Protein AF-0000000087256854 (afdb_homodimer)

Foldseek 3Di:
DPDPPVLQVVLVVLQVVQHWDWDWDWDDDPNATFTKIWIYGSNSDTPAMATAQDQPDCRVVGHDHDALQRFDFDQDPVGTEGEHEACSLVVVQSLVVCLLNPHAEYEYEYADQDPCVLVSQLVSLLQSLHKYWYWYDWDFLLNDDDPPVDDDPPDPDRDDRGHIPRQIQTFIAGSNSHTQWDGDRPGDDDTDGDHDSVSSVVSVVVPRDNPPVDDCVVDPHDGDNDDDDPDDDDPPD/DPDPPVLQVVLVVLQVVQHWDWDWDWDDDPNATFTKIWTYGSNSDTPAMATAQDQPDCRVVGHDHDAQQRFDFDQDPVGTEGEHEACSLVVVQSLVVCLLNPHAEYEYEYADQDPCVLVSQLVSLLQSLHKYWYWYDWDFLLNDDDPPVDDDPPDPDRDDRGHIPGQIQTFIAGSNSHTQWDGDRPGDDDTDGDHDSVSSVVSVVVPRDNPPVDDCVVDNHDGDNDDDDPDDDDPPD

Sequence (474 aa):
MCLGPEVSRLAALAGKYKVFLVIGVVERAGYTLYNTVLSFDSLGKYLGKHRKLMPTSLERVFWGFGDGSTIPVYDTPLGKIGAVICWENRMPLIRTAMYAKGVQIYCAPTADALPSWQASMTHIALEGGCFVLTANQFCRRKDFPPSPEYTFGGHEEEPSPETAVCPGGSAIISPSGTVLAGPNYEGEALLTADLDLGEIVRAKFDFDVVGHYARPEVLSLTVKTEPKHAVSFTSTVMCLGPEVSRLAALAGKYKVFLVIGVVERAGYTLYNTVLSFDSLGKYLGKHRKLMPTSLERVFWGFGDGSTIPVYDTPLGKIGAVICWENRMPLIRTAMYAKGVQIYCAPTADALPSWQASMTHIALEGGCFVLTANQFCRRKDFPPSPEYTFGGHEEEPSPETAVCPGGSAIISPSGTVLAGPNYEGEALLTADLDLGEIVRAKFDFDVVGHYARPEVLSLTVKTEPKHAVSFTSTV

InterPro domains:
  IPR000132 Nitrilase/cyanide hydratase, conserved site [PS00921] (82-95)
  IPR003010 Carbon-nitrogen hydrolase [PF00795] (3-204)
  IPR003010 Carbon-nitrogen hydrolase [PS50263] (1-197)
  IPR036526 Carbon-nitrogen hydrolase superfamily [G3DSA:3.60.110.10] (2-209)
  IPR036526 Carbon-nitrogen hydrolase superfamily [SSF56317] (4-224)
  IPR044149 Nitrilase/Cyanide hydratase [PTHR46044] (4-235)
  IPR044149 Nitrilase/Cyanide hydratase [cd07564] (4-225)

Organism: Triticum turgidum subsp. durum (NCBI:txid4567)

Solvent-accessible surface area (backbone atoms only — not comparable to full-atom values): 26018 Å² total; per-residue (Å²): 126,86,68,53,72,67,52,53,50,52,19,48,50,19,28,75,68,54,32,70,42,77,45,80,46,84,40,74,57,90,95,38,34,29,54,26,35,39,35,27,35,39,78,24,44,79,72,50,55,28,37,34,57,61,52,61,72,76,37,52,78,62,33,44,67,30,54,35,55,27,71,60,58,46,85,48,98,90,41,24,38,26,67,44,52,42,74,46,67,53,33,45,67,62,51,50,52,43,46,67,68,52,35,38,38,37,32,32,49,28,81,57,65,56,76,63,53,59,25,39,48,34,29,48,7,43,36,51,13,13,30,28,43,31,49,32,46,58,41,36,42,59,78,44,70,61,75,82,81,39,76,71,84,94,52,94,60,83,71,54,54,80,37,65,70,23,47,21,48,24,31,32,28,34,18,82,38,48,73,68,26,65,64,38,66,86,50,92,79,88,83,71,74,88,81,62,71,67,48,29,58,56,27,37,71,69,40,27,51,80,50,91,58,43,50,66,88,29,47,39,77,46,74,40,51,60,77,77,67,94,74,80,86,78,78,82,118,127,85,70,51,72,67,53,52,50,52,19,49,49,18,28,73,69,54,33,71,42,75,46,80,45,84,39,74,58,89,93,37,34,29,54,27,35,40,35,25,35,37,80,23,45,79,72,50,53,28,38,34,56,60,51,61,70,77,39,52,79,62,33,45,67,29,54,34,55,27,72,61,56,46,84,47,99,91,42,24,39,26,66,45,52,44,74,47,67,53,32,46,65,62,51,50,52,43,46,66,67,51,35,38,39,38,34,34,47,28,82,56,63,55,77,62,53,57,24,39,50,34,29,47,7,44,37,52,14,12,31,27,42,32,49,31,45,59,41,35,42,59,80,46,70,61,74,84,81,40,77,71,84,93,50,95,60,83,72,53,54,81,37,65,71,24,47,21,48,24,30,31,30,34,19,83,41,47,70,67,27,65,64,37,65,85,51,90,79,88,84,70,74,89,80,62,72,68,47,30,57,56,27,36,70,69,39,27,53,81,50,88,57,42,51,66,88,30,46,39,78,45,74,39,50,58,77,78,67,94,74,82,85,79,79,82,118

pLDDT: mean 91.75, std 9.47, range [39.03, 98.81]

Nearest PDB structures (foldseek):
  6i00-assembly1_J  TM=9.586E-01  e=1.980E-29  Arabidopsis thaliana
  8uxu-assembly1_B  TM=8.811E-01  e=8.481E-22  Rhodococcus sp. (in: high G+C Gram-positive bacteria)
  9er3-assembly1_B  TM=8.770E-01  e=8.483E-20  Bacillus pumilus
  8c5i-assembly1_H  TM=8.549E-01  e=7.073E-19  Bacillus pumilus
  8p4i-assembly1_I  TM=8.651E-01  e=1.017E-18  Bacillus pumilus

Radius of gyration: 24.36 Å; Cα contacts (8 Å, |Δi|>4): 1000; chains: 2; bounding box: 49×76×76 Å

Structure (mmCIF, N/CA/C/O backbone):
data_AF-0000000087256854-model_v1
#
loop_
_entity.id
_entity.type
_entity.pdbx_description
1 polymer 'CN hydrolase domain-containing protein'
#
loop_
_atom_site.group_PDB
_atom_site.id
_atom_site.type_symbol
_atom_site.label_atom_id
_atom_site.label_alt_id
_atom_site.label_comp_id
_atom_site.label_asym_id
_atom_site.label_entity_id
_atom_site.label_seq_id
_atom_site.pdbx_PDB_ins_code
_atom_site.Cartn_x
_atom_site.Cartn_y
_atom_site.Cartn_z
_atom_site.occupancy
_atom_site.B_iso_or_equiv
_atom_site.auth_seq_id
_atom_site.auth_comp_id
_atom_site.auth_asym_id
_atom_site.auth_atom_id
_atom_site.pdbx_PDB_model_num
ATOM 1 N N . MET A 1 1 ? -3.072 21.438 28 1 40.56 1 MET A N 1
ATOM 2 C CA . MET A 1 1 ? -2.211 21.781 26.859 1 40.56 1 MET A CA 1
ATOM 3 C C . MET A 1 1 ? -2.602 23.141 26.266 1 40.56 1 MET A C 1
ATOM 5 O O . MET A 1 1 ? -3.77 23.359 25.938 1 40.56 1 MET A O 1
ATOM 9 N N . CYS A 1 2 ? -2.025 24.141 26.766 1 49.62 2 CYS A N 1
ATOM 10 C CA . CYS A 1 2 ? -2.434 25.453 26.266 1 49.62 2 CYS A CA 1
ATOM 11 C C . CYS A 1 2 ? -2.324 25.516 24.75 1 49.62 2 CYS A C 1
ATOM 13 O O . CYS A 1 2 ? -1.233 25.375 24.188 1 49.62 2 CYS A O 1
ATOM 15 N N . LEU A 1 3 ? -3.387 25.203 24.078 1 69.88 3 LEU A N 1
ATOM 16 C CA . LEU A 1 3 ? -3.441 25.344 22.625 1 69.88 3 LEU A CA 1
ATOM 17 C C . LEU A 1 3 ? -3.129 26.781 22.219 1 69.88 3 LEU A C 1
ATOM 19 O O . LEU A 1 3 ? -3.48 27.719 22.922 1 69.88 3 LEU A O 1
ATOM 23 N N . GLY A 1 4 ? -2.078 27.094 21.562 1 79.31 4 GLY A N 1
ATOM 24 C CA . GLY A 1 4 ? -1.67 28.406 21.109 1 79.31 4 GLY A CA 1
ATOM 25 C C . GLY A 1 4 ? -2.775 29.156 20.391 1 79.31 4 GLY A C 1
ATOM 26 O O . GLY A 1 4 ? -3.828 28.594 20.094 1 79.31 4 GLY A O 1
ATOM 27 N N . PRO A 1 5 ? -2.713 30.406 20.375 1 88.94 5 PRO A N 1
ATOM 28 C CA . PRO A 1 5 ? -3.723 31.266 19.75 1 88.94 5 PRO A CA 1
ATOM 29 C C . PRO A 1 5 ? -4.098 30.797 18.344 1 88.94 5 PRO A C 1
ATOM 31 O O . PRO A 1 5 ? -5.246 30.953 17.922 1 88.94 5 PRO A O 1
ATOM 34 N N . GLU A 1 6 ? -3.139 30.281 17.609 1 91.75 6 GLU A N 1
ATOM 35 C CA . GLU A 1 6 ? -3.422 29.781 16.266 1 91.75 6 GLU A CA 1
ATOM 36 C C . GLU A 1 6 ? -4.43 28.641 16.312 1 91.75 6 GLU A C 1
ATOM 38 O O . GLU A 1 6 ? -5.297 28.531 15.438 1 91.75 6 GLU A O 1
ATOM 43 N N . VAL A 1 7 ? -4.309 27.797 17.266 1 93.44 7 VAL A N 1
ATOM 44 C CA . VAL A 1 7 ? -5.203 26.656 17.391 1 93.44 7 VAL A CA 1
ATOM 45 C C . VAL A 1 7 ? -6.617 27.141 17.719 1 93.44 7 VAL A C 1
ATOM 47 O O . VAL A 1 7 ? -7.598 26.625 17.172 1 93.44 7 VAL A O 1
ATOM 50 N N . SER A 1 8 ? -6.684 28.125 18.547 1 93.94 8 SER A N 1
ATOM 51 C CA . SER A 1 8 ? -7.98 28.703 18.891 1 93.94 8 SER A CA 1
ATOM 52 C C . SER A 1 8 ? -8.648 29.312 17.672 1 93.94 8 SER A C 1
ATOM 54 O O . SER A 1 8 ? -9.867 29.219 17.5 1 93.94 8 SER A O 1
ATOM 56 N N . ARG A 1 9 ? -7.852 29.969 16.922 1 95.31 9 ARG A N 1
ATOM 57 C CA . ARG A 1 9 ? -8.383 30.562 15.703 1 95.31 9 ARG A CA 1
ATOM 58 C C . ARG A 1 9 ? -8.93 29.5 14.758 1 95.31 9 ARG A C 1
ATOM 60 O O . ARG A 1 9 ? -10 29.672 14.18 1 95.31 9 ARG A O 1
ATOM 67 N N . LEU A 1 10 ? -8.195 28.453 14.562 1 95.62 10 LEU A N 1
ATOM 68 C CA . LEU A 1 10 ? -8.633 27.344 13.703 1 95.62 10 LEU A CA 1
ATOM 69 C C . LEU A 1 10 ? -9.922 26.719 14.234 1 95.62 10 LEU A C 1
ATOM 71 O O . LEU A 1 10 ? -10.836 26.422 13.461 1 95.62 10 LEU A O 1
ATOM 75 N N . ALA A 1 11 ? -9.977 26.562 15.477 1 96.12 11 ALA A N 1
ATOM 76 C CA . ALA A 1 11 ? -11.18 26.016 16.109 1 96.12 11 ALA A CA 1
ATOM 77 C C . ALA A 1 11 ? -12.383 26.922 15.852 1 96.12 11 ALA A C 1
ATOM 79 O O . ALA A 1 11 ? -13.469 26.422 15.508 1 96.12 11 ALA A O 1
ATOM 80 N N . ALA A 1 12 ? -12.148 28.156 16.031 1 96.44 12 ALA A N 1
ATOM 81 C CA . ALA A 1 12 ? -13.219 29.125 15.812 1 96.44 12 ALA A CA 1
ATOM 82 C C . ALA A 1 12 ? -13.727 29.078 14.367 1 96.44 12 ALA A C 1
ATOM 84 O O . ALA A 1 12 ? -14.922 29.188 14.117 1 96.44 12 ALA A O 1
ATOM 85 N N . LEU A 1 13 ? -12.812 28.984 13.461 1 96.25 13 LEU A N 1
ATOM 86 C CA . LEU A 1 13 ? -13.18 28.906 12.055 1 96.25 13 LEU A CA 1
ATOM 87 C C . LEU A 1 13 ? -14 27.656 11.766 1 96.25 13 LEU A C 1
ATOM 89 O O . LEU A 1 13 ? -15 27.719 11.047 1 96.25 13 LEU A O 1
ATOM 93 N N . ALA A 1 14 ? -13.555 26.5 12.32 1 96.81 14 ALA A N 1
ATOM 94 C CA . ALA A 1 14 ? -14.289 25.25 12.156 1 96.81 14 ALA A CA 1
ATOM 95 C C . ALA A 1 14 ? -15.719 25.375 12.68 1 96.81 14 ALA A C 1
ATOM 97 O O . ALA A 1 14 ? -16.672 24.953 12.016 1 96.81 14 ALA A O 1
ATOM 98 N N . GLY A 1 15 ? -15.812 26 13.828 1 96.81 15 GLY A N 1
ATOM 99 C CA . GLY A 1 15 ? -17.125 26.219 14.398 1 96.81 15 GLY A CA 1
ATOM 100 C C . GLY A 1 15 ? -17.984 27.172 13.586 1 96.81 15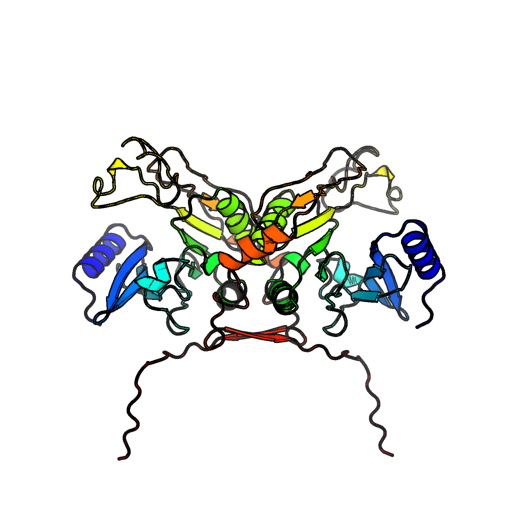 GLY A C 1
ATOM 101 O O . GLY A 1 15 ? -19.156 26.891 13.32 1 96.81 15 GLY A O 1
ATOM 102 N N . LYS A 1 16 ? -17.422 28.25 13.211 1 97.69 16 LYS A N 1
ATOM 103 C CA . LYS A 1 16 ? -18.141 29.281 12.461 1 97.69 16 LYS A CA 1
ATOM 104 C C . LYS A 1 16 ? -18.719 28.719 11.172 1 97.69 16 LYS A C 1
ATOM 106 O O . LYS A 1 16 ? -19.859 29 10.82 1 97.69 16 LYS A O 1
ATOM 111 N N . TYR A 1 17 ? -17.938 27.906 10.484 1 97 17 TYR A N 1
ATOM 112 C CA . TYR A 1 17 ? -18.359 27.422 9.172 1 97 17 TYR A CA 1
ATOM 113 C C . TYR A 1 17 ? -18.938 26.016 9.258 1 97 17 TYR A C 1
ATOM 115 O O . TYR A 1 17 ? -19.297 25.422 8.234 1 97 17 TYR A O 1
ATOM 123 N N . LYS A 1 18 ? -18.969 25.484 10.422 1 96.88 18 LYS A N 1
ATOM 124 C CA . LYS A 1 18 ? -19.562 24.172 10.695 1 96.88 18 LYS A CA 1
ATOM 125 C C . LYS A 1 18 ? -18.906 23.078 9.859 1 96.88 18 LYS A C 1
ATOM 127 O O . LYS A 1 18 ? -19.594 22.312 9.195 1 96.88 18 LYS A O 1
ATOM 132 N N . VAL A 1 19 ? -17.562 23.062 9.891 1 95.81 19 VAL A N 1
ATOM 133 C CA . VAL A 1 19 ? -16.812 22.078 9.125 1 95.81 19 VAL A CA 1
ATOM 134 C C . VAL A 1 19 ? -15.93 21.266 10.07 1 95.81 19 VAL A C 1
ATOM 136 O O . VAL A 1 19 ? -15.5 21.75 11.109 1 95.81 19 VAL A O 1
ATOM 139 N N . PHE A 1 20 ? -15.758 19.984 9.758 1 96.31 20 PHE A N 1
ATOM 140 C CA . PHE A 1 20 ? -14.664 19.234 10.336 1 96.31 20 PHE A CA 1
ATOM 141 C C . PHE A 1 20 ? -13.344 19.578 9.664 1 96.31 20 PHE A C 1
ATOM 143 O O . PHE A 1 20 ? -13.203 19.438 8.445 1 96.31 20 PHE A O 1
ATOM 150 N N . LEU A 1 21 ? -12.43 20.094 10.398 1 97.06 21 LEU A N 1
ATOM 151 C CA . LEU A 1 21 ? -11.188 20.625 9.852 1 97.06 21 LEU A CA 1
ATOM 152 C C . LEU A 1 21 ? -10.008 19.734 10.211 1 97.06 21 LEU A C 1
ATOM 154 O O . LEU A 1 21 ? -9.789 19.422 11.383 1 97.06 21 LEU A O 1
ATOM 158 N N . VAL A 1 22 ? -9.359 19.156 9.211 1 97.5 22 VAL A N 1
ATOM 159 C CA . VAL A 1 22 ? -8.094 18.453 9.336 1 97.5 22 VAL A CA 1
ATOM 160 C C . VAL A 1 22 ? -6.98 19.25 8.656 1 97.5 22 VAL A C 1
ATOM 162 O O . VAL A 1 22 ? -7.023 19.469 7.445 1 97.5 22 VAL A O 1
ATOM 165 N N . ILE A 1 23 ? -5.953 19.703 9.445 1 96.81 23 ILE A N 1
ATOM 166 C CA . ILE A 1 23 ? -5 20.656 8.883 1 96.81 23 ILE A CA 1
ATOM 167 C C . ILE A 1 23 ? -3.598 20.344 9.398 1 96.81 23 ILE A C 1
ATOM 169 O O . ILE A 1 23 ? -3.414 20.062 10.586 1 96.81 23 ILE A O 1
ATOM 173 N N . GLY A 1 24 ? -2.623 20.328 8.461 1 95.75 24 GLY A N 1
ATOM 174 C CA . GLY A 1 24 ? -1.228 20.188 8.852 1 95.75 24 GLY A CA 1
ATOM 175 C C . GLY A 1 24 ? -0.646 21.438 9.469 1 95.75 24 GLY A C 1
ATOM 176 O O . GLY A 1 24 ? -0.941 22.547 9.023 1 95.75 24 GLY A O 1
ATOM 177 N N . VAL A 1 25 ? 0.22 21.281 10.531 1 94.06 25 VAL A N 1
ATOM 178 C CA . VAL A 1 25 ? 0.861 22.422 11.188 1 94.06 25 VAL A CA 1
ATOM 179 C C . VAL A 1 25 ? 2.283 22.047 11.594 1 94.06 25 VAL A C 1
ATOM 181 O O . VAL A 1 25 ? 2.639 20.859 11.625 1 94.06 25 VAL A O 1
ATOM 184 N N . VAL A 1 26 ? 3.076 23.078 11.836 1 92.69 26 VAL A N 1
ATOM 185 C CA . VAL A 1 26 ? 4.336 22.906 12.547 1 92.69 26 VAL A CA 1
ATOM 186 C C . VAL A 1 26 ? 4.113 23.109 14.047 1 92.69 26 VAL A C 1
ATOM 188 O O . VAL A 1 26 ? 3.701 24.203 14.469 1 92.69 26 VAL A O 1
ATOM 191 N N . GLU A 1 27 ? 4.309 22.078 14.82 1 92.75 27 GLU A N 1
ATOM 192 C CA . GLU A 1 27 ? 4.129 22.109 16.266 1 92.75 27 GLU A CA 1
ATOM 193 C C . GLU A 1 27 ? 5.465 22.234 16.984 1 92.75 27 GLU A C 1
ATOM 195 O O . GLU A 1 27 ? 6.426 21.547 16.656 1 92.75 27 GLU A O 1
ATOM 200 N N . ARG A 1 28 ? 5.5 23.156 17.875 1 91.56 28 ARG A N 1
ATOM 201 C CA . ARG A 1 28 ? 6.668 23.25 18.734 1 91.56 28 ARG A CA 1
ATOM 202 C C . ARG A 1 28 ? 6.359 22.719 20.141 1 91.56 28 ARG A C 1
ATOM 204 O O . ARG A 1 28 ? 5.387 23.141 20.766 1 91.56 28 ARG A O 1
ATOM 211 N N . ALA A 1 29 ? 7.043 21.766 20.562 1 88.69 29 ALA A N 1
ATOM 212 C CA . ALA A 1 29 ? 7.016 21.266 21.938 1 88.69 29 ALA A CA 1
ATOM 213 C C . ALA A 1 29 ? 8.406 21.328 22.578 1 88.69 29 ALA A C 1
ATOM 215 O O . ALA A 1 29 ? 9.305 20.562 22.188 1 88.69 29 ALA A O 1
ATOM 216 N N . GLY A 1 30 ? 8.492 22.172 23.562 1 86.56 30 GLY A N 1
ATOM 217 C CA . GLY A 1 30 ? 9.844 22.438 24.047 1 86.56 30 GLY A CA 1
ATOM 218 C C . GLY A 1 30 ? 10.758 23 22.969 1 86.56 30 GLY A C 1
ATOM 219 O O . GLY A 1 30 ? 10.422 24 22.328 1 86.56 30 GLY A O 1
ATOM 220 N N . TYR A 1 31 ? 11.836 22.406 22.672 1 89.75 31 TYR A N 1
ATOM 221 C CA . TYR A 1 31 ? 12.781 22.891 21.672 1 89.75 31 TYR A CA 1
ATOM 222 C C . TYR A 1 31 ? 12.742 22.031 20.406 1 89.75 31 TYR A C 1
ATOM 224 O O . TYR A 1 31 ? 13.633 22.125 19.562 1 89.75 31 TYR A O 1
ATOM 232 N N . THR A 1 32 ? 11.719 21.219 20.406 1 90.19 32 THR A N 1
ATOM 233 C CA . THR A 1 32 ? 11.594 20.312 19.266 1 90.19 32 THR A CA 1
ATOM 234 C C . THR A 1 32 ? 10.391 20.688 18.406 1 90.19 32 THR A C 1
ATOM 236 O O . THR A 1 32 ? 9.328 21.031 18.938 1 90.19 32 THR A O 1
ATOM 239 N N . LEU A 1 33 ? 10.609 20.594 17.078 1 92.81 33 LEU A N 1
ATOM 240 C CA . LEU A 1 33 ? 9.508 20.781 16.141 1 92.81 33 LEU A CA 1
ATOM 241 C C . LEU A 1 33 ? 8.945 19.438 15.695 1 92.81 33 LEU A C 1
ATOM 243 O O . LEU A 1 33 ? 9.68 18.453 15.602 1 92.81 33 LEU A O 1
ATOM 247 N N . TYR A 1 34 ? 7.637 19.453 15.469 1 94.06 34 TYR A N 1
ATOM 248 C CA . TYR A 1 34 ? 6.953 18.266 14.961 1 94.06 34 TYR A CA 1
ATOM 249 C C . TYR A 1 34 ? 6.09 18.625 13.75 1 94.06 34 TYR A C 1
ATOM 251 O O . TYR A 1 34 ? 5.508 19.703 13.695 1 94.06 34 TYR A O 1
ATOM 259 N N . ASN A 1 35 ? 6.164 17.734 12.75 1 95.62 35 ASN A N 1
ATOM 260 C CA . ASN A 1 35 ? 5.152 17.75 11.695 1 95.62 35 ASN A CA 1
ATOM 261 C C . ASN A 1 35 ? 3.838 17.141 12.18 1 95.62 35 ASN A C 1
ATOM 263 O O . ASN A 1 35 ? 3.742 15.93 12.359 1 95.62 35 ASN A O 1
ATOM 267 N N . THR A 1 36 ? 2.791 18 12.359 1 96.12 36 THR A N 1
ATOM 268 C CA . THR A 1 36 ? 1.596 17.594 13.094 1 96.12 36 THR A CA 1
ATOM 269 C C . THR A 1 36 ? 0.336 17.922 12.297 1 96.12 36 THR A C 1
ATOM 271 O O . THR A 1 36 ? 0.286 18.922 11.586 1 96.12 36 THR A O 1
ATOM 274 N N . VAL A 1 37 ? -0.588 17.031 12.367 1 97.38 37 VAL A N 1
ATOM 275 C CA . VAL A 1 37 ? -1.93 17.312 11.859 1 97.38 37 VAL A CA 1
ATOM 276 C C . VAL A 1 37 ? -2.891 17.5 13.031 1 97.38 37 VAL A C 1
ATOM 278 O O . VAL A 1 37 ? -2.865 16.734 14 1 97.38 37 VAL A O 1
ATOM 281 N N . LEU A 1 38 ? -3.707 18.578 12.93 1 97.19 38 LEU A N 1
ATOM 282 C CA . LEU A 1 38 ? -4.742 18.844 13.922 1 97.19 38 LEU A CA 1
ATOM 283 C C . LEU A 1 38 ? -6.129 18.562 13.352 1 97.19 38 LEU A C 1
ATOM 285 O O . LEU A 1 38 ? -6.359 18.734 12.156 1 97.19 38 LEU A O 1
ATOM 289 N N . SER A 1 39 ? -7.02 18.141 14.242 1 97.69 39 SER A N 1
ATOM 290 C CA . SER A 1 39 ? -8.398 17.875 13.852 1 97.69 39 SER A CA 1
ATOM 291 C C . SER A 1 39 ? -9.383 18.609 14.758 1 97.69 39 SER A C 1
ATOM 293 O O . SER A 1 39 ? -9.203 18.656 15.977 1 97.69 39 SER A O 1
ATOM 295 N N . PHE A 1 40 ? -10.375 19.25 14.094 1 97.25 40 PHE A N 1
ATOM 296 C CA . PHE A 1 40 ? -11.438 19.969 14.773 1 97.25 40 PHE A CA 1
ATOM 297 C C . PHE A 1 40 ? -12.805 19.5 14.305 1 97.25 40 PHE A C 1
ATOM 299 O O . PHE A 1 40 ? -12.977 19.156 13.133 1 97.25 40 PHE A O 1
ATOM 306 N N . ASP A 1 41 ? -13.758 19.516 15.227 1 97.19 41 ASP A N 1
ATOM 307 C CA . ASP A 1 41 ? -15.094 19.141 14.789 1 97.19 41 ASP A CA 1
ATOM 308 C C . ASP A 1 41 ? -15.883 20.359 14.32 1 97.19 41 ASP A C 1
ATOM 310 O O . ASP A 1 41 ? -15.352 21.469 14.289 1 97.19 41 ASP A O 1
ATOM 314 N N . SER A 1 42 ? -17.094 20.125 13.906 1 96.44 42 SER A N 1
ATOM 315 C CA . SER A 1 42 ? -17.906 21.156 13.281 1 96.44 42 SER A CA 1
ATOM 316 C C . SER A 1 42 ? -18.438 22.141 14.32 1 96.44 42 SER A C 1
ATOM 318 O O . SER A 1 42 ? -19.016 23.172 13.961 1 96.44 42 SER A O 1
ATOM 320 N N . LEU A 1 43 ? -18.234 21.875 15.578 1 96.38 43 LEU A N 1
ATOM 321 C CA . LEU A 1 43 ? -18.641 22.781 16.656 1 96.38 43 LEU A CA 1
ATOM 322 C C . LEU A 1 43 ? -17.469 23.594 17.141 1 96.38 43 LEU A C 1
ATOM 324 O O . LEU A 1 43 ? -17.609 24.406 18.062 1 96.38 43 LEU A O 1
ATOM 328 N N . GLY A 1 44 ? -16.312 23.359 16.531 1 95.44 44 GLY A N 1
ATOM 329 C CA . GLY A 1 44 ? -15.117 24.109 16.891 1 95.44 44 GLY A CA 1
ATOM 330 C C . GLY A 1 44 ? -14.32 23.453 18 1 95.44 44 GLY A C 1
ATOM 331 O O . GLY A 1 44 ? -13.422 24.078 18.578 1 95.44 44 GLY A O 1
ATOM 332 N N . LYS A 1 45 ? -14.641 22.281 18.344 1 95.69 45 LYS A N 1
ATOM 333 C CA . LYS A 1 45 ? -13.906 21.547 19.375 1 95.69 45 LYS A CA 1
ATOM 334 C C . LYS A 1 45 ? -12.625 20.938 18.812 1 95.69 45 LYS A C 1
ATOM 336 O O . LYS A 1 45 ? -12.648 20.344 17.734 1 95.69 45 LYS A O 1
ATOM 341 N N . TYR A 1 46 ? -11.602 21.156 19.578 1 96.31 46 TYR A N 1
ATOM 342 C CA . TYR A 1 46 ? -10.344 20.484 19.266 1 96.31 46 TYR A CA 1
ATOM 343 C C . TYR A 1 46 ? -10.43 18.984 19.578 1 96.31 46 TYR A C 1
ATOM 345 O O . TYR A 1 46 ? -10.648 18.594 20.719 1 96.31 46 TYR A O 1
ATOM 353 N N . LEU A 1 47 ? -10.258 18.109 18.578 1 96 47 LEU A N 1
ATOM 354 C CA . LEU A 1 47 ? -10.383 16.672 18.766 1 96 47 LEU A CA 1
ATOM 355 C C . LEU A 1 47 ? -9.047 16.062 19.172 1 96 47 LEU A C 1
ATOM 357 O O . LEU A 1 47 ? -9.008 15.148 20 1 96 47 LEU A O 1
ATOM 361 N N . GLY A 1 48 ? -7.977 16.531 18.547 1 95.31 48 GLY A N 1
ATOM 362 C CA . GLY A 1 48 ? -6.66 15.992 18.844 1 95.31 48 GLY A CA 1
ATOM 363 C C . GLY A 1 48 ? -5.676 16.141 17.703 1 95.31 48 GLY A C 1
ATOM 364 O O . GLY A 1 48 ? -5.898 16.938 16.781 1 95.31 48 GLY A O 1
ATOM 365 N N . LYS A 1 49 ? -4.523 15.484 17.875 1 95.88 49 LYS A N 1
ATOM 366 C CA . LYS A 1 49 ? -3.467 15.648 16.875 1 95.88 49 LYS A CA 1
ATOM 367 C C . LYS A 1 49 ? -2.836 14.305 16.531 1 95.88 49 LYS A C 1
ATOM 369 O O . LYS A 1 49 ? -3.004 13.32 17.25 1 95.88 49 LYS A O 1
ATOM 374 N N . HIS A 1 50 ? -2.25 14.25 15.398 1 97.19 50 HIS A N 1
ATOM 375 C CA . HIS A 1 50 ? -1.315 13.219 14.961 1 97.19 50 HIS A CA 1
ATOM 376 C C . HIS A 1 50 ? 0.048 13.82 14.625 1 97.19 50 HIS A C 1
ATOM 378 O O . HIS A 1 50 ? 0.157 14.688 13.758 1 97.19 50 HIS A O 1
ATOM 384 N N . ARG A 1 51 ? 1.065 13.383 15.414 1 95.81 51 ARG A N 1
ATOM 385 C CA . ARG A 1 51 ? 2.441 13.727 15.07 1 95.81 51 ARG A CA 1
ATOM 386 C C . ARG A 1 51 ? 3.037 12.703 14.117 1 95.81 51 ARG A C 1
ATOM 388 O O . ARG A 1 51 ? 2.92 11.492 14.336 1 95.81 51 ARG A O 1
ATOM 395 N N . LYS A 1 52 ? 3.666 13.266 13.102 1 95.75 52 LYS A N 1
ATOM 396 C CA . LYS A 1 52 ? 4.301 12.383 12.133 1 95.75 52 LYS A CA 1
ATOM 397 C C . LYS A 1 52 ? 5.199 11.359 12.828 1 95.75 52 LYS A C 1
ATOM 399 O O . LYS A 1 52 ? 6.078 11.734 13.609 1 95.75 52 LYS A O 1
ATOM 404 N N . LEU A 1 53 ? 4.867 10.148 12.484 1 94.56 53 LEU A N 1
ATOM 405 C CA . LEU A 1 53 ? 5.559 9.055 13.172 1 94.56 53 LEU A CA 1
ATOM 406 C C . LEU A 1 53 ? 7.027 9.008 12.773 1 94.56 53 LEU A C 1
ATOM 408 O O . LEU A 1 53 ? 7.895 8.766 13.609 1 94.56 53 LEU A O 1
ATOM 412 N N . MET A 1 54 ? 7.289 9.195 11.5 1 92.75 54 MET A N 1
ATOM 413 C CA . MET A 1 54 ? 8.641 9.117 10.953 1 92.75 54 MET A CA 1
ATOM 414 C C . MET A 1 54 ? 8.914 10.273 10 1 92.75 54 MET A C 1
ATOM 416 O O . MET A 1 54 ? 8.469 10.25 8.852 1 92.75 54 MET A O 1
ATOM 420 N N . PRO A 1 55 ? 9.719 11.242 10.398 1 91.62 55 PRO A N 1
ATOM 421 C CA . PRO A 1 55 ? 10.094 12.32 9.477 1 91.62 55 PRO A CA 1
ATOM 422 C C . PRO A 1 55 ? 10.82 11.812 8.234 1 91.62 55 PRO A C 1
ATOM 424 O O . PRO A 1 55 ? 11.609 10.875 8.32 1 91.62 55 PRO A O 1
ATOM 427 N N . THR A 1 56 ? 10.578 12.508 7.125 1 90.69 56 THR A N 1
ATOM 428 C CA . THR A 1 56 ? 11.07 12.055 5.828 1 90.69 56 THR A CA 1
ATOM 429 C C . THR A 1 56 ? 12.422 12.688 5.52 1 90.69 56 THR A C 1
ATOM 431 O O . THR A 1 56 ? 12.602 13.898 5.676 1 90.69 56 THR A O 1
ATOM 434 N N . SER A 1 57 ? 13.367 11.805 5.098 1 86.12 57 SER A N 1
ATOM 435 C CA . SER A 1 57 ? 14.664 12.234 4.602 1 86.12 57 SER A CA 1
ATOM 436 C C . SER A 1 57 ? 15.297 13.273 5.523 1 86.12 57 SER A C 1
ATOM 438 O O . SER A 1 57 ? 15.477 13.023 6.719 1 86.12 57 SER A O 1
ATOM 440 N N . LEU A 1 58 ? 15.484 14.562 5.023 1 77.62 58 LEU A N 1
ATOM 441 C CA . LEU A 1 58 ? 16.188 15.602 5.766 1 77.62 58 LEU A CA 1
ATOM 442 C C . LEU A 1 58 ? 15.312 16.172 6.875 1 77.62 58 LEU A C 1
ATOM 444 O O . LEU A 1 58 ? 15.812 16.844 7.781 1 77.62 58 LEU A O 1
ATOM 448 N N . GLU A 1 59 ? 14.008 15.789 6.863 1 83.38 59 GLU A N 1
ATOM 449 C CA . GLU A 1 59 ? 13.117 16.172 7.961 1 83.38 59 GLU A CA 1
ATOM 450 C C . GLU A 1 59 ? 13.641 15.641 9.297 1 83.38 59 GLU A C 1
ATOM 452 O O . GLU A 1 59 ? 13.383 16.234 10.344 1 83.38 59 GLU A O 1
ATOM 457 N N . ARG A 1 60 ? 14.383 14.602 9.195 1 84 60 ARG A N 1
ATOM 458 C CA . ARG A 1 60 ? 14.844 13.898 10.391 1 84 60 ARG A CA 1
ATOM 459 C C . ARG A 1 60 ? 15.867 14.734 11.156 1 84 60 ARG A C 1
ATOM 461 O O . ARG A 1 60 ? 16.141 14.484 12.328 1 84 60 ARG A O 1
ATOM 468 N N . VAL A 1 61 ? 16.359 15.727 10.367 1 82 61 VAL A N 1
ATOM 469 C CA . VAL A 1 61 ? 17.344 16.594 10.992 1 82 61 VAL A CA 1
ATOM 470 C C . VAL A 1 61 ? 16.641 17.594 11.914 1 82 61 VAL A C 1
ATOM 472 O O . VAL A 1 61 ? 17.188 17.984 12.953 1 82 61 VAL A O 1
ATOM 475 N N . PHE A 1 62 ? 15.344 17.891 11.617 1 83.31 62 PHE A N 1
ATOM 476 C CA . PHE A 1 62 ? 14.75 19.031 12.289 1 83.31 62 PHE A CA 1
ATOM 477 C C . PHE A 1 62 ? 13.477 18.641 13.023 1 83.31 62 PHE A C 1
ATOM 479 O O . PHE A 1 62 ? 13.094 19.281 14.008 1 83.31 62 PHE A O 1
ATOM 486 N N . TRP A 1 63 ? 12.898 17.516 12.617 1 89.38 63 TRP A N 1
ATOM 487 C CA . TRP A 1 63 ? 11.602 17.156 13.18 1 89.38 63 TRP A CA 1
ATOM 488 C C . TRP A 1 63 ? 11.734 16.047 14.211 1 89.38 63 TRP A C 1
ATOM 490 O O . TRP A 1 63 ? 12.531 15.117 14.031 1 89.38 63 TRP A O 1
ATOM 500 N N . GLY A 1 64 ? 11 16.203 15.281 1 90.25 64 GLY A N 1
ATOM 501 C CA . GLY A 1 64 ? 10.875 15.094 16.219 1 90.25 64 GLY A CA 1
ATOM 502 C C . GLY A 1 64 ? 10.016 13.961 15.688 1 90.25 64 GLY A C 1
ATOM 503 O O . GLY A 1 64 ? 9.273 14.141 14.719 1 90.25 64 GLY A O 1
ATOM 504 N N . PHE A 1 65 ? 10.156 12.812 16.312 1 92.88 65 PHE A N 1
ATOM 505 C CA . PHE A 1 65 ? 9.375 11.633 15.953 1 92.88 65 PHE A CA 1
ATOM 506 C C . PHE A 1 65 ? 8.086 11.57 16.766 1 92.88 65 PHE A C 1
ATOM 508 O O . PHE A 1 65 ? 8.102 11.711 17.984 1 92.88 65 PHE A O 1
ATOM 515 N N . GLY A 1 66 ? 6.961 11.422 16.047 1 93.38 66 GLY A N 1
ATOM 516 C CA . GLY A 1 66 ? 5.762 11.039 16.781 1 93.38 66 GLY A CA 1
ATOM 517 C C . GLY A 1 66 ? 5.82 9.625 17.328 1 93.38 66 GLY A C 1
ATOM 518 O O . GLY A 1 66 ? 6.746 8.875 17.016 1 93.38 66 GLY A O 1
ATOM 519 N N . ASP A 1 67 ? 4.852 9.352 18.219 1 93.44 67 ASP A N 1
ATOM 520 C CA . ASP A 1 67 ? 4.758 7.992 18.719 1 93.44 67 ASP A CA 1
ATOM 521 C C . ASP A 1 67 ? 3.332 7.457 18.609 1 93.44 67 ASP A C 1
ATOM 523 O O . ASP A 1 67 ? 2.508 8.023 17.891 1 93.44 67 ASP A O 1
ATOM 527 N N . GLY A 1 68 ? 3.133 6.297 19.219 1 94.12 68 GLY A N 1
ATOM 528 C CA . GLY A 1 68 ? 1.858 5.617 19.031 1 94.12 68 GLY A CA 1
ATOM 529 C C . GLY A 1 68 ? 0.708 6.309 19.734 1 94.12 68 GLY A C 1
ATOM 530 O O . GLY A 1 68 ? -0.459 6.012 19.469 1 94.12 68 GLY A O 1
ATOM 531 N N . SER A 1 69 ? 0.969 7.27 20.562 1 93.81 69 SER A N 1
ATOM 532 C CA . SER A 1 69 ? -0.068 7.93 21.344 1 93.81 69 SER A CA 1
ATOM 533 C C . SER A 1 69 ? -0.856 8.922 20.5 1 93.81 69 SER A C 1
ATOM 535 O O . SER A 1 69 ? -1.922 9.391 20.906 1 93.81 69 SER A O 1
ATOM 537 N N . THR A 1 70 ? -0.403 9.219 19.281 1 93.62 70 THR A N 1
ATOM 538 C CA . THR A 1 70 ? -1.096 10.156 18.406 1 93.62 70 THR A CA 1
ATOM 539 C C . THR A 1 70 ? -1.415 9.516 17.062 1 93.62 70 THR A C 1
ATOM 541 O O . THR A 1 70 ? -1.132 10.086 16.016 1 93.62 70 THR A O 1
ATOM 544 N N . ILE A 1 71 ? -2.02 8.438 17.078 1 94.5 71 ILE A N 1
ATOM 545 C CA . ILE A 1 71 ? -2.539 7.777 15.883 1 94.5 71 ILE A CA 1
ATOM 546 C C . ILE A 1 71 ? -4.059 7.668 15.977 1 94.5 71 ILE A C 1
ATOM 548 O O . ILE A 1 71 ? -4.609 6.566 16 1 94.5 71 ILE A O 1
ATOM 552 N N . PRO A 1 72 ? -4.711 8.742 15.984 1 94.19 72 PRO A N 1
ATOM 553 C CA . PRO A 1 72 ? -6.152 8.711 16.25 1 94.19 72 PRO A CA 1
ATOM 554 C C . PRO A 1 72 ? -6.98 8.492 14.992 1 94.19 72 PRO A C 1
ATOM 556 O O . PRO A 1 72 ? -6.539 8.836 13.891 1 94.19 72 PRO A O 1
ATOM 559 N N . VAL A 1 73 ? -8.133 7.891 15.156 1 97.38 73 VAL A N 1
ATOM 560 C CA . VAL A 1 73 ? -9.273 7.926 14.242 1 97.38 73 VAL A CA 1
ATOM 561 C C . VAL A 1 73 ? -10.516 8.43 14.992 1 97.38 73 VAL A C 1
ATOM 563 O O . VAL A 1 73 ? -10.953 7.809 15.961 1 97.38 73 VAL A O 1
ATOM 566 N N . TYR A 1 74 ? -11.039 9.57 14.562 1 97.44 74 TYR A N 1
ATOM 567 C CA . TYR A 1 74 ? -12.133 10.211 15.289 1 97.44 74 TYR A CA 1
ATOM 568 C C . TYR A 1 74 ? -13.484 9.766 14.734 1 97.44 74 TYR A C 1
ATOM 570 O O . TYR A 1 74 ? -13.711 9.812 13.523 1 97.44 74 TYR A O 1
ATOM 578 N N . ASP A 1 75 ? -14.344 9.352 15.641 1 96.31 75 ASP A N 1
ATOM 579 C CA . ASP A 1 75 ? -15.727 9.055 15.281 1 96.31 75 ASP A CA 1
ATOM 580 C C . ASP A 1 75 ? -16.547 10.336 15.172 1 96.31 75 ASP A C 1
ATOM 582 O O . ASP A 1 75 ? -16.703 11.07 16.141 1 96.31 75 ASP A O 1
ATOM 586 N N . THR A 1 76 ? -17.062 10.68 13.922 1 95.06 76 THR A N 1
ATOM 587 C CA . THR A 1 76 ? -17.828 11.906 13.672 1 95.06 76 THR A CA 1
ATOM 588 C C . THR A 1 76 ? -19.125 11.594 12.938 1 95.06 76 THR A C 1
ATOM 590 O O . THR A 1 76 ? -19.281 10.516 12.375 1 95.06 76 THR A O 1
ATOM 593 N N . PRO A 1 77 ? -20.031 12.531 12.953 1 93.38 77 PRO A N 1
ATOM 594 C CA . PRO A 1 77 ? -21.266 12.328 12.195 1 93.38 77 PRO A CA 1
ATOM 595 C C . PRO A 1 77 ? -21.016 12.172 10.695 1 93.38 77 PRO A C 1
ATOM 597 O O . PRO A 1 77 ? -21.859 11.648 9.977 1 93.38 77 PRO A O 1
ATOM 600 N N . LEU A 1 78 ? -19.875 12.547 10.211 1 94.31 78 LEU A N 1
ATOM 601 C CA . LEU A 1 78 ? -19.531 12.438 8.797 1 94.31 78 LEU A CA 1
ATOM 602 C C . LEU A 1 78 ? -18.891 11.086 8.5 1 94.31 78 LEU A C 1
ATOM 604 O O . LEU A 1 78 ? -18.75 10.711 7.332 1 94.31 78 LEU A O 1
ATOM 608 N N . GLY A 1 79 ? -18.531 10.375 9.539 1 95.25 79 GLY A N 1
ATOM 609 C CA . GLY A 1 79 ? -17.75 9.156 9.438 1 95.25 79 GLY A CA 1
ATOM 610 C C . GLY A 1 79 ? -16.484 9.188 10.281 1 95.25 79 GLY A C 1
ATOM 611 O O . GLY A 1 79 ? -16.219 10.18 10.969 1 95.25 79 GLY A O 1
ATOM 612 N N . LYS A 1 80 ? -15.797 8.125 10.305 1 97.75 80 LYS A N 1
ATOM 613 C CA . LYS A 1 80 ? -14.555 8.039 11.055 1 97.75 80 LYS A CA 1
ATOM 614 C C . LYS A 1 80 ? -13.391 8.648 10.273 1 97.75 80 LYS A C 1
ATOM 616 O O . LYS A 1 80 ? -13.078 8.195 9.172 1 97.75 80 LYS A O 1
ATOM 621 N N . ILE A 1 81 ? -12.766 9.656 10.859 1 98 81 ILE A N 1
ATOM 622 C CA . ILE A 1 81 ? -11.781 10.461 10.148 1 98 81 ILE A CA 1
ATOM 623 C C . ILE A 1 81 ? -10.398 10.234 10.758 1 98 81 ILE A C 1
ATOM 625 O O . ILE A 1 81 ? -10.234 10.266 11.984 1 98 81 ILE A O 1
ATOM 629 N N . GLY A 1 82 ? -9.422 9.898 9.977 1 97.75 82 GLY A N 1
ATOM 630 C CA . GLY A 1 82 ? -8.023 9.781 10.359 1 97.75 82 GLY A CA 1
ATOM 631 C C . GLY A 1 82 ? -7.078 10.43 9.367 1 97.75 82 GLY A C 1
ATOM 632 O O . GLY A 1 82 ? -7.461 10.711 8.227 1 97.75 82 GLY A O 1
ATOM 633 N N . ALA A 1 83 ? -5.883 10.703 9.828 1 98.25 83 ALA A N 1
ATOM 634 C CA . ALA A 1 83 ? -4.906 11.367 8.961 1 98.25 83 ALA A CA 1
ATOM 635 C C . ALA A 1 83 ? -3.527 10.734 9.109 1 98.25 83 ALA A C 1
ATOM 637 O O . ALA A 1 83 ? -3.115 10.383 10.219 1 98.25 83 ALA A O 1
ATOM 638 N N . VAL A 1 84 ? -2.875 10.5 8.023 1 97.62 84 VAL A N 1
ATOM 639 C CA . VAL A 1 84 ? -1.492 10.047 7.934 1 97.62 84 VAL A CA 1
ATOM 640 C C . VAL A 1 84 ? -0.695 10.984 7.031 1 97.62 84 VAL A C 1
ATOM 642 O O . VAL A 1 84 ? -1.157 11.359 5.949 1 97.62 84 VAL A O 1
ATOM 645 N N . ILE A 1 85 ? 0.527 11.391 7.445 1 97.12 85 ILE A N 1
ATOM 646 C CA . ILE A 1 85 ? 1.204 12.539 6.848 1 97.12 85 ILE A CA 1
ATOM 647 C C . ILE A 1 85 ? 2.24 12.055 5.832 1 97.12 85 ILE A C 1
ATOM 649 O O . ILE A 1 85 ? 3.16 11.312 6.184 1 97.12 85 ILE A O 1
ATOM 653 N N . CYS A 1 86 ? 2.121 12.477 4.609 1 96.25 86 CYS A N 1
ATOM 654 C CA . CYS A 1 86 ? 3.168 12.391 3.598 1 96.25 86 CYS A CA 1
ATOM 655 C C . CYS A 1 86 ? 3.67 10.961 3.445 1 96.25 86 CYS A C 1
ATOM 657 O O . CYS A 1 86 ? 2.877 10.039 3.248 1 96.25 86 CYS A O 1
ATOM 659 N N . TRP A 1 87 ? 4.926 10.594 3.582 1 95.06 87 TRP A N 1
ATOM 660 C CA . TRP A 1 87 ? 5.488 9.281 3.275 1 95.06 87 TRP A CA 1
ATOM 661 C C . TRP A 1 87 ? 5.137 8.273 4.363 1 95.06 87 TRP A C 1
ATOM 663 O O . TRP A 1 87 ? 5.316 7.066 4.18 1 95.06 87 TRP A O 1
ATOM 673 N N . GLU A 1 88 ? 4.492 8.742 5.461 1 94.81 88 GLU A N 1
ATOM 674 C CA . GLU A 1 88 ? 3.865 7.785 6.363 1 94.81 88 GLU A CA 1
ATOM 675 C C . GLU A 1 88 ? 2.891 6.879 5.617 1 94.81 88 GLU A C 1
ATOM 677 O O . GLU A 1 88 ? 2.717 5.715 5.977 1 94.81 88 GLU A O 1
ATOM 682 N N . ASN A 1 89 ? 2.371 7.48 4.578 1 97.31 89 ASN A N 1
ATOM 683 C CA . ASN A 1 89 ? 1.368 6.742 3.818 1 97.31 89 ASN A CA 1
ATOM 684 C C . ASN A 1 89 ? 1.981 5.551 3.088 1 97.31 89 ASN A C 1
ATOM 686 O O . ASN A 1 89 ? 1.263 4.668 2.619 1 97.31 89 ASN A O 1
ATOM 690 N N . ARG A 1 90 ? 3.248 5.492 2.984 1 96.69 90 ARG A N 1
ATOM 691 C CA . ARG A 1 90 ? 3.908 4.344 2.367 1 96.69 90 ARG A CA 1
ATOM 692 C C . ARG A 1 90 ? 4.223 3.271 3.404 1 96.69 90 ARG A C 1
ATOM 694 O O . ARG A 1 90 ? 4.645 2.168 3.055 1 96.69 90 ARG A O 1
ATOM 701 N N . MET A 1 91 ? 4.066 3.613 4.695 1 97.31 91 MET A N 1
ATOM 702 C CA . MET A 1 91 ? 4.293 2.643 5.762 1 97.31 91 MET A CA 1
ATOM 703 C C . MET A 1 91 ? 3.078 1.739 5.941 1 97.31 91 MET A C 1
ATOM 705 O O . MET A 1 91 ? 2.041 2.18 6.441 1 97.31 91 MET A O 1
ATOM 709 N N . PRO A 1 92 ? 3.225 0.475 5.617 1 98.06 92 PRO A N 1
ATOM 710 C CA . PRO A 1 92 ? 2.049 -0.399 5.617 1 98.06 92 PRO A CA 1
ATOM 711 C C . PRO A 1 92 ? 1.504 -0.652 7.02 1 98.06 92 PRO A C 1
ATOM 713 O O . PRO A 1 92 ? 0.29 -0.777 7.203 1 98.06 92 PRO A O 1
ATOM 716 N N . LEU A 1 93 ? 2.344 -0.665 8.031 1 97.5 93 LEU A N 1
ATOM 717 C CA . LEU A 1 93 ? 1.895 -1.031 9.367 1 97.5 93 LEU A CA 1
ATOM 718 C C . LEU A 1 93 ? 1.041 0.076 9.977 1 97.5 93 LEU A C 1
ATOM 720 O O . LEU A 1 93 ? 0.035 -0.2 10.633 1 97.5 93 LEU A O 1
ATOM 724 N N . ILE A 1 94 ? 1.359 1.354 9.773 1 97.38 94 ILE A N 1
ATOM 725 C CA . ILE A 1 94 ? 0.517 2.418 10.305 1 97.38 94 ILE A CA 1
ATOM 726 C C . ILE A 1 94 ? -0.803 2.463 9.539 1 97.38 94 ILE A C 1
ATOM 728 O O . ILE A 1 94 ? -1.854 2.748 10.117 1 97.38 94 ILE A O 1
ATOM 732 N N . ARG A 1 95 ? -0.776 2.203 8.219 1 98.31 95 ARG A N 1
ATOM 733 C CA . ARG A 1 95 ? -2.027 2.129 7.477 1 98.31 95 ARG A CA 1
ATOM 734 C C . ARG A 1 95 ? -2.936 1.04 8.039 1 98.31 95 ARG A C 1
ATOM 736 O O . ARG A 1 95 ? -4.133 1.26 8.227 1 98.31 95 A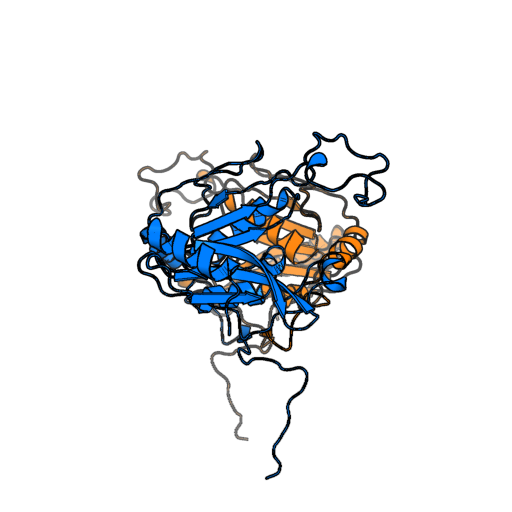RG A O 1
ATOM 743 N N . THR A 1 96 ? -2.307 -0.108 8.32 1 98.12 96 THR A N 1
ATOM 744 C CA . THR A 1 96 ? -3.082 -1.208 8.883 1 98.12 96 THR A CA 1
ATOM 745 C C . THR A 1 96 ? -3.701 -0.806 10.219 1 98.12 96 THR A C 1
ATOM 747 O O . THR A 1 96 ? -4.852 -1.145 10.5 1 98.12 96 THR A O 1
ATOM 750 N N . ALA A 1 97 ? -2.938 -0.072 11.047 1 97.56 97 ALA A N 1
ATOM 751 C CA . ALA A 1 97 ? -3.463 0.424 12.312 1 97.56 97 ALA A CA 1
ATOM 752 C C . ALA A 1 97 ? -4.672 1.327 12.094 1 97.56 97 ALA A C 1
ATOM 754 O O . ALA A 1 97 ? -5.664 1.233 12.82 1 97.56 97 ALA A O 1
ATOM 755 N N . MET A 1 98 ? -4.582 2.17 11.094 1 98 98 MET A N 1
ATOM 756 C CA . MET A 1 98 ? -5.695 3.061 10.766 1 98 98 MET A CA 1
ATOM 757 C C . MET A 1 98 ? -6.922 2.266 10.336 1 98 98 MET A C 1
ATOM 759 O O . MET A 1 98 ? -8.039 2.562 10.766 1 98 98 MET A O 1
ATOM 763 N N . TYR A 1 99 ? -6.691 1.263 9.508 1 98.19 99 TYR A N 1
ATOM 764 C CA . TYR A 1 99 ? -7.789 0.418 9.055 1 98.19 99 TYR A CA 1
ATOM 765 C C . TYR A 1 99 ? -8.438 -0.309 10.227 1 98.19 99 TYR A C 1
ATOM 767 O O . TYR A 1 99 ? -9.664 -0.44 10.289 1 98.19 99 TYR A O 1
ATOM 775 N N . ALA A 1 100 ? -7.609 -0.78 11.141 1 97.06 100 ALA A N 1
ATOM 776 C CA . ALA A 1 100 ? -8.102 -1.508 12.312 1 97.06 100 ALA A CA 1
ATOM 777 C C . ALA A 1 100 ? -8.992 -0.624 13.172 1 97.06 100 ALA A C 1
ATOM 779 O O . ALA A 1 100 ? -9.938 -1.11 13.805 1 97.06 100 ALA A O 1
ATOM 780 N N . LYS A 1 101 ? -8.719 0.666 13.156 1 97 101 LYS A N 1
ATOM 781 C CA . LYS A 1 101 ? -9.523 1.613 13.93 1 97 101 LYS A CA 1
ATOM 782 C C . LYS A 1 101 ? -10.773 2.021 13.156 1 97 101 LYS A C 1
ATOM 784 O O . LYS A 1 101 ? -11.602 2.787 13.664 1 97 101 LYS A O 1
ATOM 789 N N . GLY A 1 102 ? -10.891 1.569 11.898 1 97 102 GLY A N 1
ATOM 790 C CA . GLY A 1 102 ? -12.117 1.717 11.133 1 97 102 GLY A CA 1
ATOM 791 C C . GLY A 1 102 ? -12.188 3.021 10.367 1 97 102 GLY A C 1
ATOM 792 O O . GLY A 1 102 ? -13.281 3.539 10.109 1 97 102 GLY A O 1
ATOM 793 N N . VAL A 1 103 ? -11.102 3.557 9.945 1 98.25 103 VAL A N 1
ATOM 794 C CA . VAL A 1 103 ? -11.086 4.832 9.234 1 98.25 103 VAL A CA 1
ATOM 795 C C . VAL A 1 103 ? -11.977 4.75 8 1 98.25 103 VAL A C 1
ATOM 797 O O . VAL A 1 103 ? -11.969 3.746 7.285 1 98.25 103 VAL A O 1
ATOM 800 N N . GLN A 1 104 ? -12.82 5.762 7.781 1 98.5 104 GLN A N 1
ATOM 801 C CA . GLN A 1 104 ? -13.727 5.844 6.637 1 98.5 104 GLN A CA 1
ATOM 802 C C . GLN A 1 104 ? -13.32 6.977 5.699 1 98.5 104 GLN A C 1
ATOM 804 O O . GLN A 1 104 ? -13.539 6.891 4.488 1 98.5 104 GLN A O 1
ATOM 809 N N . ILE A 1 105 ? -12.852 8.023 6.266 1 98.56 105 ILE A N 1
ATOM 810 C CA . ILE A 1 105 ? -12.305 9.164 5.539 1 98.56 105 ILE A CA 1
ATOM 811 C C . ILE A 1 105 ? -10.828 9.352 5.906 1 98.56 105 ILE A C 1
ATOM 813 O O . ILE A 1 105 ? -10.508 9.836 6.992 1 98.56 105 ILE A O 1
ATOM 817 N N . TYR A 1 106 ? -9.977 8.883 5.02 1 98.75 106 TYR A N 1
ATOM 818 C CA . TYR A 1 106 ? -8.523 8.883 5.176 1 98.75 106 TYR A CA 1
ATOM 819 C C . TYR A 1 106 ? -7.914 10.164 4.621 1 98.75 106 TYR A C 1
ATOM 821 O O . TYR A 1 106 ? -7.895 10.367 3.404 1 98.75 106 TYR A O 1
ATOM 829 N N . CYS A 1 107 ? -7.43 11.031 5.504 1 98.69 107 CYS A N 1
ATOM 830 C CA . CYS A 1 107 ? -6.793 12.273 5.078 1 98.69 107 CYS A CA 1
ATOM 831 C C . CYS A 1 107 ? -5.289 12.094 4.941 1 98.69 107 CYS A C 1
ATOM 833 O O . CYS A 1 107 ? -4.645 11.516 5.816 1 98.69 107 CYS A O 1
ATOM 835 N N . ALA A 1 108 ? -4.777 12.57 3.846 1 98.19 108 ALA A N 1
ATOM 836 C CA . ALA A 1 108 ? -3.35 12.43 3.562 1 98.19 108 ALA A CA 1
ATOM 837 C C . ALA A 1 108 ? -2.732 13.766 3.162 1 98.19 108 ALA A C 1
ATOM 839 O O . ALA A 1 108 ? -2.455 14 1.984 1 98.19 108 ALA A O 1
ATOM 840 N N . PRO A 1 109 ? -2.453 14.648 4.129 1 97.06 109 PRO A N 1
ATOM 841 C CA . PRO A 1 109 ? -1.697 15.859 3.795 1 97.06 109 PRO A CA 1
ATOM 842 C C . PRO A 1 109 ? -0.26 15.555 3.377 1 97.06 109 PRO A C 1
ATOM 844 O O . PRO A 1 109 ? 0.4 14.711 3.986 1 97.06 109 PRO A O 1
ATOM 847 N N . THR A 1 110 ? 0.149 16.203 2.332 1 94.31 110 THR A N 1
ATOM 848 C CA . THR A 1 110 ? 1.429 15.797 1.758 1 94.31 110 THR A CA 1
ATOM 849 C C . THR A 1 110 ? 2.105 16.984 1.069 1 94.31 110 THR A C 1
ATOM 851 O O . THR A 1 110 ? 1.438 17.938 0.658 1 94.31 110 THR A O 1
ATOM 854 N N . ALA A 1 111 ? 3.467 17 1.104 1 91.19 111 ALA A N 1
ATOM 855 C CA . ALA A 1 111 ? 4.301 17.781 0.198 1 91.19 111 ALA A CA 1
ATOM 856 C C . ALA A 1 111 ? 5.227 16.875 -0.615 1 91.19 111 ALA A C 1
ATOM 858 O O . ALA A 1 111 ? 6.391 16.688 -0.255 1 91.19 111 ALA A O 1
ATOM 859 N N . ASP A 1 112 ? 4.688 16.266 -1.537 1 87.31 112 ASP A N 1
ATOM 860 C CA . ASP A 1 112 ? 5.395 15.336 -2.404 1 87.31 112 ASP A CA 1
ATOM 861 C C . ASP A 1 112 ? 5.164 15.664 -3.875 1 87.31 112 ASP A C 1
ATOM 863 O O . ASP A 1 112 ? 4.039 15.578 -4.367 1 87.31 112 ASP A O 1
ATOM 867 N N . ALA A 1 113 ? 6.168 15.93 -4.578 1 82.44 113 ALA A N 1
ATOM 868 C CA . ALA A 1 113 ? 6.078 16.375 -5.965 1 82.44 113 ALA A CA 1
ATOM 869 C C . ALA A 1 113 ? 6.066 15.188 -6.926 1 82.44 113 ALA A C 1
ATOM 871 O O . ALA A 1 113 ? 5.891 15.367 -8.133 1 82.44 113 ALA A O 1
ATOM 872 N N . LEU A 1 114 ? 6.188 14.016 -6.406 1 86.12 114 LEU A N 1
ATOM 873 C CA . LEU A 1 114 ? 6.305 12.852 -7.281 1 86.12 114 LEU A CA 1
ATOM 874 C C . LEU A 1 114 ? 4.938 12.445 -7.824 1 86.12 114 LEU A C 1
ATOM 876 O O . LEU A 1 114 ? 3.975 12.32 -7.066 1 86.12 114 LEU A O 1
ATOM 880 N N . PRO A 1 115 ? 4.902 12.188 -9.078 1 87.75 115 PRO A N 1
ATOM 881 C CA . PRO A 1 115 ? 3.625 11.766 -9.664 1 87.75 115 PRO A CA 1
ATOM 882 C C . PRO A 1 115 ? 3.131 10.438 -9.102 1 87.75 115 PRO A C 1
ATOM 884 O O . PRO A 1 115 ? 1.926 10.164 -9.102 1 87.75 115 PRO A O 1
ATOM 887 N N . SER A 1 116 ? 3.996 9.656 -8.586 1 91.75 116 SER A N 1
ATOM 888 C CA . SER A 1 116 ? 3.662 8.32 -8.094 1 91.75 116 SER A CA 1
ATOM 889 C C . SER A 1 116 ? 2.787 8.398 -6.844 1 91.75 116 SER A C 1
ATOM 891 O O . SER A 1 116 ? 2.203 7.398 -6.43 1 91.75 116 SER A O 1
ATOM 893 N N . TRP A 1 117 ? 2.662 9.602 -6.336 1 94.19 117 TRP A N 1
ATOM 894 C CA . TRP A 1 117 ? 1.831 9.781 -5.148 1 94.19 117 TRP A CA 1
ATOM 895 C C . TRP A 1 117 ? 0.388 9.375 -5.43 1 94.19 117 TRP A C 1
ATOM 897 O O . TRP A 1 117 ? -0.281 8.797 -4.566 1 94.19 117 TRP A O 1
ATOM 907 N N . GLN A 1 118 ? -0.003 9.648 -6.633 1 95.81 118 GLN A N 1
ATOM 908 C CA . GLN A 1 118 ? -1.378 9.328 -6.996 1 95.81 118 GLN A CA 1
ATOM 909 C C . GLN A 1 118 ? -1.63 7.824 -6.922 1 95.81 118 GLN A C 1
ATOM 911 O O . GLN A 1 118 ? -2.701 7.391 -6.492 1 95.81 118 GLN A O 1
ATOM 916 N N . ALA A 1 119 ? -0.66 7.031 -7.312 1 97.19 119 ALA A N 1
ATOM 917 C CA . ALA A 1 119 ? -0.784 5.578 -7.242 1 97.19 119 ALA A CA 1
ATOM 918 C C . ALA A 1 119 ? -0.949 5.109 -5.797 1 97.19 119 ALA A C 1
ATOM 920 O O . ALA A 1 119 ? -1.772 4.238 -5.512 1 97.19 119 ALA A O 1
ATOM 921 N N . SER A 1 120 ? -0.215 5.707 -4.895 1 97.94 120 SER A N 1
ATOM 922 C CA . SER A 1 120 ? -0.305 5.34 -3.488 1 97.94 120 SER A CA 1
ATOM 923 C C . SER A 1 120 ? -1.676 5.676 -2.914 1 97.94 120 SER A C 1
ATOM 925 O O . SER A 1 120 ? -2.252 4.891 -2.16 1 97.94 120 SER A O 1
ATOM 927 N N . MET A 1 121 ? -2.195 6.809 -3.299 1 98.19 121 MET A N 1
ATOM 928 C CA . MET A 1 121 ? -3.498 7.219 -2.785 1 98.19 121 MET A CA 1
ATOM 929 C C . MET A 1 121 ? -4.598 6.285 -3.275 1 98.19 121 MET A C 1
ATOM 931 O O . MET A 1 121 ? -5.473 5.887 -2.502 1 98.19 121 MET A O 1
ATOM 935 N N . THR A 1 122 ? -4.508 5.957 -4.539 1 98.12 122 THR A N 1
ATOM 936 C CA . THR A 1 122 ? -5.484 5.02 -5.082 1 98.12 122 THR A CA 1
ATOM 937 C C . THR A 1 122 ? -5.367 3.66 -4.402 1 98.12 122 THR A C 1
ATOM 939 O O . THR A 1 122 ? -6.375 3.059 -4.023 1 98.12 122 THR A O 1
ATOM 942 N N . HIS A 1 123 ? -4.164 3.199 -4.25 1 98.31 123 HIS A N 1
ATOM 943 C CA . HIS A 1 123 ? -3.934 1.921 -3.588 1 98.31 123 HIS A CA 1
ATOM 944 C C . HIS A 1 123 ? -4.508 1.92 -2.174 1 98.31 123 HIS A C 1
ATOM 946 O O . HIS A 1 123 ? -5.148 0.95 -1.761 1 98.31 123 HIS A O 1
ATOM 952 N N . ILE A 1 124 ? -4.281 2.988 -1.463 1 98.62 124 ILE A N 1
ATOM 953 C CA . ILE A 1 124 ? -4.742 3.086 -0.081 1 98.62 124 ILE A CA 1
ATOM 954 C C . ILE A 1 124 ? -6.266 3.049 -0.039 1 98.62 124 ILE A C 1
ATOM 956 O O . ILE A 1 124 ? -6.852 2.414 0.841 1 98.62 124 ILE A O 1
ATOM 960 N N . ALA A 1 125 ? -6.875 3.707 -0.999 1 98.62 125 ALA A N 1
ATOM 961 C CA . ALA A 1 125 ? -8.336 3.66 -1.068 1 98.62 125 ALA A CA 1
ATOM 962 C C . ALA A 1 125 ? -8.828 2.229 -1.234 1 98.62 125 ALA A C 1
ATOM 964 O O . ALA A 1 125 ? -9.766 1.805 -0.55 1 98.62 125 ALA A O 1
ATOM 965 N N . LEU A 1 126 ? -8.18 1.473 -2.062 1 97.62 126 LEU A N 1
ATOM 966 C CA . LEU A 1 126 ? -8.539 0.085 -2.332 1 97.62 126 LEU A CA 1
ATOM 967 C C . LEU A 1 126 ? -8.227 -0.802 -1.133 1 97.62 126 LEU A C 1
ATOM 969 O O . LEU A 1 126 ? -9.062 -1.608 -0.716 1 97.62 126 LEU A O 1
ATOM 973 N N . GLU A 1 127 ? -7.07 -0.616 -0.609 1 97.44 127 GLU A N 1
ATOM 974 C CA . GLU A 1 127 ? -6.57 -1.413 0.506 1 97.44 127 GLU A CA 1
ATOM 975 C C . GLU A 1 127 ? -7.434 -1.23 1.749 1 97.44 127 GLU A C 1
ATOM 977 O O . GLU A 1 127 ? -7.762 -2.203 2.432 1 97.44 127 GLU A O 1
ATOM 982 N N . GLY A 1 128 ? -7.875 0.018 1.983 1 97.5 128 GLY A N 1
ATOM 983 C CA . GLY A 1 128 ? -8.625 0.33 3.189 1 97.5 128 GLY A CA 1
ATOM 984 C C . GLY A 1 128 ? -10.125 0.354 2.971 1 97.5 128 GLY A C 1
ATOM 985 O O . GLY A 1 128 ? -10.898 0.394 3.93 1 97.5 128 GLY A O 1
ATOM 986 N N . GLY A 1 129 ? -10.539 0.244 1.73 1 97.81 129 GLY A N 1
ATOM 987 C CA . GLY A 1 129 ? -11.953 0.443 1.474 1 97.81 129 GLY A CA 1
ATOM 988 C C . GLY A 1 129 ? -12.492 1.736 2.059 1 97.81 129 GLY A C 1
ATOM 989 O O . GLY A 1 129 ? -13.516 1.735 2.75 1 97.81 129 GLY A O 1
ATOM 990 N N . CYS A 1 130 ? -11.812 2.799 1.852 1 98.69 130 CYS A N 1
ATOM 991 C CA . CYS A 1 130 ? -12.156 4.086 2.447 1 98.69 130 CYS A CA 1
ATOM 992 C C . CYS A 1 130 ? -11.969 5.219 1.444 1 98.69 130 CYS A C 1
ATOM 994 O O . CYS A 1 130 ? -11.32 5.039 0.412 1 98.69 130 CYS A O 1
ATOM 996 N N . PHE A 1 131 ? -12.562 6.332 1.699 1 98.81 131 PHE A N 1
ATOM 997 C CA . PHE A 1 131 ? -12.273 7.539 0.927 1 98.81 131 PHE A CA 1
ATOM 998 C C . PHE A 1 131 ? -10.906 8.094 1.28 1 98.81 131 PHE A C 1
ATOM 1000 O O . PHE A 1 131 ? -10.508 8.102 2.449 1 98.81 131 PHE A O 1
ATOM 1007 N N . VAL A 1 132 ? -10.227 8.523 0.279 1 98.81 132 VAL A N 1
ATOM 1008 C CA . VAL A 1 132 ? -8.93 9.164 0.507 1 98.81 132 VAL A CA 1
ATOM 1009 C C . VAL A 1 132 ? -8.992 10.625 0.067 1 98.81 132 VAL A C 1
ATOM 1011 O O . VAL A 1 132 ? -9.375 10.922 -1.068 1 98.81 132 VAL A O 1
ATOM 1014 N N . LEU A 1 133 ? -8.742 11.547 0.989 1 98.5 133 LEU A N 1
ATOM 1015 C CA . LEU A 1 133 ? -8.586 12.969 0.714 1 98.5 133 LEU A CA 1
ATOM 1016 C C . LEU A 1 133 ? -7.129 13.391 0.858 1 98.5 133 LEU A C 1
ATOM 1018 O O . LEU A 1 133 ? -6.621 13.516 1.976 1 98.5 133 LEU A O 1
ATOM 1022 N N . THR A 1 134 ? -6.5 13.586 -0.281 1 97.88 134 THR A N 1
ATOM 1023 C CA . THR A 1 134 ? -5.113 14.031 -0.212 1 97.88 134 THR A CA 1
ATOM 1024 C C . THR A 1 134 ? -5.004 15.508 -0.578 1 97.88 134 THR A C 1
ATOM 1026 O O . THR A 1 134 ? -5.527 15.938 -1.606 1 97.88 134 THR A O 1
ATOM 1029 N N . ALA A 1 135 ? -4.461 16.25 0.319 1 96.62 135 ALA A N 1
ATOM 1030 C CA . ALA A 1 135 ? -4.09 17.641 0.079 1 96.62 135 ALA A CA 1
ATOM 1031 C C . ALA A 1 135 ? -2.58 17.781 -0.105 1 96.62 135 ALA A C 1
ATOM 1033 O O . ALA A 1 135 ? -1.816 17.641 0.852 1 96.62 135 ALA A O 1
ATOM 1034 N N . ASN A 1 136 ? -2.193 17.984 -1.318 1 94.94 136 ASN A N 1
ATOM 1035 C CA . ASN A 1 136 ? -0.779 18.125 -1.652 1 94.94 136 ASN A CA 1
ATOM 1036 C C . ASN A 1 136 ? -0.402 19.578 -1.907 1 94.94 136 ASN A C 1
ATOM 1038 O O . ASN A 1 136 ? -1.077 20.281 -2.668 1 94.94 136 ASN A O 1
ATOM 1042 N N . GLN A 1 137 ? 0.666 20 -1.327 1 92.69 137 GLN A N 1
ATOM 1043 C CA . GLN A 1 137 ? 1.068 21.391 -1.34 1 92.69 137 GLN A CA 1
ATOM 1044 C C . GLN A 1 137 ? 1.415 21.859 -2.754 1 92.69 137 GLN A C 1
ATOM 1046 O O . GLN A 1 137 ? 2.043 21.125 -3.516 1 92.69 137 GLN A O 1
ATOM 1051 N N . PHE A 1 138 ? 0.951 23 -3.049 1 93.94 138 PHE A N 1
ATOM 1052 C CA . PHE A 1 138 ? 1.424 23.703 -4.234 1 93.94 138 PHE A CA 1
ATOM 1053 C C . PHE A 1 138 ? 2.279 24.906 -3.846 1 93.94 138 PHE A C 1
ATOM 1055 O O . PHE A 1 138 ? 1.866 25.734 -3.027 1 93.94 138 PHE A O 1
ATOM 1062 N N . CYS A 1 139 ? 3.438 24.938 -4.398 1 92.19 139 CYS A N 1
ATOM 1063 C CA . CYS A 1 139 ? 4.309 26.094 -4.145 1 92.19 139 CYS A CA 1
ATOM 1064 C C . CYS A 1 139 ? 5.184 26.391 -5.355 1 92.19 139 CYS A C 1
ATOM 1066 O O . CYS A 1 139 ? 5.523 25.484 -6.121 1 92.19 139 CYS A O 1
ATOM 1068 N N . ARG A 1 140 ? 5.465 27.625 -5.461 1 91.75 140 ARG A N 1
ATOM 1069 C CA . ARG A 1 140 ? 6.402 28.109 -6.473 1 91.75 140 ARG A CA 1
ATOM 1070 C C . ARG A 1 140 ? 7.707 28.578 -5.832 1 91.75 140 ARG A C 1
ATOM 1072 O O . ARG A 1 140 ? 7.777 28.75 -4.613 1 91.75 140 ARG A O 1
ATOM 1079 N N . ARG A 1 141 ? 8.688 28.688 -6.746 1 89.81 141 ARG A N 1
ATOM 1080 C CA . ARG A 1 141 ? 9.984 29.141 -6.246 1 89.81 141 ARG A CA 1
ATOM 1081 C C . ARG A 1 141 ? 9.859 30.453 -5.5 1 89.81 141 ARG A C 1
ATOM 1083 O O . ARG A 1 141 ? 10.516 30.656 -4.477 1 89.81 141 ARG A O 1
ATOM 1090 N N . LYS A 1 142 ? 9.047 31.297 -5.938 1 89.56 142 LYS A N 1
ATOM 1091 C CA . LYS A 1 142 ? 8.922 32.656 -5.379 1 89.56 142 LYS A CA 1
ATOM 1092 C C . LYS A 1 142 ? 8.32 32.594 -3.979 1 89.56 142 LYS A C 1
ATOM 1094 O O . LYS A 1 142 ? 8.352 33.594 -3.252 1 89.56 142 LYS A O 1
ATOM 1099 N N . ASP A 1 143 ? 7.66 31.547 -3.672 1 90.12 143 ASP A N 1
ATOM 1100 C CA . ASP A 1 143 ? 7.031 31.406 -2.359 1 90.12 143 ASP A CA 1
ATOM 1101 C C . ASP A 1 143 ? 8.07 31.125 -1.279 1 90.12 143 ASP A C 1
ATOM 1103 O O . ASP A 1 143 ? 7.746 31.094 -0.091 1 90.12 143 ASP A O 1
ATOM 1107 N N . PHE A 1 144 ? 9.344 30.906 -1.68 1 87.94 144 PHE A N 1
ATOM 1108 C CA . PHE A 1 144 ? 10.445 30.688 -0.757 1 87.94 144 PHE A CA 1
ATOM 1109 C C . PHE A 1 144 ? 11.398 31.875 -0.75 1 87.94 144 PHE A C 1
ATOM 1111 O O . PHE A 1 144 ? 11.422 32.656 -1.695 1 87.94 144 PHE A O 1
ATOM 1118 N N . PRO A 1 145 ? 12.18 32 0.323 1 86.62 145 PRO A N 1
ATOM 1119 C CA . PRO A 1 145 ? 13.172 33.062 0.328 1 86.62 145 PRO A CA 1
ATOM 1120 C C . PRO A 1 145 ? 14.188 32.938 -0.81 1 86.62 145 PRO A C 1
ATOM 1122 O O . PRO A 1 145 ? 14.406 31.844 -1.319 1 86.62 145 PRO A O 1
ATOM 1125 N N . PRO A 1 146 ? 14.734 34.094 -1.239 1 81.06 146 PRO A N 1
ATOM 1126 C CA . PRO A 1 146 ? 15.734 34.031 -2.309 1 81.06 146 PRO A CA 1
ATOM 1127 C C . PRO A 1 146 ? 17.062 33.438 -1.838 1 81.06 146 PRO A C 1
ATOM 1129 O O . PRO A 1 146 ? 17.312 33.344 -0.633 1 81.06 146 PRO A O 1
ATOM 1132 N N . SER A 1 147 ? 17.922 32.969 -2.908 1 75.44 147 SER A N 1
ATOM 1133 C CA . SER A 1 147 ? 19.297 32.562 -2.582 1 75.44 147 SER A CA 1
ATOM 1134 C C . SER A 1 147 ? 20.078 33.719 -1.961 1 75.44 147 SER A C 1
ATOM 1136 O O . SER A 1 147 ? 19.875 34.875 -2.324 1 75.44 147 SER A O 1
ATOM 1138 N N . PRO A 1 148 ? 21 33.344 -1.155 1 75.31 148 PRO A N 1
ATOM 1139 C CA . PRO A 1 148 ? 21.484 32.031 -0.683 1 75.31 148 PRO A CA 1
ATOM 1140 C C . PRO A 1 148 ? 20.703 31.547 0.534 1 75.31 148 PRO A C 1
ATOM 1142 O O . PRO A 1 148 ? 21.078 30.531 1.137 1 75.31 148 PRO A O 1
ATOM 1145 N N . GLU A 1 149 ? 19.766 32.438 0.911 1 71.69 149 GLU A N 1
ATOM 1146 C CA . GLU A 1 149 ? 19.031 32.062 2.113 1 71.69 149 GLU A CA 1
ATOM 1147 C C . GLU A 1 149 ? 18.406 30.688 1.962 1 71.69 149 GLU A C 1
ATOM 1149 O O . GLU A 1 149 ? 18.234 29.969 2.947 1 71.69 149 GLU A O 1
ATOM 1154 N N . TYR A 1 150 ? 18.031 30.484 0.742 1 73 150 TYR A N 1
ATOM 1155 C CA . TYR A 1 150 ? 17.422 29.188 0.452 1 73 150 TYR A CA 1
ATOM 1156 C C . TYR A 1 150 ? 17.953 28.625 -0.863 1 73 150 TYR A C 1
ATOM 1158 O O . TYR A 1 150 ? 18.109 29.359 -1.839 1 73 150 TYR A O 1
ATOM 1166 N N . THR A 1 151 ? 18.484 27.328 -0.84 1 71.69 151 THR A N 1
ATOM 1167 C CA . THR A 1 151 ? 18.875 26.641 -2.066 1 71.69 151 THR A CA 1
ATOM 1168 C C . THR A 1 151 ? 18.094 25.344 -2.24 1 71.69 151 THR A C 1
ATOM 1170 O O . THR A 1 151 ? 17.828 24.641 -1.266 1 71.69 151 THR A O 1
ATOM 1173 N N . PHE A 1 152 ? 17.484 25.234 -3.402 1 67.75 152 PHE A N 1
ATOM 1174 C CA . PHE A 1 152 ? 16.797 23.984 -3.711 1 67.75 152 PHE A CA 1
ATOM 1175 C C . PHE A 1 152 ? 17.797 22.922 -4.188 1 67.75 152 PHE A C 1
ATOM 1177 O O . PHE A 1 152 ? 18.562 23.172 -5.117 1 67.75 152 PHE A O 1
ATOM 1184 N N . GLY A 1 153 ? 17.875 21.797 -3.412 1 64.31 153 GLY A N 1
ATOM 1185 C CA . GLY A 1 153 ? 18.75 20.703 -3.809 1 64.31 153 GLY A CA 1
ATOM 1186 C C . GLY A 1 153 ? 18.375 20.094 -5.141 1 64.31 153 GLY A C 1
ATOM 1187 O O . GLY A 1 153 ? 17.188 19.984 -5.469 1 64.31 153 GLY A O 1
ATOM 1188 N N . GLY A 1 154 ? 19.328 19.703 -6.039 1 62.12 154 GLY A N 1
ATOM 1189 C CA . GLY A 1 154 ? 19.125 18.984 -7.285 1 62.12 154 GLY A CA 1
ATOM 1190 C C . GLY A 1 154 ? 19.078 19.891 -8.5 1 62.12 154 GLY A C 1
ATOM 1191 O O . GLY A 1 154 ? 18.969 19.406 -9.633 1 62.12 154 GLY A O 1
ATOM 1192 N N . HIS A 1 155 ? 18.969 21.219 -8.219 1 64.38 155 HIS A N 1
ATOM 1193 C CA . HIS A 1 155 ? 18.922 22.141 -9.359 1 64.38 155 HIS A CA 1
ATOM 1194 C C . HIS A 1 155 ? 20.297 22.75 -9.609 1 64.38 155 HIS A C 1
ATOM 1196 O O . HIS A 1 155 ? 20.969 23.203 -8.672 1 64.38 155 HIS A O 1
ATOM 1202 N N . GLU A 1 156 ? 20.828 22.531 -10.781 1 65.56 156 GLU A N 1
ATOM 1203 C CA . GLU A 1 156 ? 22.078 23.156 -11.18 1 65.56 156 GLU A CA 1
ATOM 1204 C C . GLU A 1 156 ? 21.969 24.688 -11.18 1 65.56 156 GLU A C 1
ATOM 1206 O O . GLU A 1 156 ? 22.906 25.375 -10.781 1 65.56 156 GLU A O 1
ATOM 1211 N N . GLU A 1 157 ? 20.812 25.172 -11.703 1 75.75 157 GLU A N 1
ATOM 1212 C CA . GLU A 1 157 ? 20.531 26.609 -11.734 1 75.75 157 GLU A CA 1
ATOM 1213 C C . GLU A 1 157 ? 19.281 26.938 -10.914 1 75.75 157 GLU A C 1
ATOM 1215 O O . GLU A 1 157 ? 18.406 26.094 -10.719 1 75.75 157 GLU A O 1
ATOM 1220 N N . GLU A 1 158 ? 19.312 28.109 -10.375 1 78.88 158 GLU A N 1
ATOM 1221 C CA . GLU A 1 158 ? 18.172 28.594 -9.609 1 78.88 158 GLU A CA 1
ATOM 1222 C C . GLU A 1 158 ? 16.906 28.625 -10.469 1 78.88 158 GLU A C 1
ATOM 1224 O O . GLU A 1 158 ? 16.891 29.25 -11.531 1 78.88 158 GLU A O 1
ATOM 1229 N N . PRO A 1 159 ? 15.969 27.938 -10.031 1 83.25 159 PRO A N 1
ATOM 1230 C CA . PRO A 1 159 ? 14.734 27.969 -10.812 1 83.25 159 PRO A CA 1
ATOM 1231 C C . PRO A 1 159 ? 14.125 29.375 -10.898 1 83.25 159 PRO A C 1
ATOM 1233 O O . PRO A 1 159 ? 14.375 30.203 -10.031 1 83.25 159 PRO A O 1
ATOM 1236 N N . SER A 1 160 ? 13.453 29.656 -11.969 1 87.31 160 SER A N 1
ATOM 1237 C CA . SER A 1 160 ? 12.727 30.906 -12.102 1 87.31 160 SER A CA 1
ATOM 1238 C C . SER A 1 160 ? 11.688 31.062 -11 1 87.31 160 SER A C 1
ATOM 1240 O O . SER A 1 160 ? 11.188 30.078 -10.461 1 87.31 160 SER A O 1
ATOM 1242 N N . PRO A 1 161 ? 11.375 32.25 -10.648 1 87.69 161 PRO A N 1
ATOM 1243 C CA . PRO A 1 161 ? 10.398 32.531 -9.586 1 87.69 161 PRO A CA 1
ATOM 1244 C C . PRO A 1 161 ? 9.055 31.844 -9.852 1 87.69 161 PRO A C 1
ATOM 1246 O O . PRO A 1 161 ? 8.336 31.516 -8.906 1 87.69 161 PRO A O 1
ATOM 1249 N N . GLU A 1 162 ? 8.766 31.625 -11.102 1 90.56 162 GLU A N 1
ATOM 1250 C CA . GLU A 1 162 ? 7.449 31.094 -11.445 1 90.56 162 GLU A CA 1
ATOM 1251 C C . GLU A 1 162 ? 7.461 29.578 -11.492 1 90.56 162 GLU A C 1
ATOM 1253 O O . GLU A 1 162 ? 6.41 28.938 -11.625 1 90.56 162 GLU A O 1
ATOM 1258 N N . THR A 1 163 ? 8.586 29 -11.273 1 88.81 163 THR A N 1
ATOM 1259 C CA . THR A 1 163 ? 8.727 27.547 -11.352 1 88.81 163 THR A CA 1
ATOM 1260 C C . THR A 1 163 ? 8 26.875 -10.195 1 88.81 163 THR A C 1
ATOM 1262 O O . THR A 1 163 ? 8.18 27.25 -9.031 1 88.81 163 THR A O 1
ATOM 1265 N N . ALA A 1 164 ? 7.152 25.922 -10.578 1 88.25 164 ALA A N 1
ATOM 1266 C CA . ALA A 1 164 ? 6.504 25.125 -9.539 1 88.25 164 ALA A CA 1
ATOM 1267 C C . ALA A 1 164 ? 7.5 24.188 -8.867 1 88.25 164 ALA A C 1
ATOM 1269 O O . ALA A 1 164 ? 8.117 23.344 -9.539 1 88.25 164 ALA A O 1
ATOM 1270 N N . VAL A 1 165 ? 7.711 24.375 -7.609 1 85.44 165 VAL A N 1
ATOM 1271 C CA . VAL A 1 165 ? 8.617 23.531 -6.844 1 85.44 165 VAL A CA 1
ATOM 1272 C C . VAL A 1 165 ? 7.867 22.312 -6.312 1 85.44 165 VAL A C 1
ATOM 1274 O O . VAL A 1 165 ? 8.414 21.219 -6.262 1 85.44 165 VAL A O 1
ATOM 1277 N N . CYS A 1 166 ? 6.691 22.469 -5.93 1 90 166 CYS A N 1
ATOM 1278 C CA . CYS A 1 166 ? 5.723 21.422 -5.594 1 90 166 CYS A CA 1
ATOM 1279 C C . CYS A 1 166 ? 4.43 21.609 -6.379 1 90 166 CYS A C 1
ATOM 1281 O O . CYS A 1 166 ? 3.654 22.516 -6.102 1 90 166 CYS A O 1
ATOM 1283 N N . PRO A 1 167 ? 4.211 20.797 -7.312 1 91.62 167 PRO A N 1
ATOM 1284 C CA . PRO A 1 167 ? 3.154 21.047 -8.297 1 91.62 167 PRO A CA 1
ATOM 1285 C C . PRO A 1 167 ? 1.76 20.734 -7.75 1 91.62 167 PRO A C 1
ATOM 1287 O O . PRO A 1 167 ? 0.762 20.984 -8.438 1 91.62 167 PRO A O 1
ATOM 1290 N N . GLY A 1 168 ? 1.717 20.266 -6.582 1 93.94 168 GLY A N 1
ATOM 1291 C CA . GLY A 1 168 ? 0.422 19.891 -6.031 1 93.94 168 GLY A CA 1
ATOM 1292 C C . GLY A 1 168 ? 0.016 18.469 -6.359 1 93.94 168 GLY A C 1
ATOM 1293 O O . GLY A 1 168 ? 0.817 17.547 -6.219 1 93.94 168 GLY A O 1
ATOM 1294 N N . GLY A 1 169 ? -1.258 18.297 -6.715 1 95.12 169 GLY A N 1
ATOM 1295 C CA . GLY A 1 169 ? -1.771 16.969 -7 1 95.12 169 GLY A CA 1
ATOM 1296 C C . GLY A 1 169 ? -2.781 16.484 -5.973 1 95.12 169 GLY A C 1
ATOM 1297 O O . GLY A 1 169 ? -2.881 15.289 -5.707 1 95.12 169 GLY A O 1
ATOM 1298 N N . SER A 1 170 ? -3.469 17.453 -5.398 1 97.44 170 SER A N 1
ATOM 1299 C CA . SER A 1 170 ? -4.539 17.094 -4.477 1 97.44 170 SER A CA 1
ATOM 1300 C C . SER A 1 170 ? -5.637 16.297 -5.188 1 97.44 170 SER A C 1
ATOM 1302 O O . SER A 1 170 ? -5.895 16.516 -6.375 1 97.44 170 SER A O 1
ATOM 1304 N N . ALA A 1 171 ? -6.207 15.398 -4.449 1 97.75 171 ALA A N 1
ATOM 1305 C CA . ALA A 1 171 ? -7.223 14.555 -5.066 1 97.75 171 ALA A CA 1
ATOM 1306 C C . ALA A 1 171 ? -8.164 13.969 -4.012 1 97.75 171 ALA A C 1
ATOM 1308 O O . ALA A 1 171 ? -7.848 13.977 -2.818 1 97.75 171 ALA A O 1
ATOM 1309 N N . ILE A 1 172 ? -9.328 13.609 -4.438 1 98.69 172 ILE A N 1
ATOM 1310 C CA . ILE A 1 172 ? -10.297 12.859 -3.648 1 98.69 172 ILE A CA 1
ATOM 1311 C C . ILE A 1 172 ? -10.625 11.539 -4.348 1 98.69 172 ILE A C 1
ATOM 1313 O O . ILE A 1 172 ? -11.016 11.531 -5.52 1 98.69 172 ILE A O 1
ATOM 1317 N N . ILE A 1 173 ? -10.398 10.469 -3.682 1 98.56 173 ILE A N 1
ATOM 1318 C CA . ILE A 1 173 ? -10.516 9.141 -4.289 1 98.56 173 ILE A CA 1
ATOM 1319 C C . ILE A 1 173 ? -11.539 8.312 -3.521 1 98.56 173 ILE A C 1
ATOM 1321 O O . ILE A 1 173 ? -11.562 8.328 -2.289 1 98.56 173 ILE A O 1
ATOM 1325 N N . SER A 1 174 ? -12.391 7.578 -4.207 1 98.62 174 SER A N 1
ATOM 1326 C CA . SER A 1 174 ? -13.422 6.742 -3.602 1 98.62 174 SER A CA 1
ATOM 1327 C C . SER A 1 174 ? -12.844 5.406 -3.137 1 98.62 174 SER A C 1
ATOM 1329 O O . SER A 1 174 ? -11.727 5.043 -3.508 1 98.62 174 SER A O 1
ATOM 1331 N N . PRO A 1 175 ? -13.648 4.656 -2.318 1 98.06 175 PRO A N 1
ATOM 1332 C CA . PRO A 1 175 ? -13.18 3.363 -1.818 1 98.06 175 PRO A CA 1
ATOM 1333 C C . PRO A 1 175 ? -12.906 2.361 -2.939 1 98.06 175 PRO A C 1
ATOM 1335 O O . PRO A 1 175 ? -12.188 1.381 -2.734 1 98.06 175 PRO A O 1
ATOM 1338 N N . SER A 1 176 ? -13.445 2.58 -4.129 1 95.75 176 SER A N 1
ATOM 1339 C CA . SER A 1 176 ? -13.234 1.671 -5.25 1 95.75 176 SER A CA 1
ATOM 1340 C C . SER A 1 176 ? -12.031 2.094 -6.086 1 95.75 176 SER A C 1
ATOM 1342 O O . SER A 1 176 ? -11.711 1.451 -7.09 1 95.75 176 SER A O 1
ATOM 1344 N N . GLY A 1 177 ? -11.445 3.195 -5.707 1 96.44 177 GLY A N 1
ATOM 1345 C CA . GLY A 1 177 ? -10.266 3.658 -6.422 1 96.44 177 GLY A CA 1
ATOM 1346 C C . GLY A 1 177 ? -10.586 4.672 -7.504 1 96.44 177 GLY A C 1
ATOM 1347 O O . GLY A 1 177 ? -9.695 5.098 -8.242 1 96.44 177 GLY A O 1
ATOM 1348 N N . THR A 1 178 ? -11.766 5.07 -7.59 1 96.81 178 THR A N 1
ATOM 1349 C CA . THR A 1 178 ? -12.164 6.07 -8.57 1 96.81 178 THR A CA 1
ATOM 1350 C C . THR A 1 178 ? -11.797 7.473 -8.094 1 96.81 178 THR A C 1
ATOM 1352 O O . THR A 1 178 ? -12.109 7.852 -6.965 1 96.81 178 THR A O 1
ATOM 1355 N N . VAL A 1 179 ? -11.18 8.219 -8.984 1 97.5 179 VAL A N 1
ATOM 1356 C CA . VAL A 1 179 ? -10.867 9.609 -8.656 1 97.5 179 VAL A CA 1
ATOM 1357 C C . VAL A 1 179 ? -12.125 10.461 -8.789 1 97.5 179 VAL A C 1
ATOM 1359 O O . VAL A 1 179 ? -12.68 10.594 -9.883 1 97.5 179 VAL A O 1
ATOM 1362 N N . LEU A 1 180 ? -12.57 10.984 -7.695 1 98.25 180 LEU A N 1
ATOM 1363 C CA . LEU A 1 180 ? -13.797 11.773 -7.672 1 98.25 180 LEU A CA 1
ATOM 1364 C C . LEU A 1 180 ? -13.5 13.234 -8.008 1 98.25 180 LEU A C 1
ATOM 1366 O O . LEU A 1 180 ? -14.359 13.93 -8.547 1 98.25 180 LEU A O 1
ATOM 1370 N N . ALA A 1 181 ? -12.352 13.68 -7.637 1 98.19 181 ALA A N 1
ATOM 1371 C CA . ALA A 1 181 ? -11.875 15.031 -7.906 1 98.19 181 ALA A CA 1
ATOM 1372 C C . ALA A 1 181 ? -10.352 15.07 -7.98 1 98.19 181 ALA A C 1
ATOM 1374 O O . ALA A 1 181 ? -9.664 14.383 -7.219 1 98.19 181 ALA A O 1
ATOM 1375 N N . GLY A 1 182 ? -9.844 15.906 -8.883 1 95.62 182 GLY A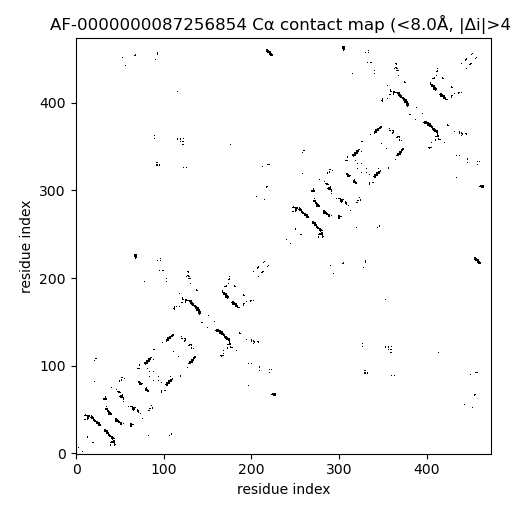 N 1
ATOM 1376 C CA . GLY A 1 182 ? -8.406 15.984 -9.078 1 95.62 182 GLY A CA 1
ATOM 1377 C C . GLY A 1 182 ? -7.863 14.891 -9.984 1 95.62 182 GLY A C 1
ATOM 1378 O O . GLY A 1 182 ? -8.602 14.32 -10.789 1 95.62 182 GLY A O 1
ATOM 1379 N N . PRO A 1 183 ? -6.578 14.766 -9.867 1 96 183 PRO A N 1
ATOM 1380 C CA . PRO A 1 183 ? -5.559 15.578 -9.211 1 96 183 PRO A CA 1
ATOM 1381 C C . PRO A 1 183 ? -5.422 16.969 -9.828 1 96 183 PRO A C 1
ATOM 1383 O O . PRO A 1 183 ? -5.574 17.125 -11.039 1 96 183 PRO A O 1
ATOM 1386 N N . ASN A 1 184 ? -5.164 17.938 -9.016 1 95 184 ASN A N 1
ATOM 1387 C CA . ASN A 1 184 ? -5.02 19.312 -9.469 1 95 184 ASN A CA 1
ATOM 1388 C C . ASN A 1 184 ? -3.557 19.75 -9.492 1 95 184 ASN A C 1
ATOM 1390 O O . ASN A 1 184 ? -2.902 19.797 -8.453 1 95 184 ASN A O 1
ATOM 1394 N N . TYR A 1 185 ? -3.096 20.031 -10.727 1 93.25 185 TYR A N 1
ATOM 1395 C CA . TYR A 1 185 ? -1.72 20.484 -10.867 1 93.25 185 TYR A CA 1
ATOM 1396 C C . TYR A 1 185 ? -1.678 21.938 -11.367 1 93.25 185 TYR A C 1
ATOM 1398 O O . TYR A 1 185 ? -0.642 22.406 -11.844 1 93.25 185 TYR A O 1
ATOM 1406 N N . GLU A 1 186 ? -2.76 22.609 -11.336 1 90.25 186 GLU A N 1
ATOM 1407 C CA . GLU A 1 186 ? -2.881 23.922 -11.977 1 90.25 186 GLU A CA 1
ATOM 1408 C C . GLU A 1 186 ? -2.754 25.047 -10.961 1 90.25 186 GLU A C 1
ATOM 1410 O O . GLU A 1 186 ? -3.123 26.188 -11.242 1 90.25 186 GLU A O 1
ATOM 1415 N N . GLY A 1 187 ? -2.229 24.812 -9.836 1 90.38 187 GLY A N 1
ATOM 1416 C CA . GLY A 1 187 ? -2.082 25.844 -8.82 1 90.38 187 GLY A CA 1
ATOM 1417 C C . GLY A 1 187 ? -2.965 25.625 -7.609 1 90.38 187 GLY A C 1
ATOM 1418 O O . GLY A 1 187 ? -3.436 24.516 -7.375 1 90.38 187 GLY A O 1
ATOM 1419 N N . GLU A 1 188 ? -3.105 26.672 -6.816 1 90.81 188 GLU A N 1
ATOM 1420 C CA . GLU A 1 188 ? -3.998 26.609 -5.664 1 90.81 188 GLU A CA 1
ATOM 1421 C C . GLU A 1 188 ? -5.434 26.328 -6.094 1 90.81 188 GLU A C 1
ATOM 1423 O O . GLU A 1 188 ? -5.91 26.891 -7.086 1 90.81 188 GLU A O 1
ATOM 1428 N N . ALA A 1 189 ? -6.059 25.375 -5.43 1 92.81 189 ALA A N 1
ATOM 1429 C CA . ALA A 1 189 ? -7.406 25.016 -5.852 1 92.81 189 ALA A CA 1
ATOM 1430 C C . ALA A 1 189 ? -8.211 24.453 -4.688 1 92.81 189 ALA A C 1
ATOM 1432 O O . ALA A 1 189 ? -7.645 24.047 -3.67 1 92.81 189 ALA A O 1
ATOM 1433 N N . LEU A 1 190 ? -9.516 24.594 -4.82 1 94.12 190 LEU A N 1
ATOM 1434 C CA . LEU A 1 190 ? -10.461 23.891 -3.955 1 94.12 190 LEU A CA 1
ATOM 1435 C C . LEU A 1 190 ? -11.109 22.734 -4.688 1 94.12 190 LEU A C 1
ATOM 1437 O O . LEU A 1 190 ? -11.727 22.906 -5.742 1 94.12 190 LEU A O 1
ATOM 1441 N N . LEU A 1 191 ? -10.867 21.531 -4.137 1 96.38 191 LEU A N 1
ATOM 1442 C CA . LEU A 1 191 ? -11.539 20.344 -4.672 1 96.38 191 LEU A CA 1
ATOM 1443 C C . LEU A 1 191 ? -12.711 19.938 -3.789 1 96.38 191 LEU A C 1
ATOM 1445 O O . LEU A 1 191 ? -12.625 20 -2.561 1 96.38 191 LEU A O 1
ATOM 1449 N N . THR A 1 192 ? -13.812 19.594 -4.492 1 97.38 192 THR A N 1
ATOM 1450 C CA . THR A 1 192 ? -14.992 19.156 -3.75 1 97.38 192 THR A CA 1
ATOM 1451 C C . THR A 1 192 ? -15.555 17.875 -4.352 1 97.38 192 THR A C 1
ATOM 1453 O O . THR A 1 192 ? -15.43 17.641 -5.555 1 97.38 192 THR A O 1
ATOM 1456 N N . ALA A 1 193 ? -16.062 17.047 -3.521 1 97.56 193 ALA A N 1
ATOM 1457 C CA . ALA A 1 193 ? -16.766 15.844 -3.963 1 97.56 193 ALA A CA 1
ATOM 1458 C C . ALA A 1 193 ? -17.844 15.438 -2.957 1 97.56 193 ALA A C 1
ATOM 1460 O O . ALA A 1 193 ? -17.703 15.664 -1.755 1 97.56 193 ALA A O 1
ATOM 1461 N N . ASP A 1 194 ? -18.938 14.922 -3.457 1 97 194 ASP A N 1
ATOM 1462 C CA . ASP A 1 194 ? -19.938 14.273 -2.611 1 97 194 ASP A CA 1
ATOM 1463 C C . ASP A 1 194 ? -19.547 12.82 -2.334 1 97 194 ASP A C 1
ATOM 1465 O O . ASP A 1 194 ? -19.266 12.062 -3.262 1 97 194 ASP A O 1
ATOM 1469 N N . LEU A 1 195 ? -19.469 12.531 -1.056 1 97.31 195 LEU A N 1
ATOM 1470 C CA . LEU A 1 195 ? -19.078 11.172 -0.68 1 97.31 195 LEU A CA 1
ATOM 1471 C C . LEU A 1 195 ? -20.281 10.352 -0.26 1 97.31 195 LEU A C 1
ATOM 1473 O O . LEU A 1 195 ? -21.062 10.781 0.598 1 97.31 195 LEU A O 1
ATOM 1477 N N . ASP A 1 196 ? -20.516 9.234 -0.873 1 96.88 196 ASP A N 1
ATOM 1478 C CA . ASP A 1 196 ? -21.516 8.25 -0.474 1 96.88 196 ASP A CA 1
ATOM 1479 C C . ASP A 1 196 ? -20.891 7.18 0.43 1 96.88 196 ASP A C 1
ATOM 1481 O O . ASP A 1 196 ? -20.266 6.234 -0.054 1 96.88 196 ASP A O 1
ATOM 1485 N N . LEU A 1 197 ? -21.141 7.316 1.705 1 95.19 197 LEU A N 1
ATOM 1486 C CA . LEU A 1 197 ? -20.516 6.418 2.666 1 95.19 197 LEU A CA 1
ATOM 1487 C C . LEU A 1 197 ? -20.953 4.977 2.428 1 95.19 197 LEU A C 1
ATOM 1489 O O . LEU A 1 197 ? -20.312 4.039 2.9 1 95.19 197 LEU A O 1
ATOM 1493 N N . GLY A 1 198 ? -22.062 4.816 1.707 1 95.56 198 GLY A N 1
ATOM 1494 C CA . GLY A 1 198 ? -22.469 3.471 1.332 1 95.56 198 GLY A CA 1
ATOM 1495 C C . GLY A 1 198 ? -21.453 2.752 0.48 1 95.56 198 GLY A C 1
ATOM 1496 O O . GLY A 1 198 ? -21.422 1.52 0.44 1 95.56 198 GLY A O 1
ATOM 1497 N N . GLU A 1 199 ? -20.578 3.477 -0.19 1 96.44 199 GLU A N 1
ATOM 1498 C CA . GLU A 1 199 ? -19.531 2.889 -1.014 1 96.44 199 GLU A CA 1
ATOM 1499 C C . GLU A 1 199 ? -18.516 2.125 -0.16 1 96.44 199 GLU A C 1
ATOM 1501 O O . GLU A 1 199 ? -17.875 1.184 -0.637 1 96.44 199 GLU A O 1
ATOM 1506 N N . ILE A 1 200 ? -18.422 2.553 1.062 1 96.88 200 ILE A N 1
ATOM 1507 C CA . ILE A 1 200 ? -17.484 1.895 1.953 1 96.88 200 ILE A CA 1
ATOM 1508 C C . ILE A 1 200 ? -17.938 0.47 2.242 1 96.88 200 ILE A C 1
ATOM 1510 O O . ILE A 1 200 ? -17.141 -0.47 2.213 1 96.88 200 ILE A O 1
ATOM 1514 N N . VAL A 1 201 ? -19.234 0.34 2.496 1 94.69 201 VAL A N 1
ATOM 1515 C CA . VAL A 1 201 ? -19.797 -0.977 2.777 1 94.69 201 VAL A CA 1
ATOM 1516 C C . VAL A 1 201 ? -19.547 -1.904 1.587 1 94.69 201 VAL A C 1
ATOM 1518 O O . VAL A 1 201 ? -19.141 -3.055 1.761 1 94.69 201 VAL A O 1
ATOM 1521 N N . ARG A 1 202 ? -19.766 -1.398 0.438 1 93.5 202 ARG A N 1
ATOM 1522 C CA . ARG A 1 202 ? -19.578 -2.188 -0.775 1 93.5 202 ARG A CA 1
ATOM 1523 C C . ARG A 1 202 ? -18.125 -2.592 -0.948 1 93.5 202 ARG A C 1
ATOM 1525 O O . ARG A 1 202 ? -17.828 -3.75 -1.254 1 93.5 202 ARG A O 1
ATOM 1532 N N . ALA A 1 203 ? -17.266 -1.623 -0.7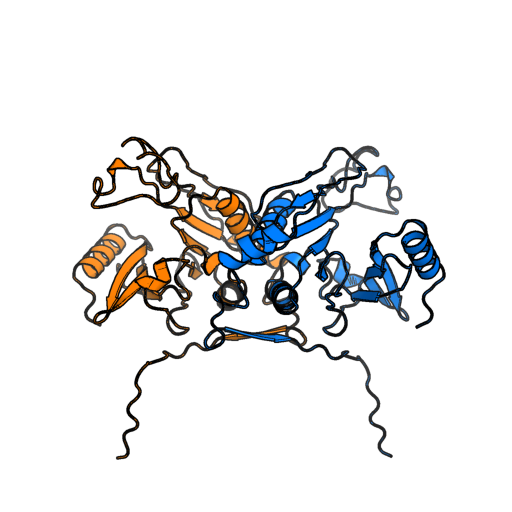71 1 95.19 203 ALA A N 1
ATOM 1533 C CA . ALA A 1 203 ? -15.836 -1.893 -0.914 1 95.19 203 ALA A CA 1
ATOM 1534 C C . ALA A 1 203 ? -15.367 -2.926 0.107 1 95.19 203 ALA A C 1
ATOM 1536 O O . ALA A 1 203 ? -14.594 -3.83 -0.225 1 95.19 203 ALA A O 1
ATOM 1537 N N . LYS A 1 204 ? -15.875 -2.783 1.326 1 93.31 204 LYS A N 1
ATOM 1538 C CA . LYS A 1 204 ? -15.445 -3.67 2.404 1 93.31 204 LYS A CA 1
ATOM 1539 C C . LYS A 1 204 ? -16.016 -5.074 2.221 1 93.31 204 LYS A C 1
ATOM 1541 O O . LYS A 1 204 ? -15.445 -6.051 2.707 1 93.31 204 LYS A O 1
ATOM 1546 N N . PHE A 1 205 ? -17.125 -5.145 1.519 1 92.25 205 PHE A N 1
ATOM 1547 C CA . PHE A 1 205 ? -17.656 -6.453 1.173 1 92.25 205 PHE A CA 1
ATOM 1548 C C . PHE A 1 205 ? -16.703 -7.207 0.259 1 92.25 205 PHE A C 1
ATOM 1550 O O . PHE A 1 205 ? -16.547 -8.43 0.374 1 92.25 205 PHE A O 1
ATOM 1557 N N . ASP A 1 206 ? -16.078 -6.453 -0.566 1 90.94 206 ASP A N 1
ATOM 1558 C CA . ASP A 1 206 ? -15.133 -7.055 -1.493 1 90.94 206 ASP A CA 1
ATOM 1559 C C . ASP A 1 206 ? -13.805 -7.367 -0.795 1 90.94 206 ASP A C 1
ATOM 1561 O O . ASP A 1 206 ? -13.258 -8.461 -0.963 1 90.94 206 ASP A O 1
ATOM 1565 N N . PHE A 1 207 ? -13.422 -6.465 -0.06 1 94.75 207 PHE A N 1
ATOM 1566 C CA . PHE A 1 207 ? -12.086 -6.578 0.515 1 94.75 207 PHE A CA 1
ATOM 1567 C C . PHE A 1 207 ? -12.008 -5.844 1.848 1 94.75 207 PHE A C 1
ATOM 1569 O O . PHE A 1 207 ? -12.07 -4.613 1.889 1 94.75 207 PHE A O 1
ATOM 1576 N N . ASP A 1 208 ? -11.883 -6.559 2.936 1 95 208 ASP A N 1
ATOM 1577 C CA . ASP A 1 208 ? -11.656 -6.031 4.277 1 95 208 ASP A CA 1
ATOM 1578 C C . ASP A 1 208 ? -10.383 -6.602 4.887 1 95 208 ASP A C 1
ATOM 1580 O O . ASP A 1 208 ? -10.391 -7.703 5.445 1 95 208 ASP A O 1
ATOM 1584 N N . VAL A 1 209 ? -9.344 -5.852 4.879 1 94.25 209 VAL A N 1
ATOM 1585 C CA . VAL A 1 209 ? -8 -6.355 5.133 1 94.25 209 VAL A CA 1
ATOM 1586 C C . VAL A 1 209 ? -7.836 -6.66 6.621 1 94.25 209 VAL A C 1
ATOM 1588 O O . VAL A 1 209 ? -6.988 -7.465 7.008 1 94.25 209 VAL A O 1
ATOM 1591 N N . VAL A 1 210 ? -8.562 -6.031 7.449 1 94.69 210 VAL A N 1
ATOM 1592 C CA . VAL A 1 210 ? -8.484 -6.285 8.883 1 94.69 210 VAL A CA 1
ATOM 1593 C C . VAL A 1 210 ? -9.672 -7.137 9.328 1 94.69 210 VAL A C 1
ATOM 1595 O O . VAL A 1 210 ? -9.945 -7.254 10.523 1 94.69 210 VAL A O 1
ATOM 1598 N N . GLY A 1 211 ? -10.406 -7.609 8.445 1 94.62 211 GLY A N 1
ATOM 1599 C CA . GLY A 1 211 ? -11.539 -8.492 8.688 1 94.62 211 GLY A CA 1
ATOM 1600 C C . GLY A 1 211 ? -11.422 -9.82 7.973 1 94.62 211 GLY A C 1
ATOM 1601 O O . GLY A 1 211 ? -10.484 -10.586 8.219 1 94.62 211 GLY A O 1
ATOM 1602 N N . HIS A 1 212 ? -12.336 -10 6.922 1 91.5 212 HIS A N 1
ATOM 1603 C CA . HIS A 1 212 ? -12.445 -11.32 6.32 1 91.5 212 HIS A CA 1
ATOM 1604 C C . HIS A 1 212 ? -11.234 -11.625 5.438 1 91.5 212 HIS A C 1
ATOM 1606 O O . HIS A 1 212 ? -11.031 -12.773 5.035 1 91.5 212 HIS A O 1
ATOM 1612 N N . TYR A 1 213 ? -10.43 -10.648 5.184 1 93.06 213 TYR A N 1
ATOM 1613 C CA . TYR A 1 213 ? -9.211 -10.906 4.434 1 93.06 213 TYR A CA 1
ATOM 1614 C C . TYR A 1 213 ? -8.016 -11.039 5.367 1 93.06 213 TYR A C 1
ATOM 1616 O O . TYR A 1 213 ? -6.883 -11.234 4.918 1 93.06 213 TYR A O 1
ATOM 1624 N N . ALA A 1 214 ? -8.242 -10.914 6.648 1 92.19 214 ALA A N 1
ATOM 1625 C CA . ALA A 1 214 ? -7.152 -11.023 7.613 1 92.19 214 ALA A CA 1
ATOM 1626 C C . ALA A 1 214 ? -6.836 -12.484 7.918 1 92.19 214 ALA A C 1
ATOM 1628 O O . ALA A 1 214 ? -7.719 -13.344 7.848 1 92.19 214 ALA A O 1
ATOM 1629 N N . ARG A 1 215 ? -5.574 -12.758 8.211 1 93.94 215 ARG A N 1
ATOM 1630 C CA . ARG A 1 215 ? -5.082 -14.039 8.688 1 93.94 215 ARG A CA 1
ATOM 1631 C C . ARG A 1 215 ? -4.301 -13.883 9.992 1 93.94 215 ARG A C 1
ATOM 1633 O O . ARG A 1 215 ? -3.092 -14.117 10.023 1 93.94 215 ARG A O 1
ATOM 1640 N N . PRO A 1 216 ? -5.043 -13.578 11.055 1 92.44 216 PRO A N 1
ATOM 1641 C CA . PRO A 1 216 ? -4.355 -13.195 12.289 1 92.44 216 PRO A CA 1
ATOM 1642 C C . PRO A 1 216 ? -3.539 -14.336 12.891 1 92.44 216 PRO A C 1
ATOM 1644 O O . PRO A 1 216 ? -2.627 -14.102 13.688 1 92.44 216 PRO A O 1
ATOM 1647 N N . GLU A 1 217 ? -3.824 -15.562 12.484 1 92.38 217 GLU A N 1
ATOM 1648 C CA . GLU A 1 217 ? -3.055 -16.703 12.969 1 92.38 217 GLU A CA 1
ATOM 1649 C C . GLU A 1 217 ? -1.701 -16.797 12.273 1 92.38 217 GLU A C 1
ATOM 1651 O O . GLU A 1 217 ? -0.815 -17.531 12.719 1 92.38 217 GLU A O 1
ATOM 1656 N N . VAL A 1 218 ? -1.549 -16.016 11.195 1 94.62 218 VAL A N 1
ATOM 1657 C CA . VAL A 1 218 ? -0.296 -15.992 10.453 1 94.62 218 VAL A CA 1
ATOM 1658 C C . VAL A 1 218 ? 0.388 -14.641 10.625 1 94.62 218 VAL A C 1
ATOM 1660 O O . VAL A 1 218 ? 1.598 -14.57 10.852 1 94.62 218 VAL A O 1
ATOM 1663 N N . LEU A 1 219 ? -0.356 -13.57 10.477 1 95.56 219 LEU A N 1
ATOM 1664 C CA . LEU A 1 219 ? 0.133 -12.195 10.492 1 95.56 219 LEU A CA 1
ATOM 1665 C C . LEU A 1 219 ? -0.593 -11.375 11.555 1 95.56 219 LEU A C 1
ATOM 1667 O O . LEU A 1 219 ? -1.818 -11.242 11.516 1 95.56 219 LEU A O 1
ATOM 1671 N N . SER A 1 220 ? 0.205 -10.828 12.484 1 96.38 220 SER A N 1
ATOM 1672 C CA . SER A 1 220 ? -0.414 -10.031 13.539 1 96.38 220 SER A CA 1
ATOM 1673 C C . SER A 1 220 ? 0.375 -8.758 13.797 1 96.38 220 SER A C 1
ATOM 1675 O O . SER A 1 220 ? 1.596 -8.797 13.969 1 96.38 220 SER A O 1
ATOM 1677 N N . LEU A 1 221 ? -0.34 -7.66 13.781 1 96.81 221 LEU A N 1
ATOM 1678 C CA . LEU A 1 221 ? 0.249 -6.355 14.055 1 96.81 221 LEU A CA 1
ATOM 1679 C C . LEU A 1 221 ? 0.006 -5.934 15.5 1 96.81 221 LEU A C 1
ATOM 1681 O O . LEU A 1 221 ? -1.123 -6.004 15.992 1 96.81 221 LEU A O 1
ATOM 1685 N N . THR A 1 222 ? 1.053 -5.578 16.188 1 96.94 222 THR A N 1
ATOM 1686 C CA . THR A 1 222 ? 0.951 -4.973 17.5 1 96.94 222 THR A CA 1
ATOM 1687 C C . THR A 1 222 ? 1.22 -3.471 17.438 1 96.94 222 THR A C 1
ATOM 1689 O O . THR A 1 222 ? 2.223 -3.043 16.859 1 96.94 222 THR A O 1
ATOM 1692 N N . VAL A 1 223 ? 0.319 -2.68 17.953 1 96.38 223 VAL A N 1
ATOM 1693 C CA . VAL A 1 223 ? 0.446 -1.227 18 1 96.38 223 VAL A CA 1
ATOM 1694 C C . VAL A 1 223 ? 0.557 -0.772 19.453 1 96.38 223 VAL A C 1
ATOM 1696 O O . VAL A 1 223 ? -0.362 -0.984 20.25 1 96.38 223 VAL A O 1
ATOM 1699 N N . LYS A 1 224 ? 1.634 -0.194 19.812 1 95.44 224 LYS A N 1
ATOM 1700 C CA . LYS A 1 224 ? 1.81 0.391 21.141 1 95.44 224 LYS A CA 1
ATOM 1701 C C . LYS A 1 224 ? 1.347 1.846 21.156 1 95.44 224 LYS A C 1
ATOM 1703 O O . LYS A 1 224 ? 1.966 2.709 20.531 1 95.44 224 LYS A O 1
ATOM 1708 N N . THR A 1 225 ? 0.364 2.131 21.922 1 94.75 225 THR A N 1
ATOM 1709 C CA . THR A 1 225 ? -0.296 3.428 21.812 1 94.75 225 THR A CA 1
ATOM 1710 C C . THR A 1 225 ? 0.073 4.312 23 1 94.75 225 THR A C 1
ATOM 1712 O O . THR A 1 225 ? -0.435 5.43 23.125 1 94.75 225 THR A O 1
ATOM 1715 N N . GLU A 1 226 ? 0.942 3.811 23.844 1 92.19 226 GLU A N 1
ATOM 1716 C CA . GLU A 1 226 ? 1.351 4.613 24.984 1 92.19 226 GLU A CA 1
ATOM 1717 C C . GLU A 1 226 ? 2.373 5.672 24.594 1 92.19 226 GLU A C 1
ATOM 1719 O O . GLU A 1 226 ? 3.242 5.418 23.75 1 92.19 226 GLU A O 1
ATOM 1724 N N . PRO A 1 227 ? 2.182 6.875 25.25 1 90.44 227 PRO A N 1
ATOM 1725 C CA . PRO A 1 227 ? 3.23 7.867 25 1 90.44 227 PRO A CA 1
ATOM 1726 C C . PRO A 1 227 ? 4.625 7.359 25.359 1 90.44 227 PRO A C 1
ATOM 1728 O O . PRO A 1 227 ? 4.785 6.66 26.359 1 90.44 227 PRO A O 1
ATOM 1731 N N . LYS A 1 228 ? 5.547 7.57 24.562 1 86.5 228 LYS A N 1
ATOM 1732 C CA . LYS A 1 228 ? 6.934 7.211 24.844 1 86.5 228 LYS A CA 1
ATOM 1733 C C . LYS A 1 228 ? 7.75 8.43 25.25 1 86.5 228 LYS A C 1
ATOM 1735 O O . LYS A 1 228 ? 8.281 9.148 24.406 1 86.5 228 LYS A O 1
ATOM 1740 N N . HIS A 1 229 ? 7.902 8.617 26.547 1 84.12 229 HIS A N 1
ATOM 1741 C CA . HIS A 1 229 ? 8.672 9.742 27.062 1 84.12 229 HIS A CA 1
ATOM 1742 C C . HIS A 1 229 ? 10.164 9.438 27.062 1 84.12 229 HIS A C 1
ATOM 1744 O O . HIS A 1 229 ? 10.57 8.32 27.391 1 84.12 229 HIS A O 1
ATOM 1750 N N . ALA A 1 230 ? 10.898 10.43 26.703 1 78.75 230 ALA A N 1
ATOM 1751 C CA . ALA A 1 230 ? 12.344 10.242 26.688 1 78.75 230 ALA A CA 1
ATOM 1752 C C . ALA A 1 230 ? 12.891 10.047 28.109 1 78.75 230 ALA A C 1
ATOM 1754 O O . ALA A 1 230 ? 13.875 9.344 28.312 1 78.75 230 ALA A O 1
ATOM 1755 N N . VAL A 1 231 ? 12.211 10.75 29 1 81.25 231 VAL A N 1
ATOM 1756 C CA . VAL A 1 231 ? 12.648 10.688 30.391 1 81.25 231 VAL A CA 1
ATOM 1757 C C . VAL A 1 231 ? 11.453 10.422 31.312 1 81.25 231 VAL A C 1
ATOM 1759 O O . VAL A 1 231 ? 10.406 11.055 31.172 1 81.25 231 VAL A O 1
ATOM 1762 N N . SER A 1 232 ? 11.445 9.266 32.031 1 84.56 232 SER A N 1
ATOM 1763 C CA . SER A 1 232 ? 10.43 8.938 33.031 1 84.56 232 SER A CA 1
ATOM 1764 C C . SER A 1 232 ? 11.031 8.875 34.438 1 84.56 232 SER A C 1
ATOM 1766 O O . SER A 1 232 ? 12.094 8.281 34.625 1 84.56 232 SER A O 1
ATOM 1768 N N . PHE A 1 233 ? 10.359 9.578 35.406 1 82.88 233 PHE A N 1
ATOM 1769 C CA . PHE A 1 233 ? 10.836 9.602 36.781 1 82.88 233 PHE A CA 1
ATOM 1770 C C . PHE A 1 233 ? 10.07 8.609 37.656 1 82.88 233 PHE A C 1
ATOM 1772 O O . PHE A 1 233 ? 8.852 8.484 37.531 1 82.88 233 PHE A O 1
ATOM 1779 N N . THR A 1 234 ? 10.57 7.496 38.156 1 79.56 234 THR A N 1
ATOM 1780 C CA . THR A 1 234 ? 9.938 6.527 39.031 1 79.56 234 THR A CA 1
ATOM 1781 C C . THR A 1 234 ? 10.047 6.977 40.5 1 79.56 234 THR A C 1
ATOM 1783 O O . THR A 1 234 ? 11.07 7.52 40.906 1 79.56 234 THR A O 1
ATOM 1786 N N . SER A 1 235 ? 8.945 7.52 41.094 1 64.38 235 SER A N 1
ATOM 1787 C CA . SER A 1 235 ? 8.938 7.957 42.469 1 64.38 235 SER A CA 1
ATOM 1788 C C . SER A 1 235 ? 9.195 6.789 43.438 1 64.38 235 SER A C 1
ATOM 1790 O O . SER A 1 235 ? 8.594 5.719 43.281 1 64.38 235 SER A O 1
ATOM 1792 N N . THR A 1 236 ? 10.359 6.535 43.656 1 52.25 236 THR A N 1
ATOM 1793 C CA . THR A 1 236 ? 10.539 5.719 44.844 1 52.25 236 THR A CA 1
ATOM 1794 C C . THR A 1 236 ? 9.977 6.43 46.062 1 52.25 236 THR A C 1
ATOM 1796 O O . THR A 1 236 ? 10.492 7.469 46.5 1 52.25 236 THR A O 1
ATOM 1799 N N . VAL A 1 237 ? 8.703 6.684 46 1 39.47 237 VAL A N 1
ATOM 1800 C CA . VAL A 1 237 ? 8.352 6.93 47.406 1 39.47 237 VAL A CA 1
ATOM 1801 C C . VAL A 1 237 ? 8.266 5.605 48.156 1 39.47 237 VAL A C 1
ATOM 1803 O O . VAL A 1 237 ? 7.668 4.645 47.656 1 39.47 237 VAL A O 1
ATOM 1806 N N . MET B 1 1 ? 7.957 -35 -1.341 1 41.03 1 MET B N 1
ATOM 1807 C CA . MET B 1 1 ? 6.766 -34.469 -1.999 1 41.03 1 MET B CA 1
ATOM 1808 C C . MET B 1 1 ? 6.777 -34.781 -3.488 1 41.03 1 MET B C 1
ATOM 1810 O O . MET B 1 1 ? 7.758 -34.5 -4.18 1 41.03 1 MET B O 1
ATOM 1814 N N . CYS B 1 2 ? 6.227 -35.875 -3.828 1 49.69 2 CYS B N 1
ATOM 1815 C CA . CYS B 1 2 ? 6.285 -36.25 -5.234 1 49.69 2 CYS B CA 1
ATOM 1816 C C . CYS B 1 2 ? 5.754 -35.125 -6.125 1 49.69 2 CYS B C 1
ATOM 1818 O O . CYS B 1 2 ? 4.578 -34.781 -6.031 1 49.69 2 CYS B O 1
ATOM 1820 N N . LEU B 1 3 ? 6.613 -34.281 -6.559 1 70.5 3 LEU B N 1
ATOM 1821 C CA . LEU B 1 3 ? 6.242 -33.25 -7.52 1 70.5 3 LEU B CA 1
ATOM 1822 C C . LEU B 1 3 ? 5.648 -33.875 -8.781 1 70.5 3 LEU B C 1
ATOM 1824 O O . LEU B 1 3 ? 6.047 -34.969 -9.188 1 70.5 3 LEU B O 1
ATOM 1828 N N . GLY B 1 4 ? 4.434 -33.719 -9.102 1 79.69 4 GLY B N 1
ATOM 1829 C CA . GLY B 1 4 ? 3.744 -34.25 -10.273 1 79.69 4 GLY B CA 1
ATOM 1830 C C . GLY B 1 4 ? 4.5 -34.031 -11.562 1 79.69 4 GLY B C 1
ATOM 1831 O O . GLY B 1 4 ? 5.492 -33.312 -11.586 1 79.69 4 GLY B O 1
ATOM 1832 N N . PRO B 1 5 ? 4.262 -34.812 -12.516 1 89.06 5 PRO B N 1
ATOM 1833 C CA . PRO B 1 5 ? 4.938 -34.719 -13.812 1 89.06 5 PRO B CA 1
ATOM 1834 C C . PRO B 1 5 ? 4.977 -33.281 -14.367 1 89.06 5 PRO B C 1
ATOM 1836 O O . PRO B 1 5 ? 5.938 -32.906 -15.047 1 89.06 5 PRO B O 1
ATOM 1839 N N . GLU B 1 6 ? 3.928 -32.531 -14.164 1 91.81 6 GLU B N 1
ATOM 1840 C CA . GLU B 1 6 ? 3.9 -31.156 -14.633 1 91.81 6 GLU B CA 1
ATOM 1841 C C . GLU B 1 6 ? 5.023 -30.344 -14 1 91.81 6 GLU B C 1
ATOM 1843 O O . GLU B 1 6 ? 5.625 -29.5 -14.664 1 91.81 6 GLU B O 1
ATOM 1848 N N . VAL B 1 7 ? 5.277 -30.562 -12.758 1 93.56 7 VAL B N 1
ATOM 1849 C CA . VAL B 1 7 ? 6.32 -29.828 -12.047 1 93.56 7 VAL B CA 1
ATOM 1850 C C . VAL B 1 7 ? 7.688 -30.188 -12.617 1 93.56 7 VAL B C 1
ATOM 1852 O O . VAL B 1 7 ? 8.539 -29.328 -12.805 1 93.56 7 VAL B O 1
ATOM 1855 N N . SER B 1 8 ? 7.859 -31.438 -12.898 1 94.06 8 SER B N 1
ATOM 1856 C CA . SER B 1 8 ? 9.109 -31.891 -13.5 1 94.06 8 SER B CA 1
ATOM 1857 C C . SER B 1 8 ? 9.328 -31.25 -14.867 1 94.06 8 SER B C 1
ATOM 1859 O O . SER B 1 8 ? 10.461 -30.891 -15.219 1 94.06 8 SER B O 1
ATOM 1861 N N . ARG B 1 9 ? 8.281 -31.203 -15.586 1 95.38 9 ARG B N 1
ATOM 1862 C CA . ARG B 1 9 ? 8.375 -30.578 -16.906 1 95.38 9 ARG B CA 1
ATOM 1863 C C . ARG B 1 9 ? 8.781 -29.109 -16.781 1 95.38 9 ARG B C 1
ATOM 1865 O O . ARG B 1 9 ? 9.625 -28.625 -17.531 1 95.38 9 ARG B O 1
ATOM 1872 N N . LEU B 1 10 ? 8.164 -28.375 -15.891 1 95.81 10 LEU B N 1
ATOM 1873 C CA . LEU B 1 10 ? 8.5 -26.969 -15.664 1 95.81 10 LEU B CA 1
ATOM 1874 C C . LEU B 1 10 ? 9.953 -26.828 -15.227 1 95.81 10 LEU B C 1
ATOM 1876 O O . LEU B 1 10 ? 10.656 -25.922 -15.688 1 95.81 10 LEU B O 1
ATOM 1880 N N . ALA B 1 11 ? 10.367 -27.672 -14.383 1 96.19 11 ALA B N 1
ATOM 1881 C CA . ALA B 1 11 ? 11.758 -27.672 -13.922 1 96.19 11 ALA B CA 1
ATOM 1882 C C . ALA B 1 11 ? 12.719 -27.859 -15.094 1 96.19 11 ALA B C 1
ATOM 1884 O O . ALA B 1 11 ? 13.719 -27.156 -15.211 1 96.19 11 ALA B O 1
ATOM 1885 N N . ALA B 1 12 ? 12.383 -28.828 -15.883 1 96.5 12 ALA B N 1
ATOM 1886 C CA . ALA B 1 12 ? 13.211 -29.125 -17.047 1 96.5 12 ALA B CA 1
ATOM 1887 C C . ALA B 1 12 ? 13.312 -27.906 -17.969 1 96.5 12 ALA B C 1
ATOM 1889 O O . ALA B 1 12 ? 14.375 -27.625 -18.516 1 96.5 12 ALA B O 1
ATOM 1890 N N . LEU B 1 13 ? 12.203 -27.281 -18.188 1 96.38 13 LEU B N 1
ATOM 1891 C CA . LEU B 1 13 ? 12.18 -26.109 -19.047 1 96.38 13 LEU B CA 1
ATOM 1892 C C . LEU B 1 13 ? 13.055 -24.984 -18.469 1 96.38 13 LEU B C 1
ATOM 1894 O O . LEU B 1 13 ? 13.805 -24.344 -19.203 1 96.38 13 LEU B O 1
ATOM 1898 N N . ALA B 1 14 ? 12.93 -24.75 -17.141 1 96.88 14 ALA B N 1
ATOM 1899 C CA . ALA B 1 14 ? 13.758 -23.734 -16.484 1 96.88 14 ALA B CA 1
ATOM 1900 C C . ALA B 1 14 ? 15.242 -24.031 -16.656 1 96.88 14 ALA B C 1
ATOM 1902 O O . ALA B 1 14 ? 16.031 -23.125 -16.984 1 96.88 14 ALA B O 1
ATOM 1903 N N . GLY B 1 15 ? 15.562 -25.281 -16.484 1 96.94 15 GLY B N 1
ATOM 1904 C CA . GLY B 1 15 ? 16.938 -25.688 -16.688 1 96.94 15 GLY B CA 1
ATOM 1905 C C . GLY B 1 15 ? 17.422 -25.547 -18.109 1 96.94 15 GLY B C 1
ATOM 1906 O O . GLY B 1 15 ? 18.5 -25.016 -18.359 1 96.94 15 GLY B O 1
ATOM 1907 N N . LYS B 1 16 ? 16.641 -26.016 -19.016 1 97.69 16 LYS B N 1
ATOM 1908 C CA . LYS B 1 16 ? 16.984 -26 -20.438 1 97.69 16 LYS B CA 1
ATOM 1909 C C . LYS B 1 16 ? 17.266 -24.578 -20.906 1 97.69 16 LYS B C 1
ATOM 1911 O O . LYS B 1 16 ? 18.219 -24.344 -21.656 1 97.69 16 LYS B O 1
ATOM 1916 N N . TYR B 1 17 ? 16.438 -23.641 -20.469 1 97.06 17 TYR B N 1
ATOM 1917 C CA . TYR B 1 17 ? 16.547 -22.281 -20.984 1 97.06 17 TYR B CA 1
ATOM 1918 C C . TYR B 1 17 ? 17.312 -21.391 -20.016 1 97.06 17 TYR B C 1
ATOM 1920 O O . TYR B 1 17 ? 17.438 -20.188 -20.25 1 97.06 17 TYR B O 1
ATOM 1928 N N . LYS B 1 18 ? 17.719 -21.938 -18.938 1 96.88 18 LYS B N 1
ATOM 1929 C CA . LYS B 1 18 ? 18.531 -21.25 -17.938 1 96.88 18 LYS B CA 1
ATOM 1930 C C . LYS B 1 18 ? 17.828 -20.016 -17.406 1 96.88 18 LYS B C 1
ATOM 1932 O O . LYS B 1 18 ? 18.406 -18.922 -17.375 1 96.88 18 LYS B O 1
ATOM 1937 N N . VAL B 1 19 ? 16.562 -20.203 -17 1 95.88 19 VAL B N 1
ATOM 1938 C CA . VAL B 1 19 ? 15.766 -19.094 -16.484 1 95.88 19 VAL B CA 1
ATOM 1939 C C . VAL B 1 19 ? 15.281 -19.422 -15.07 1 95.88 19 VAL B C 1
ATOM 1941 O O . VAL B 1 19 ? 15.078 -20.578 -14.734 1 95.88 19 VAL B O 1
ATOM 1944 N N . PHE B 1 20 ? 15.227 -18.406 -14.227 1 96.38 20 PHE B N 1
ATOM 1945 C CA . PHE B 1 20 ? 14.438 -18.516 -13 1 96.38 20 PHE B CA 1
ATOM 1946 C C . PHE B 1 20 ? 12.945 -18.391 -13.305 1 96.38 20 PHE B C 1
ATOM 1948 O O . PHE B 1 20 ? 12.5 -17.375 -13.859 1 96.38 20 PHE B O 1
ATOM 1955 N N . LEU B 1 21 ? 12.203 -19.391 -13.023 1 97.12 21 LEU B N 1
ATOM 1956 C CA . LEU B 1 21 ? 10.805 -19.469 -13.422 1 97.12 21 LEU B CA 1
ATOM 1957 C C . LEU B 1 21 ? 9.891 -19.344 -12.203 1 97.12 21 LEU B C 1
ATOM 1959 O O . LEU B 1 21 ? 10.039 -20.078 -11.227 1 97.12 21 LEU B O 1
ATOM 1963 N N . VAL B 1 22 ? 9.078 -18.297 -12.164 1 97.56 22 VAL B N 1
ATOM 1964 C CA . VAL B 1 22 ? 7.996 -18.125 -11.195 1 97.56 22 VAL B CA 1
ATOM 1965 C C . VAL B 1 22 ? 6.648 -18.234 -11.906 1 97.56 22 VAL B C 1
ATOM 1967 O O . VAL B 1 22 ? 6.332 -17.438 -12.789 1 97.56 22 VAL B O 1
ATOM 1970 N N . ILE B 1 23 ? 5.816 -19.25 -11.523 1 96.94 23 ILE B N 1
ATOM 1971 C CA . ILE B 1 23 ? 4.637 -19.547 -12.32 1 96.94 23 ILE B CA 1
ATOM 1972 C C . ILE B 1 23 ? 3.475 -19.938 -11.414 1 96.94 23 ILE B C 1
ATOM 1974 O O . ILE B 1 23 ? 3.656 -20.688 -10.453 1 96.94 23 ILE B O 1
ATOM 1978 N N . GLY B 1 24 ? 2.293 -19.328 -11.68 1 95.88 24 GLY B N 1
ATOM 1979 C CA . GLY B 1 24 ? 1.086 -19.719 -10.969 1 95.88 24 GLY B CA 1
ATOM 1980 C C . GLY B 1 24 ? 0.535 -21.062 -11.422 1 95.88 24 GLY B C 1
ATOM 1981 O O . GLY B 1 24 ? 0.551 -21.375 -12.609 1 95.88 24 GLY B O 1
ATOM 1982 N N . VAL B 1 25 ? 0.012 -21.891 -10.453 1 94.25 25 VAL B N 1
ATOM 1983 C CA . VAL B 1 25 ? -0.573 -23.188 -10.773 1 94.25 25 VAL B CA 1
ATOM 1984 C C . VAL B 1 25 ? -1.77 -23.453 -9.867 1 94.25 25 VAL B C 1
ATOM 1986 O O . VAL B 1 25 ? -1.942 -22.781 -8.844 1 94.25 25 VAL B O 1
ATOM 1989 N N . VAL B 1 26 ? -2.596 -24.391 -10.305 1 92.88 26 VAL B N 1
ATOM 1990 C CA . VAL B 1 26 ? -3.586 -25 -9.43 1 92.88 26 VAL B CA 1
ATOM 1991 C C . VAL B 1 26 ? -2.998 -26.25 -8.781 1 92.88 26 VAL B C 1
ATOM 1993 O O . VAL B 1 26 ? -2.635 -27.203 -9.469 1 92.88 26 VAL B O 1
ATOM 1996 N N . GLU B 1 27 ? -2.836 -26.219 -7.477 1 92.94 27 GLU B N 1
ATOM 1997 C CA . GLU B 1 27 ? -2.277 -27.312 -6.699 1 92.94 27 GLU B CA 1
ATOM 1998 C C . GLU B 1 27 ? -3.379 -28.141 -6.027 1 92.94 27 GLU B C 1
ATOM 2000 O O . GLU B 1 27 ? -4.297 -27.578 -5.43 1 92.94 27 GLU B O 1
ATOM 2005 N N . ARG B 1 28 ? -3.291 -29.391 -6.207 1 91.81 28 ARG B N 1
ATOM 2006 C CA . ARG B 1 28 ? -4.188 -30.266 -5.457 1 91.81 28 ARG B CA 1
ATOM 2007 C C . ARG B 1 28 ? -3.445 -30.969 -4.324 1 91.81 28 ARG B C 1
ATOM 2009 O O . ARG B 1 28 ? -2.402 -31.594 -4.543 1 91.81 28 ARG B O 1
ATOM 2016 N N . ALA B 1 29 ? -3.844 -30.797 -3.154 1 88.81 29 ALA B N 1
ATOM 2017 C CA . ALA B 1 29 ? -3.383 -31.547 -1.979 1 88.81 29 ALA B CA 1
ATOM 2018 C C . ALA B 1 29 ? -4.543 -32.25 -1.282 1 88.81 29 ALA B C 1
ATOM 2020 O O . ALA B 1 29 ? -5.406 -31.594 -0.687 1 88.81 29 ALA B O 1
ATOM 2021 N N . GLY B 1 30 ? -4.48 -33.562 -1.325 1 86.75 30 GLY B N 1
ATOM 2022 C CA . GLY B 1 30 ? -5.676 -34.25 -0.892 1 86.75 30 GLY B CA 1
ATOM 2023 C C . GLY B 1 30 ? -6.906 -33.906 -1.703 1 86.75 30 GLY B C 1
ATOM 2024 O O . GLY B 1 30 ? -6.895 -34 -2.934 1 86.75 30 GLY B O 1
ATOM 2025 N N . TYR B 1 31 ? -7.941 -33.438 -1.132 1 90 31 TYR B N 1
ATOM 2026 C CA . TYR B 1 31 ? -9.172 -33.094 -1.838 1 90 31 TYR B CA 1
ATOM 2027 C C . TYR B 1 31 ? -9.359 -31.594 -1.924 1 90 31 TYR B C 1
ATOM 2029 O O . TYR B 1 31 ? -10.453 -31.109 -2.244 1 90 31 TYR B O 1
ATOM 2037 N N . THR B 1 32 ? -8.289 -30.938 -1.559 1 90.38 32 THR B N 1
ATOM 2038 C CA . THR B 1 32 ? -8.352 -29.484 -1.557 1 90.38 32 THR B CA 1
ATOM 2039 C C . THR B 1 32 ? -7.484 -28.891 -2.67 1 90.38 32 THR B C 1
ATOM 2041 O O . THR B 1 32 ? -6.379 -29.375 -2.92 1 90.38 32 THR B O 1
ATOM 2044 N N . LEU B 1 33 ? -8.055 -27.859 -3.33 1 92.94 33 LEU B N 1
ATOM 2045 C CA . LEU B 1 33 ? -7.281 -27.109 -4.316 1 92.94 33 LEU B CA 1
ATOM 2046 C C . LEU B 1 33 ? -6.695 -25.844 -3.703 1 92.94 33 LEU B C 1
ATOM 2048 O O . LEU B 1 33 ? -7.293 -25.25 -2.803 1 92.94 33 LEU B O 1
ATOM 2052 N N . TYR B 1 34 ? -5.508 -25.516 -4.172 1 94.12 34 TYR B N 1
ATOM 2053 C CA . TYR B 1 34 ? -4.836 -24.281 -3.744 1 94.12 34 TYR B CA 1
ATOM 2054 C C . TYR B 1 34 ? -4.383 -23.469 -4.945 1 94.12 34 TYR B C 1
ATOM 2056 O O . TYR B 1 34 ? -3.98 -24.016 -5.969 1 94.12 34 TYR B O 1
ATOM 2064 N N . ASN B 1 35 ? -4.609 -22.156 -4.836 1 95.75 35 ASN B N 1
ATOM 2065 C CA . ASN B 1 35 ? -3.928 -21.234 -5.73 1 95.75 35 ASN B CA 1
ATOM 2066 C C . ASN B 1 35 ? -2.465 -21.047 -5.336 1 95.75 35 ASN B C 1
ATOM 2068 O O . ASN B 1 35 ? -2.162 -20.422 -4.324 1 95.75 35 ASN B O 1
ATOM 2072 N N . THR B 1 36 ? -1.526 -21.578 -6.168 1 96.25 36 THR B N 1
ATOM 2073 C CA . THR B 1 36 ? -0.136 -21.734 -5.754 1 96.25 36 THR B CA 1
ATOM 2074 C C . THR B 1 36 ? 0.809 -21.156 -6.805 1 96.25 36 THR B C 1
ATOM 2076 O O . THR B 1 36 ? 0.533 -21.234 -8.008 1 96.25 36 THR B O 1
ATOM 2079 N N . VAL B 1 37 ? 1.827 -20.547 -6.336 1 97.44 37 VAL B N 1
ATOM 2080 C CA . VAL B 1 37 ? 2.934 -20.156 -7.203 1 97.44 37 VAL B CA 1
ATOM 2081 C C . VAL B 1 37 ? 4.141 -21.047 -6.934 1 97.44 37 VAL B C 1
ATOM 2083 O O . VAL B 1 37 ? 4.477 -21.312 -5.777 1 97.44 37 VAL B O 1
ATOM 2086 N N . LEU B 1 38 ? 4.75 -21.516 -8.031 1 97.19 38 LEU B N 1
ATOM 2087 C CA . LEU B 1 38 ? 5.969 -22.312 -7.949 1 97.19 38 LEU B CA 1
ATOM 2088 C C . LEU B 1 38 ? 7.176 -21.516 -8.43 1 97.19 38 LEU B C 1
ATOM 2090 O O . LEU B 1 38 ? 7.051 -20.672 -9.32 1 97.19 38 LEU B O 1
ATOM 2094 N N . SER B 1 39 ? 8.328 -21.828 -7.832 1 97.75 39 SER B N 1
ATOM 2095 C CA . SER B 1 39 ? 9.578 -21.188 -8.227 1 97.75 39 SER B CA 1
ATOM 2096 C C . SER B 1 39 ? 10.656 -22.219 -8.547 1 97.75 39 SER B C 1
ATOM 2098 O O . SER B 1 39 ? 10.812 -23.203 -7.82 1 97.75 39 SER B O 1
ATOM 2100 N N . PHE B 1 40 ? 11.344 -21.969 -9.672 1 97.25 40 PHE B N 1
ATOM 2101 C CA . PHE B 1 40 ? 12.445 -22.812 -10.125 1 97.25 40 PHE B CA 1
ATOM 2102 C C . PHE B 1 40 ? 13.688 -21.969 -10.406 1 97.25 40 PHE B C 1
ATOM 2104 O O . PHE B 1 40 ? 13.586 -20.828 -10.867 1 97.25 40 PHE B O 1
ATOM 2111 N N . ASP B 1 41 ? 14.844 -22.562 -10.133 1 97.25 41 ASP B N 1
ATOM 2112 C CA . ASP B 1 41 ? 16.047 -21.812 -10.461 1 97.25 41 ASP B CA 1
ATOM 2113 C C . ASP B 1 41 ? 16.516 -22.125 -11.891 1 97.25 41 ASP B C 1
ATOM 2115 O O . ASP B 1 41 ? 15.852 -22.859 -12.617 1 97.25 41 ASP B O 1
ATOM 2119 N N . SER B 1 42 ? 17.594 -21.5 -12.281 1 96.5 42 SER B N 1
ATOM 2120 C CA . SER B 1 42 ? 18.047 -21.562 -13.664 1 96.5 42 SER B CA 1
ATOM 2121 C C . SER B 1 42 ? 18.719 -22.906 -13.969 1 96.5 42 SER B C 1
ATOM 2123 O O . SER B 1 42 ? 19.031 -23.203 -15.117 1 96.5 42 SER B O 1
ATOM 2125 N N . LEU B 1 43 ? 18.906 -23.734 -12.969 1 96.44 43 LEU B N 1
ATOM 2126 C CA . LEU B 1 43 ? 19.453 -25.062 -13.156 1 96.44 43 LEU B CA 1
ATOM 2127 C C . LEU B 1 43 ? 18.344 -26.125 -13.18 1 96.44 43 LEU B C 1
ATOM 2129 O O . LEU B 1 43 ? 18.625 -27.312 -13.312 1 96.44 43 LEU B O 1
ATOM 2133 N N . GLY B 1 44 ? 17.109 -25.641 -13.039 1 95.56 44 GLY B N 1
ATOM 2134 C CA . GLY B 1 44 ? 15.969 -26.531 -13.078 1 95.56 44 GLY B CA 1
ATOM 2135 C C . GLY B 1 44 ? 15.594 -27.094 -11.719 1 95.56 44 GLY B C 1
ATOM 2136 O O . GLY B 1 44 ? 14.805 -28.031 -11.617 1 95.56 44 GLY B O 1
ATOM 2137 N N . LYS B 1 45 ? 16.156 -26.578 -10.703 1 95.69 45 LYS B N 1
ATOM 2138 C CA . LYS B 1 45 ? 15.836 -27.016 -9.344 1 95.69 45 LYS B CA 1
ATOM 2139 C C . LYS B 1 45 ? 14.547 -26.359 -8.859 1 95.69 45 LYS B C 1
ATOM 2141 O O . LYS B 1 45 ? 14.352 -25.156 -9.016 1 95.69 45 LYS B O 1
ATOM 2146 N N . TYR B 1 46 ? 13.727 -27.219 -8.297 1 96.31 46 TYR B N 1
ATOM 2147 C CA . TYR B 1 46 ? 12.539 -26.719 -7.625 1 96.31 46 TYR B CA 1
ATOM 2148 C C . TYR B 1 46 ? 12.898 -26.016 -6.32 1 96.31 46 TYR B C 1
ATOM 2150 O O . TYR B 1 46 ? 13.461 -26.641 -5.414 1 96.31 46 TYR B O 1
ATOM 2158 N N . LEU B 1 47 ? 12.602 -24.719 -6.168 1 96.06 47 LEU B N 1
ATOM 2159 C CA . LEU B 1 47 ? 12.961 -23.953 -4.984 1 96.06 47 LEU B CA 1
ATOM 2160 C C . LEU B 1 47 ? 11.875 -24.047 -3.918 1 96.06 47 LEU B C 1
ATOM 2162 O O . LEU B 1 47 ? 12.18 -24.125 -2.725 1 96.06 47 LEU B O 1
ATOM 2166 N N . GLY B 1 48 ? 10.617 -24.016 -4.359 1 95.44 48 GLY B N 1
ATOM 2167 C CA . GLY B 1 48 ? 9.516 -24.094 -3.416 1 95.44 48 GLY B CA 1
ATOM 2168 C C . GLY B 1 48 ? 8.25 -23.422 -3.924 1 95.44 48 GLY B C 1
ATOM 2169 O O . GLY B 1 48 ? 8.109 -23.188 -5.125 1 95.44 48 GLY B O 1
ATOM 2170 N N . LYS B 1 49 ? 7.281 -23.297 -3.02 1 95.94 49 LYS B N 1
ATOM 2171 C CA . LYS B 1 49 ? 5.984 -22.766 -3.436 1 95.94 49 LYS B CA 1
ATOM 2172 C C . LYS B 1 49 ? 5.469 -21.734 -2.436 1 95.94 49 LYS B C 1
ATOM 2174 O O . LYS B 1 49 ? 5.949 -21.656 -1.305 1 95.94 49 LYS B O 1
ATOM 2179 N N . HIS B 1 50 ? 4.613 -20.906 -2.885 1 97.25 50 HIS B N 1
ATOM 2180 C CA . HIS B 1 50 ? 3.74 -20.047 -2.1 1 97.25 50 HIS B CA 1
ATOM 2181 C C . HIS B 1 50 ? 2.271 -20.344 -2.381 1 97.25 50 HIS B C 1
ATOM 2183 O O . HIS B 1 50 ? 1.819 -20.234 -3.523 1 97.25 50 HIS B O 1
ATOM 2189 N N . ARG B 1 51 ? 1.567 -20.797 -1.317 1 95.88 51 ARG B N 1
ATOM 2190 C CA . ARG B 1 51 ? 0.117 -20.938 -1.407 1 95.88 51 ARG B CA 1
ATOM 2191 C C . ARG B 1 51 ? -0.577 -19.641 -1.013 1 95.88 51 ARG B C 1
ATOM 2193 O O . ARG B 1 51 ? -0.249 -19.031 0.015 1 95.88 51 ARG B O 1
ATOM 2200 N N . LYS B 1 52 ? -1.526 -19.297 -1.87 1 95.81 52 LYS B N 1
ATOM 2201 C CA . LYS B 1 52 ? -2.279 -18.078 -1.577 1 95.81 52 LYS B CA 1
ATOM 2202 C C . LYS B 1 52 ? -2.818 -18.094 -0.149 1 95.81 52 LYS B C 1
ATOM 2204 O O . LYS B 1 52 ? -3.492 -19.047 0.254 1 95.81 52 LYS B O 1
ATOM 2209 N N . LEU B 1 53 ? -2.428 -17.047 0.504 1 94.62 53 LEU B N 1
ATOM 2210 C CA . LEU B 1 53 ? -2.758 -16.984 1.924 1 94.62 53 LEU B CA 1
ATOM 2211 C C . LEU B 1 53 ? -4.262 -16.844 2.127 1 94.62 53 LEU B C 1
ATOM 2213 O O . LEU B 1 53 ? -4.832 -17.453 3.025 1 94.62 53 LEU B O 1
ATOM 2217 N N . MET B 1 54 ? -4.887 -16 1.325 1 92.75 54 MET B N 1
ATOM 2218 C CA . MET B 1 54 ? -6.312 -15.703 1.439 1 92.75 54 MET B CA 1
ATOM 2219 C C . MET B 1 54 ? -6.984 -1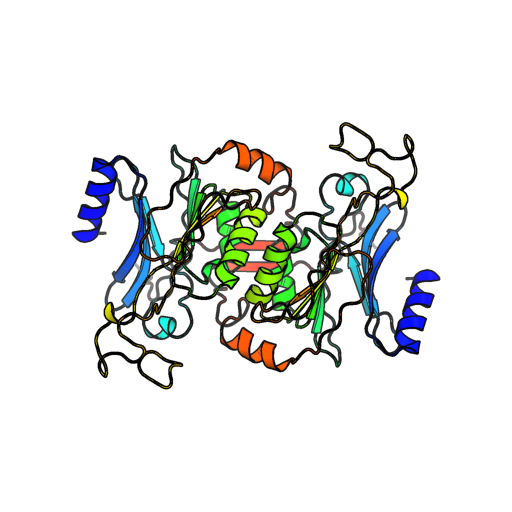5.727 0.071 1 92.75 54 MET B C 1
ATOM 2221 O O . MET B 1 54 ? -6.875 -14.766 -0.693 1 92.75 54 MET B O 1
ATOM 2225 N N . PRO B 1 55 ? -7.77 -16.734 -0.24 1 91.75 55 PRO B N 1
ATOM 2226 C CA . PRO B 1 55 ? -8.516 -16.75 -1.5 1 91.75 55 PRO B CA 1
ATOM 2227 C C . PRO B 1 55 ? -9.477 -15.578 -1.627 1 91.75 55 PRO B C 1
ATOM 2229 O O . PRO B 1 55 ? -10.086 -15.164 -0.637 1 91.75 55 PRO B O 1
ATOM 2232 N N . THR B 1 56 ? -9.633 -15.117 -2.861 1 91 56 THR B N 1
ATOM 2233 C CA . THR B 1 56 ? -10.398 -13.906 -3.123 1 91 56 THR B CA 1
ATOM 2234 C C . THR B 1 56 ? -11.859 -14.242 -3.418 1 91 56 THR B C 1
ATOM 2236 O O . THR B 1 56 ? -12.141 -15.141 -4.207 1 91 56 THR B O 1
ATOM 2239 N N . SER B 1 57 ? -12.75 -13.484 -2.721 1 86.75 57 SER B N 1
ATOM 2240 C CA . SER B 1 57 ? -14.188 -13.539 -2.99 1 86.75 57 SER B CA 1
ATOM 2241 C C . SER B 1 57 ? -14.672 -14.984 -3.088 1 86.75 57 SER B C 1
ATOM 2243 O O . SER B 1 57 ? -14.484 -15.773 -2.158 1 86.75 57 SER B O 1
ATOM 2245 N N . LEU B 1 58 ? -15.18 -15.422 -4.312 1 77.75 58 LEU B N 1
ATOM 2246 C CA . LEU B 1 58 ? -15.797 -16.734 -4.488 1 77.75 58 LEU B CA 1
ATOM 2247 C C . LEU B 1 58 ? -14.734 -17.828 -4.531 1 77.75 58 LEU B C 1
ATOM 2249 O O . LEU B 1 58 ? -15.055 -19.016 -4.398 1 77.75 58 LEU B O 1
ATOM 2253 N N . GLU B 1 59 ? -13.445 -17.406 -4.609 1 83.62 59 GLU B N 1
ATOM 2254 C CA . GLU B 1 59 ? -12.352 -18.375 -4.52 1 83.62 59 GLU B CA 1
ATOM 2255 C C . GLU B 1 59 ? -12.398 -19.141 -3.201 1 83.62 59 GLU B C 1
ATOM 2257 O O . GLU B 1 59 ? -11.938 -20.281 -3.121 1 83.62 59 GLU B O 1
ATOM 2262 N N . ARG B 1 60 ? -12.984 -18.516 -2.25 1 84.06 60 ARG B N 1
ATOM 2263 C CA . ARG B 1 60 ? -13.008 -19.062 -0.899 1 84.06 60 ARG B CA 1
ATOM 2264 C C . ARG B 1 60 ? -13.875 -20.312 -0.832 1 84.06 60 ARG B C 1
ATOM 2266 O O . ARG B 1 60 ? -13.773 -21.109 0.11 1 84.06 60 ARG B O 1
ATOM 2273 N N . VAL B 1 61 ? -14.695 -20.391 -1.904 1 82.25 61 VAL B N 1
ATOM 2274 C CA . VAL B 1 61 ? -15.586 -21.547 -1.945 1 82.25 61 VAL B CA 1
ATOM 2275 C C . VAL B 1 61 ? -14.805 -22.781 -2.379 1 82.25 61 VAL B C 1
ATOM 2277 O O . VAL B 1 61 ? -15.094 -23.891 -1.931 1 82.25 61 VAL B O 1
ATOM 2280 N N . PHE B 1 62 ? -13.68 -22.562 -3.133 1 83.56 62 PHE B N 1
ATOM 2281 C CA . PHE B 1 62 ? -13.086 -23.719 -3.785 1 83.56 62 PHE B CA 1
ATOM 2282 C C . PHE B 1 62 ? -11.617 -23.859 -3.404 1 83.56 62 PHE B C 1
ATOM 2284 O O . PHE B 1 62 ? -11.07 -24.969 -3.438 1 83.56 62 PHE B O 1
ATOM 2291 N N . TRP B 1 63 ? -11.023 -22.781 -2.938 1 89.56 63 TRP B N 1
ATOM 2292 C CA . TRP B 1 63 ? -9.586 -22.828 -2.684 1 89.56 63 TRP B CA 1
ATOM 2293 C C . TRP B 1 63 ? -9.297 -22.938 -1.191 1 89.56 63 TRP B C 1
ATOM 2295 O O . TRP B 1 63 ? -9.984 -22.328 -0.37 1 89.56 63 TRP B O 1
ATOM 2305 N N . GLY B 1 64 ? -8.328 -23.766 -0.876 1 90.44 64 GLY B N 1
ATOM 2306 C CA . GLY B 1 64 ? -7.809 -23.766 0.484 1 90.44 64 GLY B CA 1
ATOM 2307 C C . GLY B 1 64 ? -6.988 -22.547 0.818 1 90.44 64 GLY B C 1
ATOM 2308 O O . GLY B 1 64 ? -6.562 -21.812 -0.078 1 90.44 64 GLY B O 1
ATOM 2309 N N . PHE B 1 65 ? -6.816 -22.328 2.102 1 93 65 PHE B N 1
ATOM 2310 C CA . PHE B 1 65 ? -6.016 -21.203 2.594 1 93 65 PHE B CA 1
ATOM 2311 C C . PHE B 1 65 ? -4.559 -21.625 2.758 1 93 65 PHE B C 1
ATOM 2313 O O . PHE B 1 65 ? -4.262 -22.641 3.367 1 93 65 PHE B O 1
ATOM 2320 N N . GLY B 1 66 ? -3.65 -20.828 2.166 1 93.38 66 GLY B N 1
ATOM 2321 C CA . GLY B 1 66 ? -2.26 -21 2.555 1 93.38 66 GLY B CA 1
ATOM 2322 C C . GLY B 1 66 ? -1.981 -20.562 3.979 1 93.38 66 GLY B C 1
ATOM 2323 O O . GLY B 1 66 ? -2.852 -19.984 4.637 1 93.38 66 GLY B O 1
ATOM 2324 N N . ASP B 1 67 ? -0.779 -20.938 4.434 1 93.5 67 ASP B N 1
ATOM 2325 C CA . ASP B 1 67 ? -0.37 -20.469 5.754 1 93.5 67 ASP B CA 1
ATOM 2326 C C . ASP B 1 67 ? 1.03 -19.859 5.719 1 93.5 67 ASP B C 1
ATOM 2328 O O . ASP B 1 67 ? 1.548 -19.547 4.645 1 93.5 67 ASP B O 1
ATOM 2332 N N . GLY B 1 68 ? 1.539 -19.578 6.898 1 94.19 68 GLY B N 1
ATOM 2333 C CA . GLY B 1 68 ? 2.795 -18.859 6.969 1 94.19 68 GLY B CA 1
ATOM 2334 C C . GLY B 1 68 ? 3.99 -19.672 6.535 1 94.19 68 GLY B C 1
ATOM 2335 O O . GLY B 1 68 ? 5.07 -19.141 6.297 1 94.19 68 GLY B O 1
ATOM 2336 N N . SER B 1 69 ? 3.832 -20.953 6.344 1 93.88 69 SER B N 1
ATOM 2337 C CA . SER B 1 69 ? 4.945 -21.828 6.012 1 93.88 69 SER B CA 1
ATOM 2338 C C . SER B 1 69 ? 5.34 -21.688 4.543 1 93.88 69 SER B C 1
ATOM 2340 O O . SER B 1 69 ? 6.402 -22.156 4.137 1 93.88 69 SER B O 1
ATOM 2342 N N . THR B 1 70 ? 4.543 -21 3.74 1 93.62 70 THR B N 1
ATOM 2343 C CA . THR B 1 70 ? 4.844 -20.828 2.324 1 93.62 70 THR B CA 1
ATOM 2344 C C . THR B 1 70 ? 4.867 -19.344 1.952 1 93.62 70 THR B C 1
ATOM 2346 O O . THR B 1 70 ? 4.234 -18.938 0.977 1 93.62 70 THR B O 1
ATOM 2349 N N . ILE B 1 71 ? 5.594 -18.594 2.611 1 94.5 71 ILE B N 1
ATOM 2350 C CA . ILE B 1 71 ? 5.848 -17.203 2.287 1 94.5 71 ILE B CA 1
ATOM 2351 C C . ILE B 1 71 ? 7.34 -17 2.018 1 94.5 71 ILE B C 1
ATOM 2353 O O . ILE B 1 71 ? 8.008 -16.234 2.73 1 94.5 71 ILE B O 1
ATOM 2357 N N . PRO B 1 72 ? 7.832 -17.594 1.023 1 94.19 72 PRO B N 1
ATOM 2358 C CA . PRO B 1 72 ? 9.281 -17.594 0.819 1 94.19 72 PRO B CA 1
ATOM 2359 C C . PRO B 1 72 ? 9.766 -16.375 0.028 1 94.19 72 PRO B C 1
ATOM 2361 O O . PRO B 1 72 ? 9 -15.805 -0.751 1 94.19 72 PRO B O 1
ATOM 2364 N N . VAL B 1 73 ? 10.977 -15.977 0.287 1 97.44 73 VAL B N 1
ATOM 2365 C CA . VAL B 1 73 ? 11.82 -15.148 -0.58 1 97.44 73 VAL B CA 1
ATOM 2366 C C . VAL B 1 73 ? 13.133 -15.875 -0.867 1 97.44 73 VAL B C 1
ATOM 2368 O O . VAL B 1 73 ? 13.898 -16.172 0.054 1 97.44 73 VAL B O 1
ATOM 2371 N N . TYR B 1 74 ? 13.383 -16.188 -2.135 1 97.5 74 TYR B N 1
ATOM 2372 C CA . TYR B 1 74 ? 14.531 -17 -2.504 1 97.5 74 TYR B CA 1
ATOM 2373 C C . TYR B 1 74 ? 15.734 -16.125 -2.846 1 97.5 74 TYR B C 1
ATOM 2375 O O . TYR B 1 74 ? 15.617 -15.195 -3.648 1 97.5 74 TYR B O 1
ATOM 2383 N N . ASP B 1 75 ? 16.844 -16.453 -2.232 1 96.31 75 ASP B N 1
ATOM 2384 C CA . ASP B 1 75 ? 18.109 -15.812 -2.582 1 96.31 75 ASP B CA 1
ATOM 2385 C C . ASP B 1 75 ? 18.703 -16.422 -3.854 1 96.31 75 ASP B C 1
ATOM 2387 O O . ASP B 1 75 ? 19.016 -17.609 -3.889 1 96.31 75 ASP B O 1
ATOM 2391 N N . THR B 1 76 ? 18.812 -15.602 -4.988 1 95.12 76 THR B N 1
ATOM 2392 C CA . THR B 1 76 ? 19.297 -16.078 -6.277 1 95.12 76 THR B CA 1
ATOM 2393 C C . THR B 1 76 ? 20.375 -15.156 -6.82 1 95.12 76 THR B C 1
ATOM 2395 O O . THR B 1 76 ? 20.516 -14.016 -6.359 1 95.12 76 THR B O 1
ATOM 2398 N N . PRO B 1 77 ? 21.125 -15.625 -7.777 1 93.44 77 PRO B N 1
ATOM 2399 C CA . PRO B 1 77 ? 22.125 -14.75 -8.391 1 93.44 77 PRO B CA 1
ATOM 2400 C C . PRO B 1 77 ? 21.5 -13.539 -9.078 1 93.44 77 PRO B C 1
ATOM 2402 O O . PRO B 1 77 ? 22.203 -12.547 -9.328 1 93.44 77 PRO B O 1
ATOM 2405 N N . LEU B 1 78 ? 20.234 -13.547 -9.336 1 94.44 78 LEU B N 1
ATOM 2406 C CA . LEU B 1 78 ? 19.547 -12.438 -9.977 1 94.44 78 LEU B CA 1
ATOM 2407 C C . LEU B 1 78 ? 19.031 -11.445 -8.938 1 94.44 78 LEU B C 1
ATOM 2409 O O . LEU B 1 78 ? 18.625 -10.328 -9.289 1 94.44 78 LEU B O 1
ATOM 2413 N N . GLY B 1 79 ? 19.062 -11.844 -7.691 1 95.25 79 GLY B N 1
ATOM 2414 C CA . GLY B 1 79 ? 18.438 -11.102 -6.602 1 95.25 79 GLY B CA 1
ATOM 2415 C C . GLY B 1 79 ? 17.469 -11.938 -5.801 1 95.25 79 GLY B C 1
ATOM 2416 O O . GLY B 1 79 ? 17.266 -13.117 -6.086 1 95.25 79 GLY B O 1
ATOM 2417 N N . LYS B 1 80 ? 16.969 -11.383 -4.785 1 97.75 80 LYS B N 1
ATOM 2418 C CA . LYS B 1 80 ? 15.984 -12.07 -3.943 1 97.75 80 LYS B CA 1
ATOM 2419 C C . LYS B 1 80 ? 14.594 -12 -4.555 1 97.75 80 LYS B C 1
ATOM 2421 O O . LYS B 1 80 ? 14.055 -10.914 -4.762 1 97.75 80 LYS B O 1
ATOM 2426 N N . ILE B 1 81 ? 14.016 -13.172 -4.82 1 98 81 ILE B N 1
ATOM 2427 C CA . ILE B 1 81 ? 12.773 -13.258 -5.582 1 98 81 ILE B CA 1
ATOM 2428 C C . ILE B 1 81 ? 11.656 -13.758 -4.684 1 98 81 ILE B C 1
ATOM 2430 O O . ILE B 1 81 ? 11.82 -14.742 -3.957 1 98 81 ILE B O 1
ATOM 2434 N N . GLY B 1 82 ? 10.562 -13.078 -4.617 1 97.81 82 GLY B N 1
ATOM 2435 C CA . GLY B 1 82 ? 9.352 -13.477 -3.924 1 97.81 82 GLY B CA 1
ATOM 2436 C C . GLY B 1 82 ? 8.094 -13.25 -4.742 1 97.81 82 GLY B C 1
ATOM 2437 O O . GLY B 1 82 ? 8.109 -12.492 -5.715 1 97.81 82 GLY B O 1
ATOM 2438 N N . ALA B 1 83 ? 7.043 -13.93 -4.363 1 98.25 83 ALA B N 1
ATOM 2439 C CA . ALA B 1 83 ? 5.793 -13.805 -5.105 1 98.25 83 ALA B CA 1
ATOM 2440 C C . ALA B 1 83 ? 4.602 -13.703 -4.156 1 98.25 83 ALA B C 1
ATOM 2442 O O . ALA B 1 83 ? 4.551 -14.398 -3.135 1 98.25 83 ALA B O 1
ATOM 2443 N N . VAL B 1 84 ? 3.709 -12.82 -4.438 1 97.69 84 VAL B N 1
ATOM 2444 C CA . VAL B 1 84 ? 2.426 -12.648 -3.768 1 97.69 84 VAL B CA 1
ATOM 2445 C C . VAL B 1 84 ? 1.299 -12.648 -4.797 1 97.69 84 VAL B C 1
ATOM 2447 O O . VAL B 1 84 ? 1.4 -11.992 -5.836 1 97.69 84 VAL B O 1
ATOM 2450 N N . ILE B 1 85 ? 0.198 -13.375 -4.539 1 97.31 85 ILE B N 1
ATOM 2451 C CA . ILE B 1 85 ? -0.76 -13.719 -5.582 1 97.31 85 ILE B CA 1
ATOM 2452 C C . ILE B 1 85 ? -1.958 -12.773 -5.52 1 97.31 85 ILE B C 1
ATOM 2454 O O . ILE B 1 85 ? -2.631 -12.688 -4.488 1 97.31 85 ILE B O 1
ATOM 2458 N N . CYS B 1 86 ? -2.252 -12.109 -6.59 1 96.5 86 CYS B N 1
ATOM 2459 C CA . CYS B 1 86 ? -3.51 -11.414 -6.832 1 96.5 86 CYS B CA 1
ATOM 2460 C C . CYS B 1 86 ? -3.832 -10.453 -5.688 1 96.5 86 CYS B C 1
ATOM 2462 O O . CYS B 1 86 ? -3 -9.625 -5.316 1 96.5 86 CYS B O 1
ATOM 2464 N N . TRP B 1 87 ? -4.945 -10.469 -4.996 1 95.38 87 TRP B N 1
ATOM 2465 C CA . TRP B 1 87 ? -5.375 -9.461 -4.027 1 95.38 87 TRP B CA 1
ATOM 2466 C C . TRP B 1 87 ? -4.637 -9.633 -2.705 1 95.38 87 TRP B C 1
ATOM 2468 O O . TRP B 1 87 ? -4.711 -8.766 -1.829 1 95.38 87 TRP B O 1
ATOM 2478 N N . GLU B 1 88 ? -3.785 -10.695 -2.6 1 94.94 88 GLU B N 1
ATOM 2479 C CA . GLU B 1 88 ? -2.818 -10.711 -1.505 1 94.94 88 GLU B CA 1
ATOM 2480 C C . GLU B 1 88 ? -1.963 -9.445 -1.506 1 94.94 88 GLU B C 1
ATOM 2482 O O . GLU B 1 88 ? -1.543 -8.977 -0.448 1 94.94 88 GLU B O 1
ATOM 2487 N N . ASN B 1 89 ? -1.825 -8.961 -2.713 1 97.56 89 ASN B N 1
ATOM 2488 C CA . ASN B 1 89 ? -0.972 -7.785 -2.859 1 97.56 89 ASN B CA 1
ATOM 2489 C C . ASN B 1 89 ? -1.592 -6.555 -2.203 1 97.56 89 ASN B C 1
ATOM 2491 O O . ASN B 1 89 ? -0.913 -5.547 -1.998 1 97.56 89 ASN B O 1
ATOM 2495 N N . ARG B 1 90 ? -2.807 -6.602 -1.858 1 96.94 90 ARG B N 1
ATOM 2496 C CA . ARG B 1 90 ? -3.449 -5.488 -1.162 1 96.94 90 ARG B CA 1
ATOM 2497 C C . ARG B 1 90 ? -3.359 -5.664 0.35 1 96.94 90 ARG B C 1
ATOM 2499 O O . ARG B 1 90 ? -3.74 -4.77 1.108 1 96.94 90 ARG B O 1
ATOM 2506 N N . MET B 1 91 ? -2.9 -6.848 0.801 1 97.38 91 MET B N 1
ATOM 2507 C CA . MET B 1 91 ? -2.701 -7.09 2.227 1 97.38 91 MET B CA 1
ATOM 2508 C C . MET B 1 91 ? -1.375 -6.504 2.699 1 97.38 91 MET B C 1
ATOM 2510 O O . MET B 1 91 ? -0.309 -7.027 2.377 1 97.38 91 MET B O 1
ATOM 2514 N N . PRO B 1 92 ? -1.438 -5.48 3.518 1 98.06 92 PRO B N 1
ATOM 2515 C CA . PRO B 1 92 ? -0.2 -4.781 3.873 1 98.06 92 PRO B CA 1
ATOM 2516 C C . PRO B 1 92 ? 0.73 -5.629 4.734 1 98.06 92 PRO B C 1
ATOM 2518 O O . PRO B 1 92 ? 1.954 -5.531 4.613 1 98.06 92 PRO B O 1
ATOM 2521 N N . LEU B 1 93 ? 0.197 -6.508 5.559 1 97.5 93 LEU B N 1
ATOM 2522 C CA . LEU B 1 93 ? 1.031 -7.25 6.496 1 97.5 93 LEU B CA 1
ATOM 2523 C C . LEU B 1 93 ? 1.864 -8.297 5.766 1 97.5 93 LEU B C 1
ATOM 2525 O O . LEU B 1 93 ? 3.037 -8.5 6.09 1 97.5 93 LEU B O 1
ATOM 2529 N N . ILE B 1 94 ? 1.341 -8.977 4.75 1 97.38 94 ILE B N 1
ATOM 2530 C CA . ILE B 1 94 ? 2.148 -9.945 4.016 1 97.38 94 ILE B CA 1
ATOM 2531 C C . ILE B 1 94 ? 3.195 -9.211 3.178 1 97.38 94 ILE B C 1
ATOM 2533 O O . ILE B 1 94 ? 4.316 -9.695 3.012 1 97.38 94 ILE B O 1
ATOM 2537 N N . ARG B 1 95 ? 2.842 -8.039 2.617 1 98.31 95 ARG B N 1
ATOM 2538 C CA . ARG B 1 95 ? 3.844 -7.254 1.903 1 98.31 95 ARG B CA 1
ATOM 2539 C C . ARG B 1 95 ? 5.008 -6.891 2.82 1 98.31 95 ARG B C 1
ATOM 2541 O O . ARG B 1 95 ? 6.172 -7.016 2.436 1 98.31 95 ARG B O 1
ATOM 2548 N N . THR B 1 96 ? 4.637 -6.469 4.035 1 98.12 96 THR B N 1
ATOM 2549 C CA . THR B 1 96 ? 5.672 -6.113 5 1 98.12 96 THR B CA 1
ATOM 2550 C C . THR B 1 96 ? 6.57 -7.312 5.293 1 98.12 96 THR B C 1
ATOM 2552 O O . THR B 1 96 ? 7.789 -7.168 5.406 1 98.12 96 THR B O 1
ATOM 2555 N N . ALA B 1 97 ? 5.969 -8.5 5.414 1 97.56 97 ALA B N 1
ATOM 2556 C CA . ALA B 1 97 ? 6.746 -9.719 5.629 1 97.56 97 ALA B CA 1
ATOM 2557 C C . ALA B 1 97 ? 7.719 -9.961 4.477 1 97.56 97 ALA B C 1
ATOM 2559 O O . ALA B 1 97 ? 8.875 -10.328 4.699 1 97.56 97 ALA B O 1
ATOM 2560 N N . MET B 1 98 ? 7.258 -9.727 3.275 1 98 98 MET B N 1
ATOM 2561 C CA . MET B 1 98 ? 8.109 -9.891 2.102 1 98 98 MET B CA 1
ATOM 2562 C C . MET B 1 98 ? 9.273 -8.898 2.133 1 98 98 MET B C 1
ATOM 2564 O O . MET B 1 98 ? 10.414 -9.273 1.853 1 98 98 MET B O 1
ATOM 2568 N N . TYR B 1 99 ? 8.961 -7.672 2.494 1 98.19 99 TYR B N 1
ATOM 2569 C CA . TYR B 1 99 ? 10 -6.648 2.584 1 98.19 99 TYR B CA 1
ATOM 2570 C C . TYR B 1 99 ? 11.031 -7.012 3.646 1 98.19 99 TYR B C 1
ATOM 2572 O O . TYR B 1 99 ? 12.227 -6.812 3.449 1 98.19 99 TYR B O 1
ATOM 2580 N N . ALA B 1 100 ? 10.547 -7.527 4.766 1 97.06 100 ALA B N 1
ATOM 2581 C CA . ALA B 1 100 ? 11.422 -7.902 5.875 1 97.06 100 ALA B CA 1
ATOM 2582 C C . ALA B 1 100 ? 12.391 -9 5.453 1 97.06 100 ALA B C 1
ATOM 2584 O O . ALA B 1 100 ? 13.523 -9.062 5.941 1 97.06 100 ALA B O 1
ATOM 2585 N N . LYS B 1 101 ? 11.961 -9.836 4.523 1 96.94 101 LYS B N 1
ATOM 2586 C CA . LYS B 1 101 ? 12.812 -10.914 4.027 1 96.94 101 LYS B CA 1
ATOM 2587 C C . LYS B 1 101 ? 13.742 -10.414 2.928 1 96.94 101 LYS B C 1
ATOM 2589 O O . LYS B 1 101 ? 14.57 -11.172 2.416 1 96.94 101 LYS B O 1
ATOM 2594 N N . GLY B 1 102 ? 13.57 -9.148 2.518 1 96.94 102 GLY B N 1
ATOM 2595 C CA . GLY B 1 102 ? 14.516 -8.492 1.629 1 96.94 102 GLY B CA 1
ATOM 2596 C C . GLY B 1 102 ? 14.203 -8.711 0.161 1 96.94 102 GLY B C 1
ATOM 2597 O O . GLY B 1 102 ? 15.102 -8.695 -0.68 1 96.94 102 GLY B O 1
ATOM 2598 N N . VAL B 1 103 ? 12.984 -8.867 -0.204 1 98.25 103 VAL B N 1
ATOM 2599 C CA . VAL B 1 103 ? 12.609 -9.117 -1.591 1 98.25 103 VAL B CA 1
ATOM 2600 C C . VAL B 1 103 ? 13.133 -8 -2.484 1 98.25 103 VAL B C 1
ATOM 2602 O O . VAL B 1 103 ? 13.07 -6.824 -2.121 1 98.25 103 VAL B O 1
ATOM 2605 N N . GLN B 1 104 ? 13.742 -8.352 -3.625 1 98.5 104 GLN B N 1
ATOM 2606 C CA . GLN B 1 104 ? 14.289 -7.402 -4.594 1 98.5 104 GLN B CA 1
ATOM 2607 C C . GLN B 1 104 ? 13.5 -7.441 -5.902 1 98.5 104 GLN B C 1
ATOM 2609 O O . GLN B 1 104 ? 13.391 -6.434 -6.598 1 98.5 104 GLN B O 1
ATOM 2614 N N . ILE B 1 105 ? 13.07 -8.602 -6.25 1 98.56 105 ILE B N 1
ATOM 2615 C CA . ILE B 1 105 ? 12.203 -8.836 -7.398 1 98.56 105 ILE B CA 1
ATOM 2616 C C . ILE B 1 105 ? 10.875 -9.422 -6.934 1 98.56 105 ILE B C 1
ATOM 2618 O O . ILE B 1 105 ? 10.805 -10.602 -6.586 1 98.56 105 ILE B O 1
ATOM 2622 N N . TYR B 1 106 ? 9.875 -8.562 -6.859 1 98.81 106 TYR B N 1
ATOM 2623 C CA . TYR B 1 106 ? 8.539 -8.867 -6.371 1 98.81 106 TYR B CA 1
ATOM 2624 C C . TYR B 1 106 ? 7.633 -9.32 -7.512 1 98.81 106 TYR B C 1
ATOM 2626 O O . TYR B 1 106 ? 7.254 -8.523 -8.367 1 98.81 106 TYR B O 1
ATOM 2634 N N . CYS B 1 107 ? 7.297 -10.609 -7.539 1 98.75 107 CYS B N 1
ATOM 2635 C CA . CYS B 1 107 ? 6.41 -11.141 -8.57 1 98.75 107 CYS B CA 1
ATOM 2636 C C . CYS B 1 107 ? 4.957 -11.117 -8.102 1 98.75 107 CYS B C 1
ATOM 2638 O O . CYS B 1 107 ? 4.656 -11.531 -6.98 1 98.75 107 CYS B O 1
ATOM 2640 N N . ALA B 1 108 ? 4.109 -10.633 -8.961 1 98.31 108 ALA B N 1
ATOM 2641 C CA . ALA B 1 108 ? 2.691 -10.516 -8.633 1 98.31 108 ALA B CA 1
ATOM 2642 C C . ALA B 1 108 ? 1.818 -11.117 -9.727 1 98.31 108 ALA B C 1
ATOM 2644 O O . ALA B 1 108 ? 1.198 -10.391 -10.508 1 98.31 108 ALA B O 1
ATOM 2645 N N . PRO B 1 109 ? 1.703 -12.438 -9.781 1 97.25 109 PRO B N 1
ATOM 2646 C CA . PRO B 1 109 ? 0.733 -13.031 -10.703 1 97.25 109 PRO B CA 1
ATOM 2647 C C . PRO B 1 109 ? -0.712 -12.711 -10.328 1 97.25 109 PRO B C 1
ATOM 2649 O O . PRO B 1 109 ? -1.062 -12.719 -9.141 1 97.25 109 PRO B O 1
ATOM 2652 N N . THR B 1 110 ? -1.47 -12.383 -11.305 1 94.75 110 THR B N 1
ATOM 2653 C CA . THR B 1 110 ? -2.809 -11.906 -10.969 1 94.75 110 THR B CA 1
ATOM 2654 C C . THR B 1 110 ? -3.775 -12.156 -12.117 1 94.75 110 THR B C 1
ATOM 2656 O O . THR B 1 110 ? -3.354 -12.289 -13.273 1 94.75 110 THR B O 1
ATOM 2659 N N . ALA B 1 111 ? -5.082 -12.375 -11.773 1 91.69 111 ALA B N 1
ATOM 2660 C CA . ALA B 1 111 ? -6.215 -12.258 -12.688 1 91.69 111 ALA B CA 1
ATOM 2661 C C . ALA B 1 111 ? -7.188 -11.18 -12.219 1 91.69 111 ALA B C 1
ATOM 2663 O O . ALA B 1 111 ? -8.211 -11.484 -11.594 1 91.69 111 ALA B O 1
ATOM 2664 N N . ASP B 1 112 ? -6.812 -10.016 -12.391 1 88 112 ASP B N 1
ATOM 2665 C CA . ASP B 1 112 ? -7.586 -8.852 -11.992 1 88 112 ASP B CA 1
ATOM 2666 C C . ASP B 1 112 ? -7.777 -7.883 -13.156 1 88 112 ASP B C 1
ATOM 2668 O O . ASP B 1 112 ? -6.816 -7.289 -13.641 1 88 112 ASP B O 1
ATOM 2672 N N . ALA B 1 113 ? -8.945 -7.66 -13.523 1 82.19 113 ALA B N 1
ATOM 2673 C CA . ALA B 1 113 ? -9.273 -6.859 -14.703 1 82.19 113 ALA B CA 1
ATOM 2674 C C . ALA B 1 113 ? -9.391 -5.383 -14.344 1 82.19 113 ALA B C 1
ATOM 2676 O O . ALA B 1 113 ? -9.578 -4.539 -15.219 1 82.19 113 ALA B O 1
ATOM 2677 N N . LEU B 1 114 ? -9.25 -5.043 -13.094 1 86.69 114 LEU B N 1
ATOM 2678 C CA . LEU B 1 114 ? -9.477 -3.662 -12.68 1 86.69 114 LEU B CA 1
ATOM 2679 C C . LEU B 1 114 ? -8.281 -2.783 -13.039 1 86.69 114 LEU B C 1
ATOM 2681 O O . LEU B 1 114 ? -7.137 -3.141 -12.766 1 86.69 114 LEU B O 1
ATOM 2685 N N . PRO B 1 115 ? -8.578 -1.657 -13.594 1 88.44 115 PRO B N 1
ATOM 2686 C CA . PRO B 1 115 ? -7.484 -0.75 -13.945 1 88.44 115 PRO B CA 1
ATOM 2687 C C . PRO B 1 115 ? -6.676 -0.303 -12.727 1 88.44 115 PRO B C 1
ATOM 2689 O O . PRO B 1 115 ? -5.496 0.027 -12.852 1 88.44 115 PRO B O 1
ATOM 2692 N N . SER B 1 116 ? -7.258 -0.344 -11.578 1 92.5 116 SER B N 1
ATOM 2693 C CA . SER B 1 116 ? -6.617 0.125 -10.352 1 92.5 116 SER B CA 1
ATOM 2694 C C . SER B 1 116 ? -5.473 -0.793 -9.945 1 92.5 116 SER B C 1
ATOM 2696 O O . SER B 1 116 ? -4.668 -0.441 -9.078 1 92.5 116 SER B O 1
ATOM 2698 N N . TRP B 1 117 ? -5.391 -1.929 -10.625 1 94.81 117 TRP B N 1
ATOM 2699 C CA . TRP B 1 117 ? -4.312 -2.865 -10.328 1 94.81 117 TRP B CA 1
ATOM 2700 C C . TRP B 1 117 ? -2.951 -2.211 -10.523 1 94.81 117 TRP B C 1
ATOM 2702 O O . TRP B 1 117 ? -2.031 -2.428 -9.727 1 94.81 117 TRP B O 1
ATOM 2712 N N . GLN B 1 118 ? -2.908 -1.388 -11.531 1 96.12 118 GLN B N 1
ATOM 2713 C CA . GLN B 1 118 ? -1.638 -0.744 -11.844 1 96.12 118 GLN B CA 1
ATOM 2714 C C . GLN B 1 118 ? -1.189 0.177 -10.719 1 96.12 118 GLN B C 1
ATOM 2716 O O . GLN B 1 118 ? 0.005 0.28 -10.43 1 96.12 118 GLN B O 1
ATOM 2721 N N . ALA B 1 119 ? -2.113 0.842 -10.062 1 97.31 119 ALA B N 1
ATOM 2722 C CA . ALA B 1 119 ? -1.79 1.719 -8.938 1 97.31 119 ALA B CA 1
ATOM 2723 C C . ALA B 1 119 ? -1.185 0.929 -7.781 1 97.31 119 ALA B C 1
ATOM 2725 O O . ALA B 1 119 ? -0.211 1.367 -7.164 1 97.31 119 ALA B O 1
ATOM 2726 N N . SER B 1 120 ? -1.726 -0.238 -7.516 1 98.06 120 SER B N 1
ATOM 2727 C CA . SER B 1 120 ? -1.211 -1.075 -6.438 1 98.06 120 SER B CA 1
ATOM 2728 C C . SER B 1 120 ? 0.207 -1.552 -6.734 1 98.06 120 SER B C 1
ATOM 2730 O O . SER B 1 120 ? 1.064 -1.56 -5.852 1 98.06 120 SER B O 1
ATOM 2732 N N . MET B 1 121 ? 0.442 -1.896 -7.965 1 98.31 121 MET B N 1
ATOM 2733 C CA . MET B 1 121 ? 1.766 -2.385 -8.344 1 98.31 121 MET B CA 1
ATOM 2734 C C . MET B 1 121 ? 2.811 -1.279 -8.211 1 98.31 121 MET B C 1
ATOM 2736 O O . MET B 1 121 ? 3.904 -1.511 -7.695 1 98.31 121 MET B O 1
ATOM 2740 N N . THR B 1 122 ? 2.436 -0.113 -8.672 1 98.19 122 THR B N 1
ATOM 2741 C CA . THR B 1 122 ? 3.348 1.019 -8.531 1 98.19 122 THR B CA 1
ATOM 2742 C C . THR B 1 122 ? 3.604 1.334 -7.062 1 98.19 122 THR B C 1
ATOM 2744 O O . THR B 1 122 ? 4.746 1.554 -6.66 1 98.19 122 THR B O 1
ATOM 2747 N N . HIS B 1 123 ? 2.562 1.349 -6.297 1 98.25 123 HIS B N 1
ATOM 2748 C CA . HIS B 1 123 ? 2.693 1.617 -4.867 1 98.25 123 HIS B CA 1
ATOM 2749 C C . HIS B 1 123 ? 3.623 0.609 -4.203 1 98.25 123 HIS B C 1
ATOM 2751 O O . HIS B 1 123 ? 4.473 0.984 -3.391 1 98.25 123 HIS B O 1
ATOM 2757 N N . ILE B 1 124 ? 3.455 -0.637 -4.551 1 98.62 124 ILE B N 1
ATOM 2758 C CA . ILE B 1 124 ? 4.254 -1.698 -3.945 1 98.62 124 ILE B CA 1
ATOM 2759 C C . ILE B 1 124 ? 5.727 -1.507 -4.309 1 98.62 124 ILE B C 1
ATOM 2761 O O . ILE B 1 124 ? 6.609 -1.707 -3.469 1 98.62 124 ILE B O 1
ATOM 2765 N N . ALA B 1 125 ? 5.965 -1.1 -5.531 1 98.62 125 ALA B N 1
ATOM 2766 C CA . ALA B 1 125 ? 7.34 -0.825 -5.93 1 98.62 125 ALA B CA 1
ATOM 2767 C C . ALA B 1 125 ? 7.957 0.265 -5.059 1 98.62 125 ALA B C 1
ATOM 2769 O O . ALA B 1 125 ? 9.094 0.127 -4.59 1 98.62 125 ALA B O 1
ATOM 2770 N N . LEU B 1 126 ? 7.207 1.289 -4.785 1 97.5 126 LEU B N 1
ATOM 2771 C CA . LEU B 1 126 ? 7.664 2.414 -3.977 1 97.5 126 LEU B CA 1
ATOM 2772 C C . LEU B 1 126 ? 7.805 2.01 -2.514 1 97.5 126 LEU B C 1
ATOM 2774 O O . LEU B 1 126 ? 8.82 2.309 -1.878 1 97.5 126 LEU B O 1
ATOM 2778 N N . GLU B 1 127 ? 6.828 1.329 -2.045 1 97.38 127 GLU B N 1
ATOM 2779 C CA . GLU B 1 127 ? 6.758 0.905 -0.65 1 97.38 127 GLU B CA 1
ATOM 2780 C C . GLU B 1 127 ? 7.895 -0.052 -0.306 1 97.38 127 GLU B C 1
ATOM 2782 O O . GLU B 1 127 ? 8.523 0.073 0.748 1 97.38 127 GLU B O 1
ATOM 2787 N N . GLY B 1 128 ? 8.211 -0.948 -1.246 1 97.5 128 GLY B N 1
ATOM 2788 C CA . GLY B 1 128 ? 9.211 -1.972 -0.99 1 97.5 128 GLY B CA 1
ATOM 2789 C C . GLY B 1 128 ? 10.586 -1.619 -1.541 1 97.5 128 GLY B C 1
ATOM 2790 O O . GLY B 1 128 ? 11.57 -2.281 -1.226 1 97.5 128 GLY B O 1
ATOM 2791 N N . GLY B 1 129 ? 10.648 -0.54 -2.283 1 97.75 129 GLY B N 1
ATOM 2792 C CA . GLY B 1 129 ? 11.906 -0.279 -2.967 1 97.75 129 GLY B CA 1
ATOM 2793 C C . GLY B 1 129 ? 12.406 -1.467 -3.766 1 97.75 129 GLY B C 1
ATOM 2794 O O . GLY B 1 129 ? 13.57 -1.859 -3.641 1 97.75 129 GLY B O 1
ATOM 2795 N N . CYS B 1 130 ? 11.562 -2.07 -4.516 1 98.62 130 CYS B N 1
ATOM 2796 C CA . CYS B 1 130 ? 11.883 -3.289 -5.25 1 98.62 130 CYS B CA 1
ATOM 2797 C C . CYS B 1 130 ? 11.289 -3.256 -6.648 1 98.62 130 CYS B C 1
ATOM 2799 O O . CYS B 1 130 ? 10.406 -2.438 -6.938 1 98.62 130 CYS B O 1
ATOM 2801 N N . PHE B 1 131 ? 11.773 -4.066 -7.52 1 98.81 131 PHE B N 1
ATOM 2802 C CA . PHE B 1 131 ? 11.133 -4.266 -8.812 1 98.81 131 PHE B CA 1
ATOM 2803 C C . PHE B 1 131 ? 9.844 -5.066 -8.672 1 98.81 131 PHE B C 1
ATOM 2805 O O . PHE B 1 131 ? 9.789 -6.02 -7.887 1 98.81 131 PHE B O 1
ATOM 2812 N N . VAL B 1 132 ? 8.867 -4.664 -9.398 1 98.81 132 VAL B N 1
ATOM 2813 C CA . VAL B 1 132 ? 7.609 -5.406 -9.406 1 98.81 132 VAL B CA 1
ATOM 2814 C C . VAL B 1 132 ? 7.355 -5.977 -10.797 1 98.81 132 VAL B C 1
ATOM 2816 O O . VAL B 1 132 ? 7.371 -5.238 -11.789 1 98.81 132 VAL B O 1
ATOM 2819 N N . LEU B 1 133 ? 7.25 -7.289 -10.906 1 98.5 133 LEU B N 1
ATOM 2820 C CA . LEU B 1 133 ? 6.836 -7.988 -12.117 1 98.5 133 LEU B CA 1
ATOM 2821 C C . LEU B 1 133 ? 5.43 -8.555 -11.961 1 98.5 133 LEU B C 1
ATOM 2823 O O . LEU B 1 133 ? 5.23 -9.562 -11.281 1 98.5 133 LEU B O 1
ATOM 2827 N N . THR B 1 134 ? 4.496 -7.879 -12.594 1 98 134 THR B N 1
ATOM 2828 C CA . THR B 1 134 ? 3.135 -8.391 -12.523 1 98 134 THR B CA 1
ATOM 2829 C C . THR B 1 134 ? 2.74 -9.055 -13.844 1 98 134 THR B C 1
ATOM 2831 O O . THR B 1 134 ? 2.895 -8.453 -14.914 1 98 134 THR B O 1
ATOM 2834 N N . ALA B 1 135 ? 2.381 -10.281 -13.75 1 96.81 135 ALA B N 1
ATOM 2835 C CA . ALA B 1 135 ? 1.783 -11.023 -14.859 1 96.81 135 ALA B CA 1
ATOM 2836 C C . ALA B 1 135 ? 0.276 -11.164 -14.672 1 96.81 135 ALA B C 1
ATOM 2838 O O . ALA B 1 135 ? -0.177 -11.891 -13.781 1 96.81 135 ALA B O 1
ATOM 2839 N N . ASN B 1 136 ? -0.449 -10.445 -15.461 1 95.25 136 ASN B N 1
ATOM 2840 C CA . ASN B 1 136 ? -1.905 -10.453 -15.375 1 95.25 136 ASN B CA 1
ATOM 2841 C C . ASN B 1 136 ? -2.525 -11.227 -16.547 1 95.25 136 ASN B C 1
ATOM 2843 O O . ASN B 1 136 ? -2.184 -10.992 -17.703 1 95.25 136 ASN B O 1
ATOM 2847 N N . GLN B 1 137 ? -3.436 -12.07 -16.234 1 93.12 137 GLN B N 1
ATOM 2848 C CA . GLN B 1 137 ? -4.012 -12.992 -17.203 1 93.12 137 GLN B CA 1
ATOM 2849 C C . GLN B 1 137 ? -4.781 -12.242 -18.281 1 93.12 137 GLN B C 1
ATOM 2851 O O . GLN B 1 137 ? -5.488 -11.273 -18 1 93.12 137 GLN B O 1
ATOM 2856 N N . PHE B 1 138 ?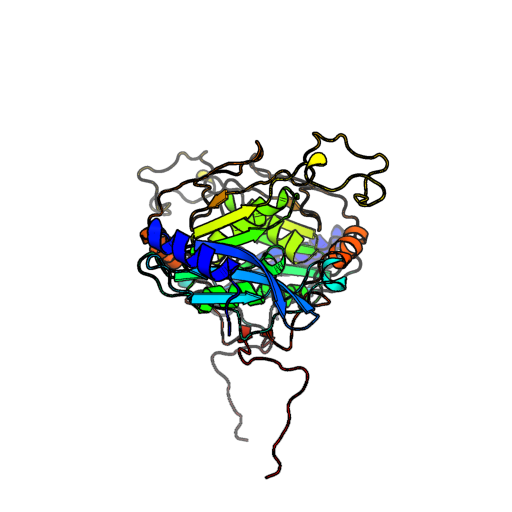 -4.566 -12.672 -19.469 1 94.19 138 PHE B N 1
ATOM 2857 C CA . PHE B 1 138 ? -5.43 -12.266 -20.562 1 94.19 138 PHE B CA 1
ATOM 2858 C C . PHE B 1 138 ? -6.297 -13.43 -21.031 1 94.19 138 PHE B C 1
ATOM 2860 O O . PHE B 1 138 ? -5.789 -14.516 -21.297 1 94.19 138 PHE B O 1
ATOM 2867 N N . CYS B 1 139 ? -7.555 -13.172 -21.078 1 92.5 139 CYS B N 1
ATOM 2868 C CA . CYS B 1 139 ? -8.469 -14.203 -21.562 1 92.5 139 CYS B CA 1
ATOM 2869 C C . CYS B 1 139 ? -9.664 -13.57 -22.266 1 92.5 139 CYS B C 1
ATOM 2871 O O . CYS B 1 139 ? -10.078 -12.461 -21.922 1 92.5 139 CYS B O 1
ATOM 2873 N N . ARG B 1 140 ? -10.117 -14.305 -23.203 1 91.75 140 ARG B N 1
ATOM 2874 C CA . ARG B 1 140 ? -11.352 -13.953 -23.906 1 91.75 140 ARG B CA 1
ATOM 2875 C C . ARG B 1 140 ? -12.484 -14.898 -23.531 1 91.75 140 ARG B C 1
ATOM 2877 O O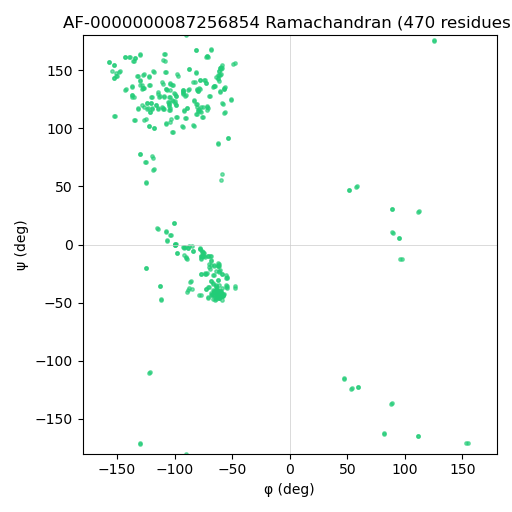 . ARG B 1 140 ? -12.25 -15.953 -22.938 1 91.75 140 ARG B O 1
ATOM 2884 N N . ARG B 1 141 ? -13.695 -14.398 -23.891 1 89.69 141 ARG B N 1
ATOM 2885 C CA . ARG B 1 141 ? -14.859 -15.227 -23.594 1 89.69 141 ARG B CA 1
ATOM 2886 C C . ARG B 1 141 ? -14.719 -16.609 -24.203 1 89.69 141 ARG B C 1
ATOM 2888 O O . ARG B 1 141 ? -15.102 -17.609 -23.594 1 89.69 141 ARG B O 1
ATOM 2895 N N . LYS B 1 142 ? -14.172 -16.719 -25.328 1 89.56 142 LYS B N 1
ATOM 2896 C CA . LYS B 1 142 ? -14.078 -17.969 -26.062 1 89.56 142 LYS B CA 1
ATOM 2897 C C . LYS B 1 142 ? -13.117 -18.938 -25.391 1 89.56 142 LYS B C 1
ATOM 2899 O O . LYS B 1 142 ? -13.094 -20.125 -25.719 1 89.56 142 LYS B O 1
ATOM 2904 N N . ASP B 1 143 ? -12.258 -18.422 -24.562 1 90.25 143 ASP B N 1
ATOM 2905 C CA . ASP B 1 143 ? -11.281 -19.266 -23.875 1 90.25 143 ASP B CA 1
ATOM 2906 C C . ASP B 1 143 ? -11.938 -20.047 -22.75 1 90.25 143 ASP B C 1
ATOM 2908 O O . ASP B 1 143 ? -11.297 -20.891 -22.109 1 90.25 143 ASP B O 1
ATOM 2912 N N . PHE B 1 144 ? -13.242 -19.766 -22.453 1 87.94 144 PHE B N 1
ATOM 2913 C CA . PHE B 1 144 ? -14.016 -20.469 -21.438 1 87.94 144 PHE B CA 1
ATOM 2914 C C . PHE B 1 144 ? -15.062 -21.359 -22.078 1 87.94 144 PHE B C 1
ATOM 2916 O O . PHE B 1 144 ? -15.453 -21.141 -23.234 1 87.94 144 PHE B O 1
ATOM 2923 N N . PRO B 1 145 ? -15.516 -22.359 -21.344 1 86.56 145 PRO B N 1
ATOM 2924 C CA . PRO B 1 145 ? -16.594 -23.188 -21.891 1 86.56 145 PRO B CA 1
ATOM 2925 C C . PRO B 1 145 ? -17.859 -22.391 -22.188 1 86.56 145 PRO B C 1
ATOM 2927 O O . PRO B 1 145 ? -18.078 -21.344 -21.594 1 86.56 145 PRO B O 1
ATOM 2930 N N . PRO B 1 146 ? -18.641 -22.859 -23.156 1 80.94 146 PRO B N 1
ATOM 2931 C CA . PRO B 1 146 ? -19.875 -22.141 -23.469 1 80.94 146 PRO B CA 1
ATOM 2932 C C . PRO B 1 146 ? -20.953 -22.312 -22.391 1 80.94 146 PRO B C 1
ATOM 2934 O O . PRO B 1 146 ? -20.875 -23.219 -21.578 1 80.94 146 PRO B O 1
ATOM 2937 N N . SER B 1 147 ? -21.984 -21.312 -22.438 1 75.56 147 SER B N 1
ATOM 2938 C CA . SER B 1 147 ? -23.141 -21.484 -21.578 1 75.56 147 SER B CA 1
ATOM 2939 C C . SER B 1 147 ? -23.859 -22.797 -21.875 1 75.56 147 SER B C 1
ATOM 2941 O O . SER B 1 147 ? -23.891 -23.25 -23.016 1 75.56 147 SER B O 1
ATOM 2943 N N . PRO B 1 148 ? -24.531 -23.266 -20.891 1 75.38 148 PRO B N 1
ATOM 2944 C CA . PRO B 1 148 ? -24.719 -22.844 -19.5 1 75.38 148 PRO B CA 1
ATOM 2945 C C . PRO B 1 148 ? -23.609 -23.344 -18.578 1 75.38 148 PRO B C 1
ATOM 2947 O O . PRO B 1 148 ? -23.703 -23.203 -17.344 1 75.38 148 PRO B O 1
ATOM 2950 N N . GLU B 1 149 ? -22.703 -24.094 -19.266 1 73.31 149 GLU B N 1
ATOM 2951 C CA . GLU B 1 149 ? -21.641 -24.672 -18.422 1 73.31 149 GLU B CA 1
ATOM 2952 C C . GLU B 1 149 ? -20.938 -23.578 -17.625 1 73.31 149 GLU B C 1
ATOM 2954 O O . GLU B 1 149 ? -20.438 -23.844 -16.531 1 73.31 149 GLU B O 1
ATOM 2959 N N . TYR B 1 150 ? -20.844 -22.484 -18.312 1 73.44 150 TYR B N 1
ATOM 2960 C CA . TYR B 1 150 ? -20.188 -21.359 -17.656 1 73.44 150 TYR B CA 1
ATOM 2961 C C . TYR B 1 150 ? -20.969 -20.078 -17.875 1 73.44 150 TYR B C 1
ATOM 2963 O O . TYR B 1 150 ? -21.469 -19.828 -18.969 1 73.44 150 TYR B O 1
ATOM 2971 N N . THR B 1 151 ? -21.297 -19.359 -16.734 1 71.44 151 THR B N 1
ATOM 2972 C CA . THR B 1 151 ? -21.906 -18.031 -16.844 1 71.44 151 THR B CA 1
ATOM 2973 C C . THR B 1 151 ? -21.031 -16.969 -16.172 1 71.44 151 THR B C 1
ATOM 2975 O O . THR B 1 151 ? -20.422 -17.234 -15.133 1 71.44 151 THR B O 1
ATOM 2978 N N . PHE B 1 152 ? -20.734 -15.953 -16.922 1 68.06 152 PHE B N 1
ATOM 2979 C CA . PHE B 1 152 ? -20 -14.836 -16.344 1 68.06 152 PHE B CA 1
ATOM 2980 C C . PHE B 1 152 ? -20.922 -13.938 -15.531 1 68.06 152 PHE B C 1
ATOM 2982 O O . PHE B 1 152 ? -21.953 -13.469 -16.047 1 68.06 152 PHE B O 1
ATOM 2989 N N . GLY B 1 153 ? -20.641 -13.859 -14.203 1 64.5 153 GLY B N 1
ATOM 2990 C CA . GLY B 1 153 ? -21.438 -12.992 -13.352 1 64.5 153 GLY B CA 1
ATOM 2991 C C . GLY B 1 153 ? -21.344 -11.531 -13.734 1 64.5 153 GLY B C 1
ATOM 2992 O O . GLY B 1 153 ? -20.297 -11.062 -14.188 1 64.5 153 GLY B O 1
ATOM 2993 N N . GLY B 1 154 ? -22.438 -10.711 -13.664 1 61.5 154 GLY B N 1
ATOM 2994 C CA . GLY B 1 154 ? -22.469 -9.273 -13.867 1 61.5 154 GLY B CA 1
ATOM 2995 C C . GLY B 1 154 ? -22.859 -8.875 -15.281 1 61.5 154 GLY B C 1
ATOM 2996 O O . GLY B 1 154 ? -22.969 -7.691 -15.594 1 61.5 154 GLY B O 1
ATOM 2997 N N . HIS B 1 155 ? -22.859 -9.906 -16.172 1 64 155 HIS B N 1
ATOM 2998 C CA . HIS B 1 155 ? -23.266 -9.594 -17.531 1 64 155 HIS B CA 1
ATOM 2999 C C . HIS B 1 155 ? -24.719 -9.961 -17.781 1 64 155 HIS B C 1
ATOM 3001 O O . HIS B 1 155 ? -25.172 -11.047 -17.406 1 64 155 HIS B O 1
ATOM 3007 N N . GLU B 1 156 ? -25.516 -8.977 -18.141 1 65.12 156 GLU B N 1
ATOM 3008 C CA . GLU B 1 156 ? -26.906 -9.234 -18.5 1 65.12 156 GLU B CA 1
ATOM 3009 C C . GLU B 1 156 ? -27 -10.18 -19.703 1 65.12 156 GLU B C 1
ATOM 3011 O O . GLU B 1 156 ? -27.891 -11.039 -19.734 1 65.12 156 GLU B O 1
ATOM 3016 N N . GLU B 1 157 ? -26.109 -9.945 -20.703 1 75.5 157 GLU B N 1
ATOM 3017 C CA . GLU B 1 157 ? -26.047 -10.789 -21.891 1 75.5 157 GLU B CA 1
ATOM 3018 C C . GLU B 1 157 ? -24.688 -11.469 -22.016 1 75.5 157 GLU B C 1
ATOM 3020 O O . GLU B 1 157 ? -23.688 -10.961 -21.5 1 75.5 157 GLU B O 1
ATOM 3025 N N . GLU B 1 158 ? -24.734 -12.625 -22.578 1 78.94 158 GLU B N 1
ATOM 3026 C CA . GLU B 1 158 ? -23.5 -13.367 -22.828 1 78.94 158 GLU B CA 1
ATOM 3027 C C . GLU B 1 158 ? -22.531 -12.578 -23.688 1 78.94 158 GLU B C 1
ATOM 3029 O O . GLU B 1 158 ? -22.891 -12.141 -24.797 1 78.94 158 GLU B O 1
ATOM 3034 N N . PRO B 1 159 ? -21.422 -12.352 -23.172 1 83.31 159 PRO B N 1
ATOM 3035 C CA . PRO B 1 159 ? -20.453 -11.617 -24 1 83.31 159 PRO B CA 1
ATOM 3036 C C . PRO B 1 159 ? -20.094 -12.352 -25.281 1 83.31 159 PRO B C 1
ATOM 3038 O O . PRO B 1 159 ? -20.203 -13.578 -25.359 1 83.31 159 PRO B O 1
ATOM 3041 N N . SER B 1 160 ? -19.781 -11.625 -26.312 1 87.44 160 SER B N 1
ATOM 3042 C CA . SER B 1 160 ? -19.312 -12.219 -27.547 1 87.44 160 SER B CA 1
ATOM 3043 C C . SER B 1 160 ? -18.047 -13.023 -27.328 1 87.44 160 SER B C 1
ATOM 3045 O O . SER B 1 160 ? -17.281 -12.758 -26.391 1 87.44 160 SER B O 1
ATOM 3047 N N . PRO B 1 161 ? -17.812 -14 -28.141 1 87.75 161 PRO B N 1
ATOM 3048 C CA . PRO B 1 161 ? -16.625 -14.852 -28 1 87.75 161 PRO B CA 1
ATOM 3049 C C . PRO B 1 161 ? -15.32 -14.062 -28 1 87.75 161 PRO B C 1
ATOM 3051 O O . PRO B 1 161 ? -14.328 -14.484 -27.406 1 87.75 161 PRO B O 1
ATOM 3054 N N . GLU B 1 162 ? -15.359 -12.906 -28.641 1 90.69 162 GLU B N 1
ATOM 3055 C CA . GLU B 1 162 ? -14.125 -12.141 -28.797 1 90.69 162 GLU B CA 1
ATOM 3056 C C . GLU B 1 162 ? -13.938 -11.156 -27.656 1 90.69 162 GLU B C 1
ATOM 3058 O O . GLU B 1 162 ? -12.891 -10.523 -27.531 1 90.69 162 GLU B O 1
ATOM 3063 N N . THR B 1 163 ? -14.875 -11.102 -26.781 1 88.94 163 THR B N 1
ATOM 3064 C CA . THR B 1 163 ? -14.828 -10.156 -25.672 1 88.94 163 THR B CA 1
ATOM 3065 C C . THR B 1 163 ? -13.734 -10.531 -24.688 1 88.94 163 THR B C 1
ATOM 3067 O O . THR B 1 163 ? -13.641 -11.688 -24.266 1 88.94 163 THR B O 1
ATOM 3070 N N . ALA B 1 164 ? -12.891 -9.539 -24.406 1 88.38 164 ALA B N 1
ATOM 3071 C CA . ALA B 1 164 ? -11.891 -9.766 -23.375 1 88.38 164 ALA B CA 1
ATOM 3072 C C . ALA B 1 164 ? -12.523 -9.805 -21.984 1 88.38 164 ALA B C 1
ATOM 3074 O O . ALA B 1 164 ? -13.156 -8.828 -21.562 1 88.38 164 ALA B O 1
ATOM 3075 N N . VAL B 1 165 ? -12.438 -10.922 -21.359 1 85.38 165 VAL B N 1
ATOM 3076 C CA . VAL B 1 165 ? -12.984 -11.094 -20.016 1 85.38 165 VAL B CA 1
ATOM 3077 C C . VAL B 1 165 ? -11.961 -10.633 -18.984 1 85.38 165 VAL B C 1
ATOM 3079 O O . VAL B 1 165 ? -12.328 -10.062 -17.953 1 85.38 165 VAL B O 1
ATOM 3082 N N . CYS B 1 166 ? -10.758 -10.883 -19.188 1 90.19 166 CYS B N 1
ATOM 3083 C CA . CYS B 1 166 ? -9.609 -10.359 -18.453 1 90.19 166 CYS B CA 1
ATOM 3084 C C . CYS B 1 166 ? -8.617 -9.695 -19.391 1 90.19 166 CYS B C 1
ATOM 3086 O O . CYS B 1 166 ? -7.926 -10.375 -20.156 1 90.19 166 CYS B O 1
ATOM 3088 N N . PRO B 1 167 ? -8.539 -8.445 -19.359 1 92.06 167 PRO B N 1
ATOM 3089 C CA . PRO B 1 167 ? -7.836 -7.703 -20.406 1 92.06 167 PRO B CA 1
ATOM 3090 C C . PRO B 1 167 ? -6.316 -7.75 -20.234 1 92.06 167 PRO B C 1
ATOM 3092 O O . PRO B 1 167 ? -5.586 -7.246 -21.094 1 92.06 167 PRO B O 1
ATOM 3095 N N . GLY B 1 168 ? -5.887 -8.344 -19.203 1 94.44 168 GLY B N 1
ATOM 3096 C CA . GLY B 1 168 ? -4.457 -8.367 -18.953 1 94.44 168 GLY B CA 1
ATOM 3097 C C . GLY B 1 168 ? -3.975 -7.172 -18.141 1 94.44 168 GLY B C 1
ATOM 3098 O O . GLY B 1 168 ? -4.578 -6.816 -17.125 1 94.44 168 GLY B O 1
ATOM 3099 N N . GLY B 1 169 ? -2.848 -6.605 -18.562 1 95.56 169 GLY B N 1
ATOM 3100 C CA . GLY B 1 169 ? -2.268 -5.488 -17.828 1 95.56 169 GLY B CA 1
ATOM 3101 C C . GLY B 1 169 ? -0.967 -5.84 -17.141 1 95.56 169 GLY B C 1
ATOM 3102 O O . GLY B 1 169 ? -0.649 -5.285 -16.078 1 95.56 169 GLY B O 1
ATOM 3103 N N . SER B 1 170 ? -0.268 -6.809 -17.719 1 97.56 170 SER B N 1
ATOM 3104 C CA . SER B 1 170 ? 1.051 -7.141 -17.203 1 97.56 170 SER B CA 1
ATOM 3105 C C . SER B 1 170 ? 2.004 -5.957 -17.312 1 97.56 170 SER B C 1
ATOM 3107 O O . SER B 1 170 ? 1.894 -5.145 -18.234 1 97.56 170 SER B O 1
ATOM 3109 N N . ALA B 1 171 ? 2.865 -5.879 -16.344 1 97.88 171 ALA B N 1
ATOM 3110 C CA . ALA B 1 171 ? 3.779 -4.738 -16.328 1 97.88 171 ALA B CA 1
ATOM 3111 C C . ALA B 1 171 ? 5.035 -5.059 -15.523 1 97.88 171 ALA B C 1
ATOM 3113 O O . ALA B 1 171 ? 5.059 -6.016 -14.742 1 97.88 171 ALA B O 1
ATOM 3114 N N . ILE B 1 172 ? 6.082 -4.355 -15.797 1 98.69 172 ILE B N 1
ATOM 3115 C CA . ILE B 1 172 ? 7.32 -4.359 -15.023 1 98.69 172 ILE B CA 1
ATOM 3116 C C . ILE B 1 172 ? 7.613 -2.953 -14.508 1 98.69 172 ILE B C 1
ATOM 3118 O O . ILE B 1 172 ? 7.668 -2 -15.289 1 98.69 172 ILE B O 1
ATOM 3122 N N . ILE B 1 173 ? 7.723 -2.822 -13.242 1 98.56 173 ILE B N 1
ATOM 3123 C CA . ILE B 1 173 ? 7.84 -1.512 -12.609 1 98.56 173 ILE B CA 1
ATOM 3124 C C . ILE B 1 173 ? 9.133 -1.443 -11.797 1 98.56 173 ILE B C 1
ATOM 3126 O O . ILE B 1 173 ? 9.484 -2.396 -11.102 1 98.56 173 ILE B O 1
ATOM 3130 N N . SER B 1 174 ? 9.859 -0.342 -11.859 1 98.62 174 SER B N 1
ATOM 3131 C CA . SER B 1 174 ? 11.109 -0.149 -11.141 1 98.62 174 SER B CA 1
ATOM 3132 C C . SER B 1 174 ? 10.859 0.253 -9.688 1 98.62 174 SER B C 1
ATOM 3134 O O . SER B 1 174 ? 9.742 0.623 -9.328 1 98.62 174 SER B O 1
ATOM 3136 N N . PRO B 1 175 ? 11.953 0.202 -8.859 1 98.06 175 PRO B N 1
ATOM 3137 C CA . PRO B 1 175 ? 11.805 0.567 -7.445 1 98.06 175 PRO B CA 1
ATOM 3138 C C . PRO B 1 175 ? 11.383 2.02 -7.254 1 98.06 175 PRO B C 1
ATOM 3140 O O . PRO B 1 175 ? 10.883 2.385 -6.184 1 98.06 175 PRO B O 1
ATOM 3143 N N . SER B 1 176 ? 11.539 2.875 -8.258 1 95.69 176 SER B N 1
ATOM 3144 C CA . SER B 1 176 ? 11.148 4.277 -8.156 1 95.69 176 SER B CA 1
ATOM 3145 C C . SER B 1 176 ? 9.727 4.496 -8.656 1 95.69 176 SER B C 1
ATOM 3147 O O . SER B 1 176 ? 9.234 5.625 -8.664 1 95.69 176 SER B O 1
ATOM 3149 N N . GLY B 1 177 ? 9.125 3.428 -9.117 1 96.44 177 GLY B N 1
ATOM 3150 C CA . GLY B 1 177 ? 7.746 3.527 -9.57 1 96.44 177 GLY B CA 1
ATOM 3151 C C . GLY B 1 177 ? 7.625 3.766 -11.07 1 96.44 177 GLY B C 1
ATOM 3152 O O . GLY B 1 177 ? 6.523 3.951 -11.586 1 96.44 177 GLY B O 1
ATOM 3153 N N . THR B 1 178 ? 8.68 3.74 -11.734 1 96.81 178 THR B N 1
ATOM 3154 C CA . THR B 1 178 ? 8.656 3.922 -13.18 1 96.81 178 THR B CA 1
ATOM 3155 C C . THR B 1 178 ? 8.258 2.629 -13.883 1 96.81 178 THR B C 1
ATOM 3157 O O . THR B 1 178 ? 8.82 1.565 -13.602 1 96.81 178 THR B O 1
ATOM 3160 N N . VAL B 1 179 ? 7.324 2.762 -14.805 1 97.5 179 VAL B N 1
ATOM 3161 C CA . VAL B 1 179 ? 6.941 1.598 -15.602 1 97.5 179 VAL B CA 1
ATOM 3162 C C . VAL B 1 179 ? 7.992 1.332 -16.672 1 97.5 179 VAL B C 1
ATOM 3164 O O . VAL B 1 179 ? 8.211 2.164 -17.562 1 97.5 179 VAL B O 1
ATOM 3167 N N . LEU B 1 180 ? 8.648 0.23 -16.547 1 98.31 180 LEU B N 1
ATOM 3168 C CA . LEU B 1 180 ? 9.719 -0.12 -17.469 1 98.31 180 LEU B CA 1
ATOM 3169 C C . LEU B 1 180 ? 9.156 -0.818 -18.703 1 98.31 180 LEU B C 1
ATOM 3171 O O . LEU B 1 180 ? 9.742 -0.725 -19.797 1 98.31 180 LEU B O 1
ATOM 3175 N N . ALA B 1 181 ? 8.094 -1.53 -18.531 1 98.25 181 ALA B N 1
ATOM 3176 C CA . ALA B 1 181 ? 7.383 -2.232 -19.609 1 98.25 181 ALA B CA 1
ATOM 3177 C C . ALA B 1 181 ? 5.906 -2.404 -19.266 1 98.25 181 ALA B C 1
ATOM 3179 O O . ALA B 1 181 ? 5.555 -2.646 -18.109 1 98.25 181 ALA B O 1
ATOM 3180 N N . GLY B 1 182 ? 5.066 -2.287 -20.297 1 95.75 182 GLY B N 1
ATOM 3181 C CA . GLY B 1 182 ? 3.633 -2.383 -20.078 1 95.75 182 GLY B CA 1
ATOM 3182 C C . GLY B 1 182 ? 3.014 -1.081 -19.594 1 95.75 182 GLY B C 1
ATOM 3183 O O . GLY B 1 182 ? 3.574 -0.006 -19.812 1 95.75 182 GLY B O 1
ATOM 3184 N N . PRO B 1 183 ? 1.844 -1.268 -19.062 1 96.25 183 PRO B N 1
ATOM 3185 C CA . PRO B 1 183 ? 0.94 -2.42 -19.031 1 96.25 183 PRO B CA 1
ATOM 3186 C C . PRO B 1 183 ? 0.459 -2.826 -20.422 1 96.25 183 PRO B C 1
ATOM 3188 O O . PRO B 1 183 ? 0.245 -1.966 -21.281 1 96.25 183 PRO B O 1
ATOM 3191 N N . ASN B 1 184 ? 0.308 -4.086 -20.656 1 95.25 184 ASN B N 1
ATOM 3192 C CA . ASN B 1 184 ? -0.132 -4.613 -21.938 1 95.25 184 ASN B CA 1
ATOM 3193 C C . ASN B 1 184 ? -1.592 -5.055 -21.891 1 95.25 184 ASN B C 1
ATOM 3195 O O . ASN B 1 184 ? -1.939 -5.988 -21.172 1 95.25 184 ASN B O 1
ATOM 3199 N N . TYR B 1 185 ? -2.404 -4.348 -22.703 1 93.56 185 TYR B N 1
ATOM 3200 C CA . TYR B 1 185 ? -3.816 -4.707 -22.766 1 93.56 185 TYR B CA 1
ATOM 3201 C C . TYR B 1 185 ? -4.18 -5.219 -24.156 1 93.56 185 TYR B C 1
ATOM 3203 O O . TYR B 1 185 ? -5.359 -5.273 -24.516 1 93.56 185 TYR B O 1
ATOM 3211 N N . GLU B 1 186 ? -3.227 -5.527 -24.953 1 90.56 186 GLU B N 1
ATOM 3212 C CA . GLU B 1 186 ? -3.455 -5.832 -26.359 1 90.56 186 GLU B CA 1
ATOM 3213 C C . GLU B 1 186 ? -3.459 -7.336 -26.609 1 90.56 186 GLU B C 1
ATOM 3215 O O . GLU B 1 186 ? -3.328 -7.785 -27.75 1 90.56 186 GLU B O 1
ATOM 3220 N N . GLY B 1 187 ? -3.637 -8.117 -25.641 1 90.69 187 GLY B N 1
ATOM 3221 C CA . GLY B 1 187 ? -3.648 -9.562 -25.812 1 90.69 187 GLY B CA 1
ATOM 3222 C C . GLY B 1 187 ? -2.449 -10.25 -25.172 1 90.69 187 GLY B C 1
ATOM 3223 O O . GLY B 1 187 ? -1.783 -9.672 -24.312 1 90.69 187 GLY B O 1
ATOM 3224 N N . GLU B 1 188 ? -2.248 -11.5 -25.562 1 91.25 188 GLU B N 1
ATOM 3225 C CA . GLU B 1 188 ? -1.079 -12.234 -25.094 1 91.25 188 GLU B CA 1
ATOM 3226 C C . GLU B 1 188 ? 0.216 -11.547 -25.516 1 91.25 188 GLU B C 1
ATOM 3228 O O . GLU B 1 188 ? 0.329 -11.062 -26.641 1 91.25 188 GLU B O 1
ATOM 3233 N N . ALA B 1 189 ? 1.118 -11.383 -24.562 1 93 189 ALA B N 1
ATOM 3234 C CA . ALA B 1 189 ? 2.34 -10.648 -24.875 1 93 189 ALA B CA 1
ATOM 3235 C C . ALA B 1 189 ? 3.496 -11.094 -23.984 1 93 189 ALA B C 1
ATOM 3237 O O . ALA B 1 189 ? 3.281 -11.695 -22.938 1 93 189 ALA B O 1
ATOM 3238 N N . LEU B 1 190 ? 4.691 -10.906 -24.516 1 94.25 190 LEU B N 1
ATOM 3239 C CA . LEU B 1 190 ? 5.922 -11.016 -23.75 1 94.25 190 LEU B CA 1
ATOM 3240 C C . LEU B 1 190 ? 6.5 -9.641 -23.438 1 94.25 190 LEU B C 1
ATOM 3242 O O . LEU B 1 190 ? 6.773 -8.859 -24.359 1 94.25 190 LEU B O 1
ATOM 3246 N N . LEU B 1 191 ? 6.578 -9.336 -22.125 1 96.5 191 LEU B N 1
ATOM 3247 C CA . LEU B 1 191 ? 7.227 -8.094 -21.719 1 96.5 191 LEU B CA 1
ATOM 3248 C C . LEU B 1 191 ? 8.641 -8.367 -21.203 1 96.5 191 LEU B C 1
ATOM 3250 O O . LEU B 1 191 ? 8.875 -9.359 -20.516 1 96.5 191 LEU B O 1
ATOM 3254 N N . THR B 1 192 ? 9.555 -7.477 -21.656 1 97.38 192 THR B N 1
ATOM 3255 C CA . THR B 1 192 ? 10.93 -7.613 -21.203 1 97.38 192 THR B CA 1
ATOM 3256 C C . THR B 1 192 ? 11.477 -6.273 -20.719 1 97.38 192 THR B C 1
ATOM 3258 O O . THR B 1 192 ? 11.062 -5.219 -21.188 1 97.38 192 THR B O 1
ATOM 3261 N N . ALA B 1 193 ? 12.297 -6.324 -19.734 1 97.62 193 ALA B N 1
ATOM 3262 C CA . ALA B 1 193 ? 13.008 -5.141 -19.266 1 97.62 193 ALA B CA 1
ATOM 3263 C C . ALA B 1 193 ? 14.359 -5.516 -18.656 1 97.62 193 ALA B C 1
ATOM 3265 O O . ALA B 1 193 ? 14.508 -6.598 -18.078 1 97.62 193 ALA B O 1
ATOM 3266 N N . ASP B 1 194 ? 15.336 -4.676 -18.844 1 97 194 ASP B N 1
ATOM 3267 C CA . ASP B 1 194 ? 16.594 -4.789 -18.125 1 97 194 ASP B CA 1
ATOM 3268 C C . ASP B 1 194 ? 16.5 -4.141 -16.734 1 97 194 ASP B C 1
ATOM 3270 O O . ASP B 1 194 ? 16.078 -2.984 -16.625 1 97 194 ASP B O 1
ATOM 3274 N N . LEU B 1 195 ? 16.797 -4.941 -15.75 1 97.38 195 LEU B N 1
ATOM 3275 C CA . LEU B 1 195 ? 16.703 -4.434 -14.383 1 97.38 195 LEU B CA 1
ATOM 3276 C C . LEU B 1 195 ? 18.078 -4.078 -13.836 1 97.38 195 LEU B C 1
ATOM 3278 O O . LEU B 1 195 ? 18.984 -4.902 -13.859 1 97.38 195 LEU B O 1
ATOM 3282 N N . ASP B 1 196 ? 18.266 -2.875 -13.406 1 96.94 196 ASP B N 1
ATOM 3283 C CA . ASP B 1 196 ? 19.453 -2.43 -12.688 1 96.94 196 ASP B CA 1
ATOM 3284 C C . ASP B 1 196 ? 19.266 -2.541 -11.18 1 96.94 196 ASP B C 1
ATOM 3286 O O . ASP B 1 196 ? 18.656 -1.664 -10.555 1 96.94 196 ASP B O 1
ATOM 3290 N N . LEU B 1 197 ? 19.828 -3.572 -10.609 1 95.19 197 LEU B N 1
ATOM 3291 C CA . LEU B 1 197 ? 19.609 -3.832 -9.188 1 95.19 197 LEU B CA 1
ATOM 3292 C C . LEU B 1 197 ? 20.156 -2.691 -8.336 1 95.19 197 LEU B C 1
ATOM 3294 O O . LEU B 1 197 ? 19.781 -2.555 -7.168 1 95.19 197 LEU B O 1
ATOM 3298 N N . GLY B 1 198 ? 21.031 -1.891 -8.93 1 95.44 198 GLY B N 1
ATOM 3299 C CA . GLY B 1 198 ? 21.516 -0.71 -8.219 1 95.44 198 GLY B CA 1
ATOM 3300 C C . GLY B 1 198 ? 20.391 0.262 -7.879 1 95.44 198 GLY B C 1
ATOM 3301 O O . GLY B 1 198 ? 20.531 1.062 -6.945 1 95.44 198 GLY B O 1
ATOM 3302 N N . GLU B 1 199 ? 19.281 0.221 -8.594 1 96.31 199 GLU B N 1
ATOM 3303 C CA . GLU B 1 199 ? 18.141 1.087 -8.328 1 96.31 199 GLU B CA 1
ATOM 3304 C C . GLU B 1 199 ? 17.516 0.776 -6.973 1 96.31 199 GLU B C 1
ATOM 3306 O O . GLU B 1 199 ? 16.906 1.648 -6.352 1 96.31 199 GLU B O 1
ATOM 3311 N N . ILE B 1 200 ? 17.703 -0.448 -6.57 1 96.81 200 ILE B N 1
ATOM 3312 C CA . ILE B 1 200 ? 17.125 -0.848 -5.289 1 96.81 200 ILE B CA 1
ATOM 3313 C C . ILE B 1 200 ? 17.844 -0.122 -4.156 1 96.81 200 ILE B C 1
ATOM 3315 O O . ILE B 1 200 ? 17.203 0.378 -3.227 1 96.81 200 ILE B O 1
ATOM 3319 N N . VAL B 1 201 ? 19.156 -0.069 -4.262 1 94.69 201 VAL B N 1
ATOM 3320 C CA . VAL B 1 201 ? 19.938 0.608 -3.238 1 94.69 201 VAL B CA 1
ATOM 3321 C C . VAL B 1 201 ? 19.516 2.07 -3.141 1 94.69 201 VAL B C 1
ATOM 3323 O O . VAL B 1 201 ? 19.328 2.598 -2.041 1 94.69 201 VAL B O 1
ATOM 3326 N N . ARG B 1 202 ? 19.328 2.682 -4.254 1 93.44 202 ARG B N 1
ATOM 3327 C CA . ARG B 1 202 ? 18.922 4.082 -4.293 1 93.44 202 ARG B CA 1
ATOM 3328 C C . ARG B 1 202 ? 17.531 4.273 -3.684 1 93.44 202 ARG B C 1
ATOM 3330 O O . ARG B 1 202 ? 17.328 5.188 -2.887 1 93.44 202 ARG B O 1
ATOM 3337 N N . ALA B 1 203 ? 16.641 3.4 -4.094 1 95.06 203 ALA B N 1
ATOM 3338 C CA . ALA B 1 203 ? 15.281 3.486 -3.584 1 95.06 203 ALA B CA 1
ATOM 3339 C C . ALA B 1 203 ? 15.242 3.281 -2.072 1 95.06 203 ALA B C 1
ATOM 3341 O O . ALA B 1 203 ? 14.539 3.998 -1.356 1 95.06 203 ALA B O 1
ATOM 3342 N N . LYS B 1 204 ? 16.047 2.326 -1.618 1 93.31 204 LYS B N 1
ATOM 3343 C CA . LYS B 1 204 ? 16.047 1.994 -0.196 1 93.31 204 LYS B CA 1
ATOM 3344 C C . LYS B 1 204 ? 16.734 3.092 0.621 1 93.31 204 LYS B C 1
ATOM 3346 O O . LYS B 1 204 ? 16.438 3.256 1.808 1 93.31 204 LYS B O 1
ATOM 3351 N N . PHE B 1 205 ? 17.594 3.805 -0.019 1 92.12 205 PHE B N 1
ATOM 3352 C CA . PHE B 1 205 ? 18.188 4.961 0.644 1 92.12 205 PHE B CA 1
ATOM 3353 C C . PHE B 1 205 ? 17.141 6.008 0.957 1 92.12 205 PHE B C 1
ATOM 3355 O O . PHE B 1 205 ? 17.188 6.652 2.006 1 92.12 205 PHE B O 1
ATOM 3362 N N . ASP B 1 206 ? 16.234 6.098 0.053 1 90.81 206 ASP B N 1
ATOM 3363 C CA . ASP B 1 206 ? 15.148 7.066 0.241 1 90.81 206 ASP B CA 1
ATOM 3364 C C . ASP B 1 206 ? 14.117 6.555 1.245 1 90.81 206 ASP B C 1
ATOM 3366 O O . ASP B 1 206 ? 13.688 7.293 2.133 1 90.81 206 ASP B O 1
ATOM 3370 N N . PHE B 1 207 ? 13.836 5.371 1.081 1 94.69 207 PHE B N 1
ATOM 3371 C CA . PHE B 1 207 ? 12.734 4.828 1.861 1 94.69 207 PHE B CA 1
ATOM 3372 C C . PHE B 1 207 ? 12.914 3.332 2.092 1 94.69 207 PHE B C 1
ATOM 3374 O O . PHE B 1 207 ? 12.828 2.539 1.152 1 94.69 207 PHE B O 1
ATOM 3381 N N . ASP B 1 208 ? 13.18 2.932 3.309 1 94.88 208 ASP B N 1
ATOM 3382 C CA . ASP B 1 208 ? 13.25 1.54 3.744 1 94.88 208 ASP B CA 1
ATOM 3383 C C . ASP B 1 208 ? 12.266 1.268 4.879 1 94.88 208 ASP B C 1
ATOM 3385 O O . ASP B 1 208 ? 12.57 1.534 6.047 1 94.88 208 ASP B O 1
ATOM 3389 N N . VAL B 1 209 ? 11.18 0.664 4.57 1 94.19 209 VAL B N 1
ATOM 3390 C CA . VAL B 1 209 ? 10.031 0.607 5.469 1 94.19 209 VAL B CA 1
ATOM 3391 C C . VAL B 1 209 ? 10.312 -0.366 6.609 1 94.19 209 VAL B C 1
ATOM 3393 O O . VAL B 1 209 ? 9.711 -0.266 7.684 1 94.19 209 VAL B O 1
ATOM 3396 N N . VAL B 1 210 ? 11.156 -1.292 6.418 1 94.62 210 VAL B N 1
ATOM 3397 C CA . VAL B 1 210 ? 11.5 -2.244 7.469 1 94.62 210 VAL B CA 1
ATOM 3398 C C . VAL B 1 210 ? 12.867 -1.891 8.062 1 94.62 210 VAL B C 1
ATOM 3400 O O . VAL B 1 210 ? 13.469 -2.697 8.773 1 94.62 210 VAL B O 1
ATOM 3403 N N . GLY B 1 211 ? 13.391 -0.828 7.711 1 94.56 211 GLY B N 1
ATOM 3404 C CA . GLY B 1 211 ? 14.648 -0.312 8.227 1 94.56 211 GLY B CA 1
ATOM 3405 C C . GLY B 1 211 ? 14.508 1.056 8.867 1 94.56 211 GLY B C 1
ATOM 3406 O O . GLY B 1 211 ? 13.789 1.215 9.859 1 94.56 211 GLY B O 1
ATOM 3407 N N . HIS B 1 212 ? 15.102 2.107 8.148 1 91.44 212 HIS B N 1
ATOM 3408 C CA . HIS B 1 212 ? 15.203 3.414 8.789 1 91.44 212 HIS B CA 1
ATOM 3409 C C . HIS B 1 212 ? 13.852 4.113 8.836 1 91.44 212 HIS B C 1
ATOM 3411 O O . HIS B 1 212 ? 13.695 5.113 9.539 1 91.44 212 HIS B O 1
ATOM 3417 N N . TYR B 1 213 ? 12.891 3.58 8.164 1 93 213 TYR B N 1
ATOM 3418 C CA . TYR B 1 213 ? 11.547 4.148 8.266 1 93 213 TYR B CA 1
ATOM 3419 C C . TYR B 1 213 ? 10.688 3.344 9.234 1 93 213 TYR B C 1
ATOM 3421 O O . TYR B 1 213 ? 9.508 3.654 9.43 1 93 213 TYR B O 1
ATOM 3429 N N . ALA B 1 214 ? 11.25 2.312 9.812 1 92.19 214 ALA B N 1
ATOM 3430 C CA . ALA B 1 214 ? 10.492 1.491 10.75 1 92.19 214 ALA B CA 1
ATOM 3431 C C . ALA B 1 214 ? 10.469 2.133 12.141 1 92.19 214 ALA B C 1
ATOM 3433 O O . ALA B 1 214 ? 11.414 2.826 12.523 1 92.19 214 ALA B O 1
ATOM 3434 N N . ARG B 1 215 ? 9.367 1.926 12.844 1 93.94 215 ARG B N 1
ATOM 3435 C CA . ARG B 1 215 ? 9.188 2.307 14.242 1 93.94 215 ARG B CA 1
ATOM 3436 C C . ARG B 1 215 ? 8.773 1.108 15.086 1 93.94 215 ARG B C 1
ATOM 3438 O O . ARG B 1 215 ? 7.652 1.064 15.602 1 93.94 215 ARG B O 1
ATOM 3445 N N . PRO B 1 216 ? 9.727 0.196 15.281 1 92.38 216 PRO B N 1
ATOM 3446 C CA . PRO B 1 216 ? 9.352 -1.082 15.891 1 92.38 216 PRO B CA 1
ATOM 3447 C C . PRO B 1 216 ? 8.875 -0.93 17.344 1 92.38 216 PRO B C 1
ATOM 3449 O O . PRO B 1 216 ? 8.172 -1.805 17.859 1 92.38 216 PRO B O 1
ATOM 3452 N N . GLU B 1 217 ? 9.203 0.192 17.953 1 92.25 217 GLU B N 1
ATOM 3453 C CA . GLU B 1 217 ? 8.742 0.432 19.328 1 92.25 217 GLU B CA 1
ATOM 3454 C C . GLU B 1 217 ? 7.273 0.853 19.344 1 92.25 217 GLU B C 1
ATOM 3456 O O . GLU B 1 217 ? 6.641 0.856 20.406 1 92.25 217 GLU B O 1
ATOM 3461 N N . VAL B 1 218 ? 6.734 1.163 18.156 1 94.69 218 VAL B N 1
ATOM 3462 C CA . VAL B 1 218 ? 5.336 1.563 18.031 1 94.69 218 VAL B CA 1
ATOM 3463 C C . VAL B 1 218 ? 4.555 0.492 17.281 1 94.69 218 VAL B C 1
ATOM 3465 O O . VAL B 1 218 ? 3.449 0.12 17.688 1 94.69 218 VAL B O 1
ATOM 3468 N N . LEU B 1 219 ? 5.086 0.032 16.172 1 95.56 219 LEU B N 1
ATOM 3469 C CA . LEU B 1 219 ? 4.449 -0.908 15.258 1 95.56 219 LEU B CA 1
ATOM 3470 C C . LEU B 1 219 ? 5.324 -2.139 15.047 1 95.56 219 LEU B C 1
ATOM 3472 O O . LEU B 1 219 ? 6.465 -2.021 14.586 1 95.56 219 LEU B O 1
ATOM 3476 N N . SER B 1 220 ? 4.754 -3.307 15.375 1 96.44 220 SER B N 1
ATOM 3477 C CA . SER B 1 220 ? 5.527 -4.531 15.203 1 96.44 220 SER B CA 1
ATOM 3478 C C . SER B 1 220 ? 4.68 -5.637 14.586 1 96.44 220 SER B C 1
ATOM 3480 O O . SER B 1 220 ? 3.564 -5.902 15.047 1 96.44 220 SER B O 1
ATOM 3482 N N . LEU B 1 221 ? 5.215 -6.211 13.547 1 96.81 221 LEU B N 1
ATOM 3483 C CA . LEU B 1 221 ? 4.551 -7.312 12.852 1 96.81 221 LEU B CA 1
ATOM 3484 C C . LEU B 1 221 ? 5.117 -8.656 13.305 1 96.81 221 LEU B C 1
ATOM 3486 O O . LEU B 1 221 ? 6.336 -8.836 13.344 1 96.81 221 LEU B O 1
ATOM 3490 N N . THR B 1 222 ? 4.254 -9.539 13.703 1 97 222 THR B N 1
ATOM 3491 C CA . THR B 1 222 ? 4.625 -10.93 13.977 1 97 222 THR B CA 1
ATOM 3492 C C . THR B 1 222 ? 4.152 -11.844 12.852 1 97 222 THR B C 1
ATOM 3494 O O . THR B 1 222 ? 2.984 -11.797 12.453 1 97 222 THR B O 1
ATOM 3497 N N . VAL B 1 223 ? 5.047 -12.617 12.305 1 96.38 223 VAL B N 1
ATOM 3498 C CA . VAL B 1 223 ? 4.746 -13.586 11.25 1 96.38 223 VAL B CA 1
ATOM 3499 C C . VAL B 1 223 ? 4.969 -15 11.781 1 96.38 223 VAL B C 1
ATOM 3501 O O . VAL B 1 223 ? 6.086 -15.359 12.156 1 96.38 223 VAL B O 1
ATOM 3504 N N . LYS B 1 224 ? 3.967 -15.766 11.828 1 95.44 224 LYS B N 1
ATOM 3505 C CA . LYS B 1 224 ? 4.078 -17.172 12.195 1 95.44 224 LYS B CA 1
ATOM 3506 C C . LYS B 1 224 ? 4.336 -18.047 10.961 1 95.44 224 LYS B C 1
ATOM 3508 O O . LYS B 1 224 ? 3.471 -18.172 10.102 1 95.44 224 LYS B O 1
ATOM 3513 N N . THR B 1 225 ? 5.434 -18.688 10.922 1 94.81 225 THR B N 1
ATOM 3514 C CA . THR B 1 225 ? 5.871 -19.328 9.688 1 94.81 225 THR B CA 1
ATOM 3515 C C . THR B 1 225 ? 5.715 -20.844 9.789 1 94.81 225 THR B C 1
ATOM 3517 O O . THR B 1 225 ? 6.09 -21.578 8.867 1 94.81 225 THR B O 1
ATOM 3520 N N . GLU B 1 226 ? 5.18 -21.297 10.891 1 92.12 226 GLU B N 1
ATOM 3521 C CA . GLU B 1 226 ? 4.992 -22.734 11.047 1 92.12 226 GLU B CA 1
ATOM 3522 C C . GLU B 1 226 ? 3.771 -23.219 10.273 1 92.12 226 GLU B C 1
ATOM 3524 O O . GLU B 1 226 ? 2.75 -22.531 10.219 1 92.12 226 GLU B O 1
ATOM 3529 N N . PRO B 1 227 ? 3.963 -24.469 9.664 1 90.5 227 PRO B N 1
ATOM 3530 C CA . PRO B 1 227 ? 2.764 -25.031 9.039 1 90.5 227 PRO B CA 1
ATOM 3531 C C . PRO B 1 227 ? 1.603 -25.188 10.016 1 90.5 227 PRO B C 1
ATOM 3533 O O . PRO B 1 227 ? 1.812 -25.531 11.18 1 90.5 227 PRO B O 1
ATOM 3536 N N . LYS B 1 228 ? 0.48 -24.828 9.656 1 86.5 228 LYS B N 1
ATOM 3537 C CA . LYS B 1 228 ? -0.72 -24.984 10.469 1 86.5 228 LYS B CA 1
ATOM 3538 C C . LYS B 1 228 ? -1.545 -26.188 9.992 1 86.5 228 LYS B C 1
ATOM 3540 O O . LYS B 1 228 ? -2.371 -26.047 9.086 1 86.5 228 LYS B O 1
ATOM 3545 N N . HIS B 1 229 ? -1.365 -27.297 10.648 1 84.44 229 HIS B N 1
ATOM 3546 C CA . HIS B 1 229 ? -2.107 -28.5 10.297 1 84.44 229 HIS B CA 1
ATOM 3547 C C . HIS B 1 229 ? -3.484 -28.516 10.953 1 84.44 229 HIS B C 1
ATOM 3549 O O . HIS B 1 229 ? -3.629 -28.109 12.109 1 84.44 229 HIS B O 1
ATOM 3555 N N . ALA B 1 230 ? -4.426 -28.953 10.188 1 79 230 ALA B N 1
ATOM 3556 C CA . ALA B 1 230 ? -5.777 -29.016 10.734 1 79 230 ALA B CA 1
ATOM 3557 C C . ALA B 1 230 ? -5.871 -30.062 11.844 1 79 230 ALA B C 1
ATOM 3559 O O . ALA B 1 230 ? -6.66 -29.922 12.781 1 79 230 ALA B O 1
ATOM 3560 N N . VAL B 1 231 ? -5.074 -31.094 11.641 1 81.62 231 VAL B N 1
ATOM 3561 C CA . VAL B 1 231 ? -5.102 -32.188 12.609 1 81.62 231 VAL B CA 1
ATOM 3562 C C . VAL B 1 231 ? -3.674 -32.562 13.016 1 81.62 231 VAL B C 1
ATOM 3564 O O . VAL B 1 231 ? -2.799 -32.688 12.156 1 81.62 231 VAL B O 1
ATOM 3567 N N . SER B 1 232 ? -3.299 -32.406 14.32 1 84.56 232 SER B N 1
ATOM 3568 C CA . SER B 1 232 ? -2.012 -32.812 14.867 1 84.56 232 SER B CA 1
ATOM 3569 C C . SER B 1 232 ? -2.178 -33.938 15.875 1 84.56 232 SER B C 1
ATOM 3571 O O . SER B 1 232 ? -3.059 -33.906 16.734 1 84.56 232 SER B O 1
ATOM 3573 N N . PHE B 1 233 ? -1.363 -35.031 15.672 1 82.75 233 PHE B N 1
ATOM 3574 C CA . PHE B 1 233 ? -1.43 -36.188 16.562 1 82.75 233 PHE B CA 1
ATOM 3575 C C . PHE B 1 233 ? -0.334 -36.125 17.625 1 82.75 233 PHE B C 1
ATOM 3577 O O . PHE B 1 233 ? 0.807 -35.75 17.312 1 82.75 233 PHE B O 1
ATOM 3584 N N . THR B 1 234 ? -0.537 -35.906 18.906 1 79.44 234 THR B N 1
ATOM 3585 C CA . THR B 1 234 ? 0.434 -35.906 19.984 1 79.44 234 THR B CA 1
ATOM 3586 C C . THR B 1 234 ? 0.693 -37.312 20.484 1 79.44 234 THR B C 1
ATOM 3588 O O . THR B 1 234 ? -0.231 -38.125 20.578 1 79.44 234 THR B O 1
ATOM 3591 N N . SER B 1 235 ? 1.823 -37.969 20.109 1 63.56 235 SER B N 1
ATOM 3592 C CA . SER B 1 235 ? 2.166 -39.312 20.562 1 63.56 235 SER B CA 1
ATOM 3593 C C . SER B 1 235 ? 2.348 -39.344 22.062 1 63.56 235 SER B C 1
ATOM 3595 O O . SER B 1 235 ? 3.002 -38.469 22.656 1 63.56 235 SER B O 1
ATOM 3597 N N . THR B 1 236 ? 1.356 -39.531 22.703 1 52 236 THR B N 1
ATOM 3598 C CA . THR B 1 236 ? 1.623 -40 24.062 1 52 236 THR B CA 1
ATOM 3599 C C . THR B 1 236 ? 2.396 -41.312 24.047 1 52 236 THR B C 1
ATOM 3601 O O . THR B 1 236 ? 1.863 -42.344 23.641 1 52 236 THR B O 1
ATOM 3604 N N . VAL B 1 237 ? 3.525 -41.312 23.375 1 39.03 237 VAL B N 1
ATOM 3605 C CA . VAL B 1 237 ? 4.215 -42.5 23.875 1 39.03 237 VAL B CA 1
ATOM 3606 C C . VAL B 1 237 ? 4.801 -42.219 25.25 1 39.03 237 VAL B C 1
ATOM 3608 O O . VAL B 1 237 ? 5.355 -41.156 25.5 1 39.03 237 VAL B O 1
#

Secondary structure (DSSP, 8-state):
----HHHHHHHHHHHHHT--EEEEEEEEETTEEEEEEEEE-TTS-EEEEEE-SS--TTHHHHBPPP-GGG--EEEETTEEEEE--GGGGG-HHHHHHHHHTT-SEEEEEE----TTHHHHHHHHHHHHTSEEEEEE-EEEGGGSPPTTT---TT-SSPPPTT-EEEE--EEEE-TTS-EEEEEE-SSS--------THHHHHHHHH--TTTTT--TTTEEEEE--S---S-------/----HHHHHHHHHHHHHT--EEEEEEEEETTEEEEEEEEE-TTS-EEEEEE-SS--TTHHHHBPPP-GGG--EEEETTEEEEE--GGGGG-HHHHHHHHHTT-SEEEEEE----TTHHHHHHHHHHHHTSEEEEEE-EEEGGGSPPTTT---TT-SSPPPTT-EEEE--EEEE-TTS-EEEEEE-SSS--------THHHHHHHHH--TTTTT--TTTEEEEE--S---S-------

=== Feature glossary ===
A reading guide for the features in this record.

Start from the sequence.

  · This is the polypeptide sequence — one letter per residue, N-terminus first. Length ranges from a few dozen residues for small domains to over a thousand for large multi-domain proteins.

Fold it, and you get atomic coordinates and the backbone conformation that goes with them.

  · Structure coordinates are given as an mmCIF _atom_site loop: one row per atom with element, residue name, chain id, sequence number, and x/y/z position in Å. Only the four main-chain atoms per residue are included here; side chains are omitted to keep the record compact.

  · Backbone dihedral angles. Every residue except chain termini has a φ (preceding-C → N → Cα → C) and a ψ (N → Cα → C → next-N). They are reported in degrees following the IUPAC sign convention. Secondary structure is essentially a statement about which (φ, ψ) basin each residue occupies.

  · The SS8 string is DSSP's per-residue secondary-structure call. α-helix (H) means an i→i+4 H-bond ladder; β-strand (E) means the residue participates in a β-sheet; 3₁₀ (G) and π (I) are tighter and wider helices; T/S are turns/bends; '-' is loop.

  · SS3 is a coarse helix/strand/coil call (letters a/b/c) made by the P-SEA algorithm from inter-Cα distances and dihedrals. It is less detailed than DSSP but needs only Cα positions.

Summarize the fold with a handful of shape descriptors and a per-residue structural alphabet.

  · Radius of gyration (Rg) is the root-mean-square distance of Cα atoms from their centroid — a single number for overall size and compactness. A globular domain of N residues has Rg ≈ 2.2·N^0.38 Å; an extended or disordered chain has a much larger Rg. The Cα contact count is the number of residue pairs whose Cα atoms are within 8 Å and are more than four positions apart in sequence — a standard proxy for tertiary packing density. The bounding box is the smallest axis-aligned box enclosing all Cα atoms.

  · The Foldseek 3Di string encodes local tertiary geometry as a 20-letter alphabet — one character per residue — derived from the relative positions of nearby Cα atoms. Unlike the amino-acid sequence, 3Di is a direct function of the 3D structure, so two proteins with the same fold have similar 3Di strings even at low sequence identity.

  · Solvent-accessible surface area (SASA) is the area in Å² traced out by the centre of a 1.4 Å probe sphere (a water molecule) rolled over the protein's van der Waals surface (Shrake–Rupley / Lee–Richards construction). Buried residues have near-zero SASA; fully exposed residues can exceed 200 Å². The total SASA scales roughly with the number of surface residues.

Ask how reliable the model is.

  · pLDDT (predicted Local Distance Difference Test) is AlphaFold's per-residue confidence score, ranging from 0 to 100. Values above 90 indicate high confidence (typically well-packed cores); 70–90 is confident; 50–70 low confidence; below 50 usually means the region is disordered or the prediction is unreliable there. AlphaFold stores pLDDT in the mmCIF B-factor column.

  · B-factor (Debye–Waller factor) reflects atomic displacement in the crystal lattice. It is an experimental observable (units Å²), not a prediction; low values mean the atom is pinned down, high values mean it moves or is heterogeneous across the crystal.

  · Predicted Aligned Error (PAE) is an AlphaFold confidence matrix: entry (i, j) is the expected error in the position of residue j, in ångströms, when the prediction is superimposed on the true structure at residue i. Low PAE within a block of residues means that block is internally rigid and well-predicted; high PAE between two blocks means their relative placement is uncertain even if each block individually is confident.

Place it in context: what it resembles, what it is annotated as, and how it looks.

  · Nearest PDB neighbors are the top structural matches found by Foldseek when searching this structure against the entire Protein Data Bank. Each hit reports a TM-score (0 to 1; >0.5 almost always implies the same fold) and an E-value. These are *structural* homologs — they may share no detectable sequence similarity.

  · Functional annotations link the protein to curated databases. InterPro entries identify conserved domains and families by matching the sequence against member-database signatures (Pfam, PROSITE, CDD, …). Gene Ontology (GO) terms describe molecular function, biological process, and cellular component in a controlled vocabulary. CATH places the structure in a hierarchical fold classification (Class/Architecture/Topology/Homologous-superfamily). The organism is the source species.

  · Three diagnostic plots accompany the record. The Cα contact map visualizes the tertiary structure as a 2D adjacency matrix (8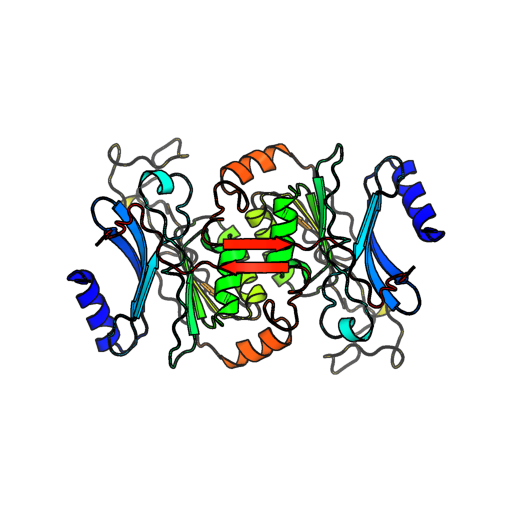 Å cutoff, sequence-local contacts suppressed). The Ramachandran plot shows the distribution of backbone (φ, ψ) torsions, with points in the α and β basins reflecting secondary structure content. The PAE plot shows AlphaFold's inter-residue confidence as a color matrix.

  · Six rendered views show the 3D structure from the faces of a cube — i.e. along ±x, ±y, ±z. Rendering representation is drawn randomly per protein from cartoon (secondary-structure ribbons), sticks (backbone bonds), or molecular surface; coloring is either N→C rainbow (blue at the N-terminus through red at the C-terminus) or one color per chain.